Protein AF-A0A8H8N7Q4-F1 (afdb_monomer_lite)

Foldseek 3Di:
DPQAPCLQPPFQDGPRDPPGGRVLPLLVPLQQVLLVVLLVVLVVLLVVLVPFDFPDPDFDVVVLVLQLVLLVVQLVVLVVVLVVVVVCPPDPDHPSVNVRSVSSNVSSVSLNSSSVSCRRGALADDPSSVVSVVSNVVSVVSVVVVCVVVPPDDDDPPPDDPDQADQDDCVRYDLVCQLVVSNCVNVVVVVVVDPDDPVVDDDDDPCLALPPVPPPPVVVVPDDDDDPVLPLPLPVVQVVCVVDPPDDPRSVVVSVVSVVVVVVCVSSVVSSVQSVLVSQLSNQLNNQLVVLVVVLVVDDPVVCVVCDPVNSVCSSPVVSNVVSVVSSCPVVVVVVVVVLVVQLVSVCVPVNPVSCVVVVVVVVVVVVCVVVVVVVVVVVVVVVVVVVVVVVVVVVVVVVVVVVVVPDD

Secondary structure (DSSP, 8-state):
----TTTTSS-S--SSSTT---HHHIIIIIIIHHHHHHHHHHHHHHHHHHTSPP--SS--HHHHHHHHHHHHHHHHHHHHHHHHHHH-TT----HHHHHHHHHHHHHHHHHHHHHHHHHHH-SS--HHHHHHHHHHHHHHHHHHHHHHHTT------SSSSS-------TTT--HHHHHTTGGGHHHHHHTTTSPPPGGGSPPPPGGGSTTTTTSGGGTGGG---S-TTTTTTHHHHHHHHHH-TTS-HHHHHHHHHHHHHHHHHHHHHHHHHHHHHHHHHHHHHHHHHHHHHHHHTT--HHHHHHHHHHHHHHIIIIIHHHHHHHHHHHHHHHHHHHHHHHHHHHHHHHHGGGGGHHHHHHHHHHHHHHHHHHHHHHHHHHHHHHHHHHHHHHHHHHHHHHHHHHT--

Sequence (409 aa):
MNLCPNDNSFGPGAVCRPLDFTLYFEHSILSVAPDAIFVAVAAARIYALAKKSVVLDRPSYIHLGAKLLFVSLVAATTAAAIGLLSSHQQFQLPHITITSAALSLVSSVFLALVTWVEHFRNLRPSTLIMGYGLLKGLFGAAILRTYSAIGFHRSSIHESLEFFVTYCKESSSSTLARSSFIWLIPLLWRGRTIKFELGDLTDIPEQFKASESRAPLEVALSKPRGLIRASLVSYWDILGFVQDKSRPSQEGWALVGGFVCVYAVMLLSTALYWEKVYAAVVQYRGALVGVIYRKSLRLSSHESRTVGIGTASTYMSVDAERISEGVEYFHEVWASLVSVALGLALLYSQTKWAAFIPLVIILLTMSLATFLGKSIGKRQAAWLAATDRRVKLIVGVMQLQTAFADMQP

pLDDT: mean 71.41, std 14.4, range [31.08, 95.19]

Radius of gyration: 30.41 Å; chains: 1; bounding box: 73×68×94 Å

Structure (mmCIF, N/CA/C/O backbone):
data_AF-A0A8H8N7Q4-F1
#
_entry.id   AF-A0A8H8N7Q4-F1
#
loop_
_atom_site.group_PDB
_atom_site.id
_atom_site.type_symbol
_atom_site.label_atom_id
_atom_site.label_alt_id
_atom_site.label_comp_id
_atom_site.label_asym_id
_atom_site.label_entity_id
_atom_site.label_seq_id
_atom_site.pdbx_PDB_ins_code
_atom_site.Cartn_x
_atom_site.Cartn_y
_atom_site.Cartn_z
_atom_site.occupancy
_atom_site.B_iso_or_equiv
_atom_site.auth_seq_id
_atom_site.auth_comp_id
_atom_site.auth_asym_id
_atom_site.auth_atom_id
_atom_site.pdbx_PDB_model_num
ATOM 1 N N . MET A 1 1 ? 38.666 1.368 -22.340 1.00 53.53 1 MET A N 1
ATOM 2 C CA . MET A 1 1 ? 37.201 1.338 -22.138 1.00 53.53 1 MET A CA 1
ATOM 3 C C . MET A 1 1 ? 36.682 -0.004 -22.608 1.00 53.53 1 MET A C 1
ATOM 5 O O . MET A 1 1 ? 37.085 -0.440 -23.679 1.00 53.53 1 MET A O 1
ATOM 9 N N . ASN A 1 2 ? 35.800 -0.631 -21.834 1.00 59.38 2 ASN A N 1
ATOM 10 C CA . ASN A 1 2 ? 35.176 -1.908 -22.190 1.00 59.38 2 ASN A CA 1
ATOM 11 C C . ASN A 1 2 ? 33.848 -1.654 -22.928 1.00 59.38 2 ASN A C 1
ATOM 13 O O . ASN A 1 2 ? 32.770 -1.945 -22.408 1.00 59.38 2 ASN A O 1
ATOM 17 N N . LEU A 1 3 ? 33.927 -1.025 -24.107 1.00 68.88 3 LEU A N 1
ATOM 18 C CA . LEU A 1 3 ? 32.770 -0.867 -24.995 1.00 68.88 3 LEU A CA 1
ATOM 19 C C . LEU A 1 3 ? 32.494 -2.202 -25.687 1.00 68.88 3 LEU A C 1
ATOM 21 O O . LEU A 1 3 ? 33.415 -2.841 -26.200 1.00 68.88 3 LEU A O 1
ATOM 25 N N . CYS A 1 4 ? 31.234 -2.626 -25.700 1.00 74.12 4 CYS A N 1
ATOM 26 C CA . CYS A 1 4 ? 30.844 -3.834 -26.406 1.00 74.12 4 CYS A CA 1
ATOM 27 C C . CYS A 1 4 ? 30.671 -3.533 -27.897 1.00 74.12 4 CYS A C 1
ATOM 29 O O . CYS A 1 4 ? 30.114 -2.495 -28.255 1.00 74.12 4 CYS A O 1
ATOM 31 N N . PRO A 1 5 ? 31.040 -4.466 -28.790 1.00 77.00 5 PRO A N 1
ATOM 32 C CA . PRO A 1 5 ? 30.870 -4.285 -30.233 1.00 77.00 5 PRO A CA 1
ATOM 33 C C . PRO A 1 5 ? 29.402 -4.092 -30.653 1.00 77.00 5 PRO A C 1
ATOM 35 O O . PRO A 1 5 ? 29.135 -3.550 -31.720 1.00 77.00 5 PRO A O 1
ATOM 38 N N . ASN A 1 6 ? 28.442 -4.494 -29.812 1.00 80.50 6 ASN A N 1
ATOM 39 C CA . ASN A 1 6 ? 27.012 -4.343 -30.059 1.00 80.50 6 ASN A CA 1
ATOM 40 C C . ASN A 1 6 ? 26.368 -3.130 -29.354 1.00 80.50 6 ASN A C 1
ATOM 42 O O . ASN A 1 6 ? 25.146 -2.992 -29.412 1.00 80.50 6 ASN A O 1
ATOM 46 N N . ASP A 1 7 ? 27.145 -2.238 -28.726 1.00 77.75 7 ASP A N 1
ATOM 47 C CA . ASP A 1 7 ? 26.607 -1.090 -27.973 1.00 77.75 7 ASP A CA 1
ATOM 48 C C . ASP A 1 7 ? 25.854 -0.068 -28.847 1.00 77.75 7 ASP A C 1
ATOM 50 O O . ASP A 1 7 ? 25.004 0.659 -28.334 1.00 77.75 7 ASP A O 1
ATOM 54 N N . ASN A 1 8 ? 26.100 -0.064 -30.163 1.00 77.06 8 ASN A N 1
ATOM 55 C CA . ASN A 1 8 ? 25.387 0.762 -31.149 1.00 77.06 8 ASN A CA 1
ATOM 56 C C . ASN A 1 8 ? 24.147 0.077 -31.750 1.00 77.06 8 ASN A C 1
ATOM 58 O O . ASN A 1 8 ? 23.421 0.700 -32.523 1.00 77.06 8 ASN A O 1
ATOM 62 N N . SER A 1 9 ? 23.913 -1.200 -31.441 1.00 79.62 9 SER A N 1
ATOM 63 C CA . SER A 1 9 ? 22.781 -1.963 -31.970 1.00 79.62 9 SER A CA 1
ATOM 64 C C . SER A 1 9 ? 21.586 -1.913 -31.018 1.00 79.62 9 SER A C 1
ATOM 66 O O . SER A 1 9 ? 21.739 -1.950 -29.794 1.00 79.62 9 SER A O 1
ATOM 68 N N . PHE A 1 10 ? 20.376 -1.838 -31.577 1.00 75.81 10 PHE A N 1
ATOM 69 C CA . PHE A 1 10 ? 19.153 -1.884 -30.782 1.00 75.81 10 PHE A CA 1
ATOM 70 C C . PHE A 1 10 ? 18.944 -3.298 -30.229 1.00 75.81 10 PHE A C 1
ATOM 72 O O . PHE A 1 10 ? 18.662 -4.242 -30.968 1.00 75.81 10 PHE A O 1
ATOM 79 N N . GLY A 1 11 ? 19.106 -3.447 -28.917 1.00 73.31 11 GLY A N 1
ATOM 80 C CA . GLY A 1 11 ? 18.943 -4.722 -28.236 1.00 73.31 11 GLY A CA 1
ATOM 81 C C . GLY A 1 11 ? 19.254 -4.590 -26.745 1.00 73.31 11 GLY A C 1
ATOM 82 O O . GLY A 1 11 ? 20.219 -3.939 -26.388 1.00 73.31 11 GLY A O 1
ATOM 83 N N . PRO A 1 12 ? 18.478 -5.200 -25.852 1.00 74.12 12 PRO A N 1
ATOM 84 C CA . PRO A 1 12 ? 18.631 -5.037 -24.412 1.00 74.12 12 PRO A CA 1
ATOM 85 C C . PRO A 1 12 ? 19.818 -5.793 -23.792 1.00 74.12 12 PRO A C 1
ATOM 87 O O . PRO A 1 12 ? 20.023 -5.688 -22.597 1.00 74.12 12 PRO A O 1
ATOM 90 N N . GLY A 1 13 ? 20.602 -6.576 -24.537 1.00 77.88 13 GLY A N 1
ATOM 91 C CA . GLY A 1 13 ? 21.724 -7.336 -23.967 1.00 77.88 13 GLY A CA 1
ATOM 92 C C . GLY A 1 13 ? 23.067 -6.913 -24.545 1.00 77.88 13 GLY A C 1
ATOM 93 O O . GLY A 1 13 ? 23.265 -7.002 -25.756 1.00 77.88 13 GLY A O 1
ATOM 94 N N . ALA A 1 14 ? 24.006 -6.506 -23.697 1.00 79.00 14 ALA A N 1
ATOM 95 C CA . ALA A 1 14 ? 25.401 -6.313 -24.077 1.00 79.00 14 ALA A CA 1
ATOM 96 C C . ALA A 1 14 ? 26.117 -7.673 -24.227 1.00 79.00 14 ALA A C 1
ATOM 98 O O . ALA A 1 14 ? 26.009 -8.533 -23.357 1.00 79.00 14 ALA A O 1
ATOM 99 N N . VAL A 1 15 ? 26.870 -7.891 -25.316 1.00 76.19 15 VAL A N 1
ATOM 100 C CA . VAL A 1 15 ? 27.572 -9.181 -25.542 1.00 76.19 15 VAL A CA 1
ATOM 101 C C . VAL A 1 15 ? 28.778 -9.341 -24.616 1.00 76.19 15 VAL A C 1
ATOM 103 O O . VAL A 1 15 ? 29.106 -10.447 -24.198 1.00 76.19 15 VAL A O 1
ATOM 106 N N . CYS A 1 16 ? 29.448 -8.236 -24.291 1.00 73.00 16 CYS A N 1
ATOM 107 C CA . CYS A 1 16 ? 30.682 -8.251 -23.510 1.00 73.00 16 CYS A CA 1
ATOM 108 C C . CYS A 1 16 ? 30.469 -8.016 -22.004 1.00 73.00 16 CYS A C 1
ATOM 110 O O . CYS A 1 16 ? 31.413 -8.182 -21.233 1.00 73.00 16 CYS A O 1
ATOM 112 N N . ARG A 1 17 ? 29.249 -7.645 -21.578 1.00 75.25 17 ARG A N 1
ATOM 113 C CA . ARG A 1 17 ? 28.904 -7.377 -20.173 1.00 75.25 17 ARG A CA 1
ATOM 114 C C . ARG A 1 17 ? 27.761 -8.299 -19.720 1.00 75.25 17 ARG A C 1
ATOM 116 O O . ARG A 1 17 ? 26.654 -8.191 -20.246 1.00 75.25 17 ARG A O 1
ATOM 123 N N . PRO A 1 18 ? 27.999 -9.216 -18.765 1.00 66.31 18 PRO A N 1
ATOM 124 C CA . PRO A 1 18 ? 26.950 -10.097 -18.266 1.00 66.31 18 PRO A CA 1
ATOM 125 C C . PRO A 1 18 ? 25.934 -9.300 -17.432 1.00 66.31 18 PRO A C 1
ATOM 127 O O . PRO A 1 18 ? 26.320 -8.636 -16.475 1.00 66.31 18 PRO A O 1
ATOM 130 N N . LEU A 1 19 ? 24.641 -9.416 -17.773 1.00 66.12 19 LEU A N 1
ATOM 131 C CA . LEU A 1 19 ? 23.505 -8.729 -17.123 1.00 66.12 19 LEU A CA 1
ATOM 132 C C . LEU A 1 19 ? 23.484 -7.188 -17.261 1.00 66.12 19 LEU A C 1
ATOM 134 O O . LEU A 1 19 ? 22.911 -6.520 -16.404 1.00 66.12 19 LEU A O 1
ATOM 138 N N . ASP A 1 20 ? 24.041 -6.633 -18.343 1.00 71.25 20 ASP A N 1
ATOM 139 C CA . ASP A 1 20 ? 23.943 -5.200 -18.679 1.00 71.25 20 ASP A CA 1
ATOM 140 C C . ASP A 1 20 ? 23.246 -4.971 -20.028 1.00 71.25 20 ASP A C 1
ATOM 142 O O . ASP A 1 20 ? 23.301 -5.812 -20.937 1.00 71.25 20 ASP A O 1
ATOM 146 N N . PHE A 1 21 ? 22.625 -3.797 -20.167 1.00 80.56 21 PHE A N 1
ATOM 147 C CA . PHE A 1 21 ? 22.007 -3.358 -21.413 1.00 80.56 21 PHE A CA 1
ATOM 148 C C . PHE A 1 21 ? 23.044 -2.797 -22.400 1.00 80.56 21 PHE A C 1
ATOM 150 O O . PHE A 1 21 ? 24.170 -2.432 -22.036 1.00 80.56 21 PHE A O 1
ATOM 157 N N . THR A 1 22 ? 22.672 -2.729 -23.684 1.00 83.50 22 THR A N 1
ATOM 158 C CA . THR A 1 22 ? 23.456 -1.945 -24.648 1.00 83.50 22 THR A CA 1
ATOM 159 C C . THR A 1 22 ? 23.238 -0.461 -24.403 1.00 83.50 22 THR A C 1
ATOM 161 O O . THR A 1 22 ? 22.138 -0.029 -24.047 1.00 83.50 22 THR A O 1
ATOM 164 N N . LEU A 1 23 ? 24.267 0.341 -24.668 1.00 75.50 23 LEU A N 1
ATOM 165 C CA . LEU A 1 23 ? 24.174 1.797 -24.530 1.00 75.50 23 LEU A CA 1
ATOM 166 C C . LEU A 1 23 ? 23.042 2.384 -25.389 1.00 75.50 23 LEU A C 1
ATOM 168 O O . LEU A 1 23 ? 22.303 3.259 -24.938 1.00 75.50 23 LEU A O 1
ATOM 172 N N . TYR A 1 24 ? 22.842 1.873 -26.607 1.00 81.44 24 TYR A N 1
ATOM 173 C CA . TYR A 1 24 ? 21.738 2.311 -27.462 1.00 81.44 24 TYR A CA 1
ATOM 174 C C . TYR A 1 24 ? 20.357 2.017 -26.846 1.00 81.44 24 TYR A C 1
ATOM 176 O O . TYR A 1 24 ? 19.459 2.860 -26.910 1.00 81.44 24 TYR A O 1
ATOM 184 N N . PHE A 1 25 ? 20.168 0.857 -26.211 1.00 83.06 25 PHE A N 1
ATOM 185 C CA . PHE A 1 25 ? 18.913 0.513 -25.533 1.00 83.06 25 PHE A CA 1
ATOM 186 C C . PHE A 1 25 ? 18.670 1.386 -24.293 1.00 83.06 25 PHE A C 1
ATOM 188 O O . PHE A 1 25 ? 17.574 1.920 -24.119 1.00 83.06 25 PHE A O 1
ATOM 195 N N . GLU A 1 26 ? 19.692 1.595 -23.462 1.00 77.38 26 GLU A N 1
ATOM 196 C CA . GLU A 1 26 ? 19.576 2.427 -22.258 1.00 77.38 26 GLU A CA 1
ATOM 197 C C . GLU A 1 26 ? 19.204 3.871 -22.599 1.00 77.38 26 GLU A C 1
ATOM 199 O O . GLU A 1 26 ? 18.242 4.422 -22.060 1.00 77.38 26 GLU A O 1
ATOM 204 N N . HIS A 1 27 ? 19.909 4.488 -23.547 1.00 79.56 27 HIS A N 1
ATOM 205 C CA . HIS A 1 27 ? 19.632 5.872 -23.916 1.00 79.56 27 HIS A CA 1
ATOM 206 C C . HIS A 1 27 ? 18.298 6.033 -24.661 1.00 79.56 27 HIS A C 1
ATOM 208 O O . HIS A 1 27 ? 17.620 7.036 -24.442 1.00 79.56 27 HIS A O 1
ATOM 214 N N . SER A 1 28 ? 17.876 5.070 -25.491 1.00 84.06 28 SER A N 1
ATOM 215 C CA . SER A 1 28 ? 16.576 5.140 -26.188 1.00 84.06 28 SER A CA 1
ATOM 216 C C . SER A 1 28 ? 15.386 4.948 -25.243 1.00 84.06 28 SER A C 1
ATOM 218 O O . SER A 1 28 ? 14.456 5.756 -25.243 1.00 84.06 28 SER A O 1
ATOM 220 N N . ILE A 1 29 ? 15.394 3.890 -24.433 1.00 83.25 29 ILE A N 1
ATOM 221 C CA . ILE A 1 29 ? 14.212 3.467 -23.668 1.00 83.25 29 ILE A CA 1
ATOM 222 C C . ILE A 1 29 ? 14.225 4.010 -22.243 1.00 83.25 29 ILE A C 1
ATOM 224 O O . ILE A 1 29 ? 13.170 4.383 -21.737 1.00 83.25 29 ILE A O 1
ATOM 228 N N . LEU A 1 30 ? 15.388 4.093 -21.596 1.00 77.94 30 LEU A N 1
ATOM 229 C CA . LEU A 1 30 ? 15.484 4.527 -20.197 1.00 77.94 30 LEU A CA 1
ATOM 230 C C . LEU A 1 30 ? 15.702 6.044 -20.064 1.00 77.94 30 LEU A C 1
ATOM 232 O O . LEU A 1 30 ? 15.428 6.603 -19.005 1.00 77.94 30 LEU A O 1
ATOM 236 N N . SER A 1 31 ? 16.138 6.733 -21.127 1.00 77.44 31 SER A N 1
ATOM 237 C CA . SER A 1 31 ? 16.323 8.194 -21.122 1.00 77.44 31 SER A CA 1
ATOM 238 C C . SER A 1 31 ? 15.394 8.929 -22.097 1.00 77.44 31 SER A C 1
ATOM 240 O O . SER A 1 31 ? 14.581 9.744 -21.666 1.00 77.44 31 SER A O 1
ATOM 242 N N . VAL A 1 32 ? 15.439 8.616 -23.397 1.00 87.00 32 VAL A N 1
ATOM 243 C CA . VAL A 1 32 ? 14.681 9.357 -24.425 1.00 87.00 32 VAL A CA 1
ATOM 244 C C . VAL A 1 32 ? 13.169 9.156 -24.304 1.00 87.00 32 VAL A C 1
ATOM 246 O O . VAL A 1 32 ? 12.422 10.133 -24.362 1.00 87.00 32 VAL A O 1
ATOM 249 N N . ALA A 1 33 ? 12.690 7.921 -24.128 1.00 87.25 33 ALA A N 1
ATOM 250 C CA . ALA A 1 33 ? 11.251 7.649 -24.084 1.00 87.25 33 ALA A CA 1
ATOM 251 C C . ALA A 1 33 ? 10.522 8.333 -22.899 1.00 87.25 33 ALA A C 1
ATOM 253 O O . ALA A 1 33 ? 9.507 8.992 -23.144 1.00 87.25 33 ALA A O 1
ATOM 254 N N . PRO A 1 34 ? 11.019 8.273 -21.646 1.00 85.06 34 PRO A N 1
ATOM 255 C CA . PRO A 1 34 ? 10.437 9.008 -20.522 1.00 85.06 34 PRO A CA 1
ATOM 256 C C . PRO A 1 34 ? 10.419 10.521 -20.743 1.00 85.06 34 PRO A C 1
ATOM 258 O O . PRO A 1 34 ? 9.413 11.160 -20.438 1.00 85.06 34 PRO A O 1
ATOM 261 N N . ASP A 1 35 ? 11.491 11.084 -21.308 1.00 84.25 35 ASP A N 1
ATOM 262 C CA . ASP A 1 35 ? 11.608 12.524 -21.555 1.00 84.25 35 ASP A CA 1
ATOM 263 C C . ASP A 1 35 ? 10.637 12.983 -22.651 1.00 84.25 35 ASP A C 1
ATOM 265 O O . ASP A 1 35 ? 9.962 14.000 -22.494 1.00 84.25 35 ASP A O 1
ATOM 269 N N . ALA A 1 36 ? 10.498 12.212 -23.734 1.00 89.69 36 ALA A N 1
ATOM 270 C CA . ALA A 1 36 ? 9.560 12.505 -24.819 1.00 89.69 36 ALA A CA 1
ATOM 271 C C . ALA A 1 36 ? 8.101 12.458 -24.339 1.00 89.69 36 ALA A C 1
ATOM 273 O O . ALA A 1 36 ? 7.319 13.374 -24.612 1.00 89.69 36 ALA A O 1
ATOM 274 N N . ILE A 1 37 ? 7.742 11.412 -23.584 1.00 89.19 37 ILE A N 1
ATOM 275 C CA . ILE A 1 37 ? 6.408 11.272 -22.987 1.00 89.19 37 ILE A CA 1
ATOM 276 C C . ILE A 1 37 ? 6.154 12.426 -22.015 1.00 89.19 37 ILE A C 1
ATOM 278 O O . ILE A 1 37 ? 5.090 13.047 -22.058 1.00 89.19 37 ILE A O 1
ATOM 282 N N . PHE A 1 38 ? 7.130 12.755 -21.167 1.00 87.69 38 PHE A N 1
ATOM 283 C CA . PHE A 1 38 ? 7.012 13.857 -20.223 1.00 87.69 38 PHE A CA 1
ATOM 284 C C . PHE A 1 38 ? 6.778 15.189 -20.929 1.00 87.69 38 PHE A C 1
ATOM 286 O O . PHE A 1 38 ? 5.839 15.887 -20.564 1.00 87.69 38 PHE A O 1
ATOM 293 N N . VAL A 1 39 ? 7.563 15.527 -21.955 1.00 91.88 39 VAL A N 1
ATOM 294 C CA . VAL A 1 39 ? 7.409 16.780 -22.712 1.00 91.88 39 VAL A CA 1
ATOM 295 C C . VAL A 1 39 ? 6.015 16.880 -23.337 1.00 91.88 39 VAL A C 1
ATOM 297 O O . VAL A 1 39 ? 5.362 17.917 -23.207 1.00 91.88 39 VAL A O 1
ATOM 300 N N . ALA A 1 40 ? 5.511 15.800 -23.942 1.00 91.75 40 ALA A N 1
ATOM 301 C CA . ALA A 1 40 ? 4.176 15.780 -24.540 1.00 91.75 40 ALA A CA 1
ATOM 302 C C . ALA A 1 40 ? 3.064 16.004 -23.497 1.00 91.75 40 ALA A C 1
ATOM 304 O O . ALA A 1 40 ? 2.184 16.853 -23.682 1.00 91.75 40 ALA A O 1
ATOM 305 N N . VAL A 1 41 ? 3.116 15.287 -22.369 1.00 88.62 41 VAL A N 1
ATOM 306 C CA . VAL A 1 41 ? 2.111 15.426 -21.303 1.00 88.62 41 VAL A CA 1
ATOM 307 C C . VAL A 1 41 ? 2.250 16.779 -20.594 1.00 88.62 41 VAL A C 1
ATOM 309 O O . VAL A 1 41 ? 1.240 17.413 -20.292 1.00 88.62 41 VAL A O 1
ATOM 312 N N . ALA A 1 42 ? 3.473 17.267 -20.377 1.00 87.44 42 ALA A N 1
ATOM 313 C CA . ALA A 1 42 ? 3.765 18.577 -19.801 1.00 87.44 42 ALA A CA 1
ATOM 314 C C . ALA A 1 42 ? 3.200 19.710 -20.664 1.00 87.44 42 ALA A C 1
ATOM 316 O O . ALA A 1 42 ? 2.540 20.598 -20.129 1.00 87.44 42 ALA A O 1
ATOM 317 N N . ALA A 1 43 ? 3.376 19.659 -21.988 1.00 91.44 43 ALA A N 1
ATOM 318 C CA . ALA A 1 43 ? 2.817 20.643 -22.914 1.00 91.44 43 ALA A CA 1
ATOM 319 C C . ALA A 1 43 ? 1.280 20.693 -22.838 1.00 91.44 43 ALA A C 1
ATOM 321 O O . ALA A 1 43 ? 0.695 21.763 -22.640 1.00 91.44 43 ALA A O 1
ATOM 322 N N . ALA A 1 44 ? 0.621 19.530 -22.905 1.00 88.50 44 ALA A N 1
ATOM 323 C CA . ALA A 1 44 ? -0.833 19.429 -22.766 1.00 88.50 44 ALA A CA 1
ATOM 324 C C . ALA A 1 44 ? -1.314 19.938 -21.396 1.00 88.50 44 ALA A C 1
ATOM 326 O O . ALA A 1 44 ? -2.334 20.625 -21.288 1.00 88.50 44 ALA A O 1
ATOM 327 N N . ARG A 1 45 ? -0.551 19.642 -20.339 1.00 85.69 45 ARG A N 1
ATOM 328 C CA . ARG A 1 45 ? -0.844 20.055 -18.966 1.00 85.69 45 ARG A CA 1
ATOM 329 C C . ARG A 1 45 ? -0.702 21.566 -18.793 1.00 85.69 45 ARG A C 1
ATOM 331 O O . ARG A 1 45 ? -1.625 22.177 -18.259 1.00 85.69 45 ARG A O 1
ATOM 338 N N . ILE A 1 46 ? 0.373 22.176 -19.296 1.00 87.38 46 ILE A N 1
ATOM 339 C CA . ILE A 1 46 ? 0.575 23.636 -19.313 1.00 87.38 46 ILE A CA 1
ATOM 340 C C . ILE A 1 46 ? -0.580 24.314 -20.048 1.00 87.38 46 ILE A C 1
ATOM 342 O O . ILE A 1 46 ? -1.153 25.262 -19.517 1.00 87.38 46 ILE A O 1
ATOM 346 N N . TYR A 1 47 ? -0.970 23.804 -21.220 1.00 88.44 47 TYR A N 1
ATOM 347 C CA . TYR A 1 47 ? -2.089 24.351 -21.990 1.00 88.44 47 TYR A CA 1
ATOM 348 C C . TYR A 1 47 ? -3.420 24.274 -21.226 1.00 88.44 47 TYR A C 1
ATOM 350 O O . TYR A 1 47 ? -4.163 25.254 -21.162 1.00 88.44 47 TYR A O 1
ATOM 358 N N . ALA A 1 48 ? -3.714 23.139 -20.587 1.00 84.25 48 ALA A N 1
ATOM 359 C CA . ALA A 1 48 ? -4.914 22.989 -19.766 1.00 84.25 48 ALA A CA 1
ATOM 360 C C . ALA A 1 48 ? -4.906 23.937 -18.552 1.00 84.25 48 ALA A C 1
ATOM 362 O O . ALA A 1 48 ? -5.923 24.548 -18.224 1.00 84.25 48 ALA A O 1
ATOM 363 N N . LEU A 1 49 ? -3.750 24.098 -17.905 1.00 79.25 49 LEU A N 1
ATOM 364 C CA . LEU A 1 49 ? -3.570 24.994 -16.763 1.00 79.25 49 LEU A CA 1
ATOM 365 C C . LEU A 1 49 ? -3.550 26.471 -17.159 1.00 79.25 49 LEU A C 1
ATOM 367 O O . LEU A 1 49 ? -3.909 27.301 -16.333 1.00 79.25 49 LEU A O 1
ATOM 371 N N . ALA A 1 50 ? -3.179 26.812 -18.395 1.00 80.44 50 ALA A N 1
ATOM 372 C CA . ALA A 1 50 ? -3.253 28.168 -18.948 1.00 80.44 50 ALA A CA 1
ATOM 373 C C . ALA A 1 50 ? -4.665 28.751 -18.914 1.00 80.44 50 ALA A C 1
ATOM 375 O O . ALA A 1 50 ? -4.819 29.951 -18.708 1.00 80.44 50 ALA A O 1
ATOM 376 N N . LYS A 1 51 ? -5.681 27.895 -19.042 1.00 80.94 51 LYS A N 1
ATOM 377 C CA . LYS A 1 51 ? -7.094 28.290 -19.038 1.00 80.94 51 LYS A CA 1
ATOM 378 C C . LYS A 1 51 ? -7.698 28.422 -17.637 1.00 80.94 51 LYS A C 1
ATOM 380 O O . LYS A 1 51 ? -8.834 28.866 -17.512 1.00 80.94 51 LYS A O 1
ATOM 385 N N . LYS A 1 52 ? -6.978 28.014 -16.588 1.00 75.69 52 LYS A N 1
ATOM 386 C CA . LYS A 1 52 ? -7.461 28.041 -15.204 1.00 75.69 52 LYS A CA 1
ATOM 387 C C . LYS A 1 52 ? -7.026 29.340 -14.520 1.00 75.69 52 LYS A C 1
ATOM 389 O O . LYS A 1 52 ? -5.870 29.746 -14.647 1.00 75.69 52 LYS A O 1
ATOM 394 N N . SER A 1 53 ? -7.937 29.977 -13.785 1.00 69.56 53 SER A N 1
ATOM 395 C CA . SER A 1 53 ? -7.632 31.183 -13.009 1.00 69.56 53 SER A CA 1
ATOM 396 C C . SER A 1 53 ? -6.579 30.904 -11.931 1.00 69.56 53 SER A C 1
ATOM 398 O O . SER A 1 53 ? -6.442 29.784 -11.431 1.00 69.56 53 SER A O 1
ATOM 400 N N . VAL A 1 54 ? -5.794 31.929 -11.601 1.00 66.81 54 VAL A N 1
ATOM 401 C CA . VAL A 1 54 ? -4.837 31.887 -10.489 1.00 66.81 54 VAL A CA 1
ATOM 402 C C . VAL A 1 54 ? -5.641 31.820 -9.191 1.00 66.81 54 VAL A C 1
ATOM 404 O O . VAL A 1 54 ? -6.511 32.654 -8.966 1.00 66.81 54 VAL A O 1
ATOM 407 N N . VAL A 1 55 ? -5.394 30.788 -8.379 1.00 61.16 55 VAL A N 1
ATOM 408 C CA . VAL A 1 55 ? -6.180 30.501 -7.162 1.00 61.16 55 VAL A CA 1
ATOM 409 C C . VAL A 1 55 ? -5.484 31.033 -5.900 1.00 61.16 55 VAL A C 1
ATOM 411 O O . VAL A 1 55 ? -6.115 31.160 -4.857 1.00 61.16 55 VAL A O 1
ATOM 414 N N . LEU A 1 56 ? -4.181 31.334 -5.965 1.00 56.09 56 LEU A N 1
ATOM 415 C CA . LEU A 1 56 ? -3.372 31.671 -4.793 1.00 56.09 56 LEU A CA 1
ATOM 416 C C . LEU A 1 56 ? -3.092 33.182 -4.710 1.00 56.09 56 LEU A C 1
ATOM 418 O O . LEU A 1 56 ? -2.298 33.704 -5.487 1.00 56.09 56 LEU A O 1
ATOM 422 N N . ASP A 1 57 ? -3.708 33.855 -3.735 1.00 47.81 57 ASP A N 1
ATOM 423 C CA . ASP A 1 57 ? -3.606 35.313 -3.521 1.00 47.81 57 ASP A CA 1
ATOM 424 C C . ASP A 1 57 ? -2.274 35.732 -2.844 1.00 47.81 57 ASP A C 1
ATOM 426 O O . ASP A 1 57 ? -1.848 36.882 -2.922 1.00 47.81 57 ASP A O 1
ATOM 430 N N . ARG A 1 58 ? -1.571 34.783 -2.188 1.00 54.88 58 ARG A N 1
ATOM 431 C CA . ARG A 1 58 ? -0.235 34.967 -1.573 1.00 54.88 58 ARG A CA 1
ATOM 432 C C . ARG A 1 58 ? 0.639 33.694 -1.657 1.00 54.88 58 ARG A C 1
ATOM 434 O O . AR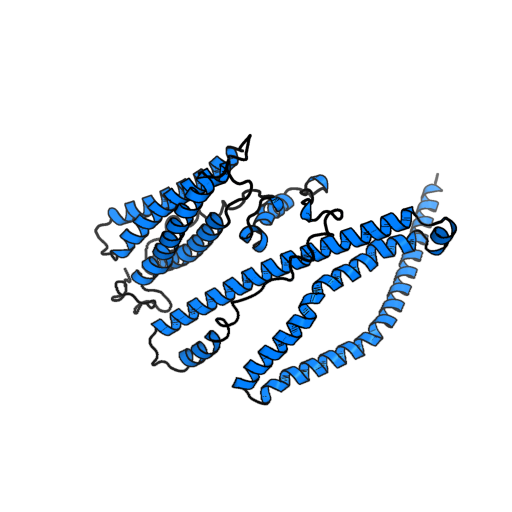G A 1 58 ? 0.552 32.837 -0.775 1.00 54.88 58 ARG A O 1
ATOM 441 N N . PRO A 1 59 ? 1.481 33.530 -2.692 1.00 57.56 59 PRO A N 1
ATOM 442 C CA . PRO A 1 59 ? 2.402 32.397 -2.811 1.00 57.56 59 PRO A CA 1
ATOM 443 C C . PRO A 1 59 ? 3.594 32.497 -1.849 1.00 57.56 59 PRO A C 1
ATOM 445 O O . PRO A 1 59 ? 4.171 33.563 -1.652 1.00 57.56 59 PRO A O 1
ATOM 448 N N . SER A 1 60 ? 4.000 31.363 -1.266 1.00 59.38 60 SER A N 1
ATOM 449 C CA . SER A 1 60 ? 5.241 31.276 -0.486 1.00 59.38 60 SER A CA 1
ATOM 450 C C . SER A 1 60 ? 6.445 31.195 -1.427 1.00 59.38 60 SER A C 1
ATOM 452 O O . SER A 1 60 ? 6.758 30.134 -1.979 1.00 59.38 60 SER A O 1
ATOM 454 N N . TYR A 1 61 ? 7.133 32.327 -1.593 1.00 65.56 61 TYR A N 1
ATOM 455 C CA . TYR A 1 61 ? 8.308 32.473 -2.461 1.00 65.56 61 TYR A CA 1
ATOM 456 C C . TYR A 1 61 ? 9.476 31.555 -2.073 1.00 65.56 61 TYR A C 1
ATOM 458 O O . TYR A 1 61 ? 10.245 31.147 -2.938 1.00 65.56 61 TYR A O 1
ATOM 466 N N . ILE A 1 62 ? 9.567 31.155 -0.801 1.00 62.25 62 ILE A N 1
ATOM 467 C CA . ILE A 1 62 ? 10.606 30.244 -0.297 1.00 62.25 62 ILE A CA 1
ATOM 468 C C . ILE A 1 62 ? 10.456 28.849 -0.929 1.00 62.25 62 ILE A C 1
ATOM 470 O O . ILE A 1 62 ? 11.431 28.251 -1.378 1.00 62.25 62 ILE A O 1
ATOM 474 N N . HIS A 1 63 ? 9.226 28.335 -1.035 1.00 60.56 63 HIS A N 1
ATOM 475 C CA . HIS A 1 63 ? 8.971 27.020 -1.633 1.00 60.56 63 HIS A CA 1
ATOM 476 C C . HIS A 1 63 ? 9.076 27.029 -3.157 1.00 60.56 63 HIS A C 1
ATOM 478 O O . HIS A 1 63 ? 9.485 26.029 -3.747 1.00 60.56 63 HIS A O 1
ATOM 484 N N . LEU A 1 64 ? 8.709 28.141 -3.799 1.00 66.81 64 LEU A N 1
ATOM 485 C CA . LEU A 1 64 ? 8.935 28.325 -5.231 1.00 66.81 64 LEU A CA 1
ATOM 486 C C . LEU A 1 64 ? 10.435 28.367 -5.538 1.00 66.81 64 LEU A C 1
ATOM 488 O O . LEU A 1 64 ? 10.888 27.657 -6.433 1.00 66.81 64 LEU A O 1
ATOM 492 N N . GLY A 1 65 ? 11.200 29.124 -4.745 1.00 66.88 65 GLY A N 1
ATOM 493 C CA . GLY A 1 65 ? 12.654 29.211 -4.844 1.00 66.88 65 GLY A CA 1
ATOM 494 C C . GLY A 1 65 ? 13.328 27.850 -4.693 1.00 66.88 65 GLY A C 1
ATOM 495 O O . GLY A 1 65 ? 14.106 27.468 -5.557 1.00 66.88 65 GLY A O 1
ATOM 496 N N . ALA A 1 66 ? 12.961 27.065 -3.676 1.00 65.69 66 ALA A N 1
ATOM 497 C CA . ALA A 1 66 ? 13.506 25.719 -3.472 1.00 65.69 66 ALA A CA 1
ATOM 498 C C . ALA A 1 66 ? 13.218 24.761 -4.647 1.00 65.69 66 ALA A C 1
ATOM 500 O O . ALA A 1 66 ? 14.094 24.008 -5.071 1.00 65.69 66 ALA A O 1
ATOM 501 N N . LYS A 1 67 ? 12.003 24.805 -5.213 1.00 65.94 67 LYS A N 1
ATOM 502 C CA . LYS A 1 67 ? 11.628 23.977 -6.372 1.00 65.94 67 LYS A CA 1
ATOM 503 C C . LYS A 1 67 ? 12.369 24.387 -7.643 1.00 65.94 67 LYS A C 1
ATOM 505 O O . LYS A 1 67 ? 12.826 23.522 -8.383 1.00 65.94 67 LYS A O 1
ATOM 510 N N . LEU A 1 68 ? 12.489 25.688 -7.897 1.00 73.50 68 LEU A N 1
ATOM 511 C CA . LEU A 1 68 ? 13.223 26.207 -9.052 1.00 73.50 68 LEU A CA 1
ATOM 512 C C . LEU A 1 68 ? 14.729 25.974 -8.914 1.00 73.50 68 LEU A C 1
ATOM 514 O O . LEU A 1 68 ? 15.370 25.643 -9.905 1.00 73.50 68 LEU A O 1
ATOM 518 N N . LEU A 1 69 ? 15.275 26.059 -7.697 1.00 73.62 69 LEU A N 1
ATOM 519 C CA . LEU A 1 69 ? 16.667 25.726 -7.405 1.00 73.62 69 LEU A CA 1
ATOM 520 C C . LEU A 1 69 ? 16.948 24.250 -7.709 1.00 73.62 69 LEU A C 1
ATOM 522 O O . LEU A 1 69 ? 17.892 23.955 -8.435 1.00 73.62 69 LEU A O 1
ATOM 526 N N . PHE A 1 70 ? 16.083 23.333 -7.269 1.00 69.19 70 PHE A N 1
ATOM 527 C CA . PHE A 1 70 ? 16.189 21.912 -7.614 1.00 69.19 70 PHE A CA 1
ATOM 528 C C . PHE A 1 70 ? 16.166 21.679 -9.133 1.00 69.19 70 PHE A C 1
ATOM 530 O O . PHE A 1 70 ? 17.033 20.992 -9.669 1.00 69.19 70 PHE A O 1
ATOM 537 N N . VAL A 1 71 ? 15.225 22.303 -9.850 1.00 69.31 71 VAL A N 1
ATOM 538 C CA . VAL A 1 71 ? 15.158 22.194 -11.318 1.00 69.31 71 VAL A CA 1
ATOM 539 C C . VAL A 1 71 ? 16.402 22.792 -11.986 1.00 69.31 71 VAL A C 1
ATOM 541 O O . VAL A 1 71 ? 16.918 22.204 -12.933 1.00 69.31 71 VAL A O 1
ATOM 544 N N . SER A 1 72 ? 16.927 23.911 -11.480 1.00 71.31 72 SER A N 1
ATOM 545 C CA . SER A 1 72 ? 18.156 24.521 -12.001 1.00 71.31 72 SER A CA 1
ATOM 546 C C . SER A 1 72 ? 19.398 23.666 -11.752 1.00 71.31 72 SER A C 1
ATOM 548 O O . SER A 1 72 ? 20.254 23.593 -12.626 1.00 71.31 72 SER A O 1
ATOM 550 N N . LEU A 1 73 ? 19.472 22.959 -10.619 1.00 69.19 73 LEU A N 1
ATOM 551 C CA . LEU A 1 73 ? 20.566 22.042 -10.306 1.00 69.19 73 LEU A CA 1
ATOM 552 C C . LEU A 1 73 ? 20.540 20.833 -11.251 1.00 69.19 73 LEU A C 1
ATOM 554 O O . LEU A 1 73 ? 21.570 20.459 -11.800 1.00 69.19 73 LEU A O 1
ATOM 558 N N . VAL A 1 74 ? 19.354 20.276 -11.519 1.00 68.38 74 VAL A N 1
ATOM 559 C CA . VAL A 1 74 ? 19.161 19.192 -12.502 1.00 68.38 74 VAL A CA 1
ATOM 560 C C . VAL A 1 74 ? 19.477 19.657 -13.932 1.00 68.38 74 VAL A C 1
ATOM 562 O O . VAL A 1 74 ? 20.106 18.936 -14.709 1.00 68.38 74 VAL A O 1
ATOM 565 N N . ALA A 1 75 ? 19.091 20.880 -14.300 1.00 68.00 75 ALA A N 1
ATOM 566 C CA . ALA A 1 75 ? 19.442 21.467 -15.593 1.00 68.00 75 ALA A CA 1
ATOM 567 C C . ALA A 1 75 ? 20.960 21.713 -15.720 1.00 68.00 75 ALA A C 1
ATOM 569 O O . ALA A 1 75 ? 21.540 21.476 -16.778 1.00 68.00 75 ALA A O 1
ATOM 570 N N . ALA A 1 76 ? 21.619 22.136 -14.640 1.00 66.94 76 ALA A N 1
ATOM 571 C CA . ALA A 1 76 ? 23.058 22.376 -14.608 1.00 66.94 76 ALA A CA 1
ATOM 572 C C . ALA A 1 76 ? 23.864 21.075 -14.702 1.00 66.94 76 ALA A C 1
ATOM 574 O O . ALA A 1 76 ? 24.823 21.012 -15.467 1.00 66.94 76 ALA A O 1
ATOM 575 N N . THR A 1 77 ? 23.462 20.016 -13.992 1.00 63.69 77 THR A N 1
ATOM 576 C CA . THR A 1 77 ? 24.128 18.705 -14.079 1.00 63.69 77 THR A CA 1
ATOM 577 C C . THR A 1 77 ? 23.962 18.073 -15.460 1.00 63.69 77 THR A C 1
ATOM 579 O O . THR A 1 77 ? 24.918 17.517 -15.999 1.00 63.69 77 THR A O 1
ATOM 582 N N . THR A 1 78 ? 22.789 18.218 -16.085 1.00 64.31 78 THR A N 1
ATOM 583 C CA . THR A 1 78 ? 22.549 17.730 -17.456 1.00 64.31 78 THR A CA 1
ATOM 584 C C . THR A 1 78 ? 23.310 18.537 -18.513 1.00 64.31 78 THR A C 1
ATOM 586 O O . THR A 1 78 ? 23.882 17.947 -19.431 1.00 64.31 78 THR A O 1
ATOM 589 N N . ALA A 1 79 ? 23.409 19.861 -18.366 1.00 63.12 79 ALA A N 1
ATOM 590 C CA . ALA A 1 79 ? 24.221 20.708 -19.242 1.00 63.12 79 ALA A CA 1
ATOM 591 C C . ALA A 1 79 ? 25.730 20.450 -19.081 1.00 63.12 79 ALA A C 1
ATOM 593 O O . ALA A 1 79 ? 26.453 20.376 -20.076 1.00 63.12 79 ALA A O 1
ATOM 594 N N . ALA A 1 80 ? 26.205 20.254 -17.848 1.00 64.19 80 ALA A N 1
ATOM 595 C CA . ALA A 1 80 ? 27.596 19.911 -17.562 1.00 64.19 80 ALA A CA 1
ATOM 596 C C . ALA A 1 80 ? 27.977 18.543 -18.147 1.00 64.19 80 ALA A C 1
ATOM 598 O O . ALA A 1 80 ? 29.056 18.408 -18.723 1.00 64.19 80 ALA A O 1
ATOM 599 N N . ALA A 1 81 ? 27.078 17.555 -18.079 1.00 61.75 81 ALA A N 1
ATOM 600 C CA . ALA A 1 81 ? 27.280 16.257 -18.718 1.00 61.75 81 ALA A CA 1
ATOM 601 C C . ALA A 1 81 ? 27.459 16.395 -20.241 1.00 61.75 81 ALA A C 1
ATOM 603 O O . ALA A 1 81 ? 28.394 15.827 -20.796 1.00 61.75 81 ALA A O 1
ATOM 604 N N . ILE A 1 82 ? 26.637 17.205 -20.916 1.00 61.53 82 ILE A N 1
ATOM 605 C CA . ILE A 1 82 ? 26.777 17.479 -22.360 1.00 61.53 82 ILE A CA 1
ATOM 606 C C . ILE A 1 82 ? 28.092 18.198 -22.665 1.00 61.53 82 ILE A C 1
ATOM 608 O O . ILE A 1 82 ? 28.782 17.830 -23.615 1.00 61.53 82 ILE A O 1
ATOM 612 N N . GLY A 1 83 ? 28.457 19.190 -21.850 1.00 59.41 83 GLY A N 1
ATOM 613 C CA . GLY A 1 83 ? 29.703 19.941 -21.995 1.00 59.41 83 GLY A CA 1
ATOM 614 C C . GLY A 1 83 ? 30.937 19.042 -21.913 1.00 59.41 83 GLY A C 1
ATOM 615 O O . GLY A 1 83 ? 31.778 19.081 -22.810 1.00 59.41 83 GLY A O 1
ATOM 616 N N . LEU A 1 84 ? 31.001 18.169 -20.903 1.00 59.97 84 LEU A N 1
ATOM 617 C CA . LEU A 1 84 ? 32.086 17.196 -20.723 1.00 59.97 84 LEU A CA 1
ATOM 618 C C . LEU A 1 84 ? 32.141 16.141 -21.840 1.00 59.97 84 LEU A C 1
ATOM 620 O O . LEU A 1 84 ? 33.225 15.721 -22.238 1.00 59.97 84 LEU A O 1
ATOM 624 N N . LEU A 1 85 ? 30.985 15.735 -22.370 1.00 56.81 85 LEU A N 1
ATOM 625 C CA . LEU A 1 85 ? 30.896 14.799 -23.495 1.00 56.81 85 LEU A CA 1
ATOM 626 C C . LEU A 1 85 ? 31.312 15.444 -24.827 1.00 56.81 85 LEU A C 1
ATOM 628 O O . LEU A 1 85 ? 31.848 14.761 -25.694 1.00 56.81 85 LEU A O 1
ATOM 632 N N . SER A 1 86 ? 31.083 16.751 -24.988 1.00 56.78 86 SER A N 1
ATOM 633 C CA . SER A 1 86 ? 31.443 17.505 -26.198 1.00 56.78 86 SER A CA 1
ATOM 634 C C . SER A 1 86 ? 32.931 17.868 -26.280 1.00 56.78 86 SER A C 1
ATOM 636 O O . SER A 1 86 ? 33.465 17.993 -27.380 1.00 56.78 86 SER A O 1
ATOM 638 N N . SER A 1 87 ? 33.612 18.015 -25.137 1.00 54.34 87 SER A N 1
ATOM 639 C CA . SER A 1 87 ? 35.021 18.428 -25.066 1.00 54.34 87 SER A CA 1
ATOM 640 C C . SER A 1 87 ? 36.013 17.269 -25.211 1.00 54.34 87 SER A C 1
ATOM 642 O O . SER A 1 87 ? 37.112 17.458 -25.732 1.00 54.34 87 SER A O 1
ATOM 644 N N . HIS A 1 88 ? 35.636 16.053 -24.806 1.00 53.94 88 HIS A N 1
ATOM 645 C CA . HIS A 1 88 ? 36.469 14.860 -24.957 1.00 53.94 88 HIS A CA 1
ATOM 646 C C . HIS A 1 88 ? 36.229 14.161 -26.304 1.00 53.94 88 HIS A C 1
ATOM 648 O O . HIS A 1 88 ? 35.575 13.126 -26.400 1.00 53.94 88 HIS A O 1
ATOM 654 N N . GLN A 1 89 ? 36.858 14.691 -27.354 1.00 51.56 89 GLN A N 1
ATOM 655 C CA . GLN A 1 89 ? 36.828 14.168 -28.731 1.00 51.56 89 GLN A CA 1
ATOM 656 C C . GLN A 1 89 ? 37.489 12.778 -28.912 1.00 51.56 89 GLN A C 1
ATOM 658 O O . GLN A 1 89 ? 37.476 12.217 -30.004 1.00 51.56 89 GLN A O 1
ATOM 663 N N . GLN A 1 90 ? 38.082 12.214 -27.852 1.00 48.09 90 GLN A N 1
ATOM 664 C CA . GLN A 1 90 ? 38.809 10.937 -27.874 1.00 48.09 90 GLN A CA 1
ATOM 665 C C . GLN A 1 90 ? 37.913 9.688 -27.821 1.00 48.09 90 GLN A C 1
ATOM 667 O O . GLN A 1 90 ? 38.414 8.585 -28.036 1.00 48.09 90 GLN A O 1
ATOM 672 N N . PHE A 1 91 ? 36.608 9.821 -27.561 1.00 53.88 91 PHE A N 1
ATOM 673 C CA . PHE A 1 91 ? 35.718 8.675 -27.362 1.00 53.88 91 PHE A CA 1
ATOM 674 C C . PHE A 1 91 ? 34.553 8.696 -28.360 1.00 53.88 91 PHE A C 1
ATOM 676 O O . PHE A 1 91 ? 33.674 9.550 -28.282 1.00 53.88 91 PHE A O 1
ATOM 683 N N . GLN A 1 92 ? 34.527 7.738 -29.295 1.00 57.19 92 GLN A N 1
ATOM 684 C CA . GLN A 1 92 ? 33.401 7.517 -30.214 1.00 57.19 92 GLN A CA 1
ATOM 685 C C . GLN A 1 92 ? 32.210 6.906 -29.455 1.00 57.19 92 GLN A C 1
ATOM 687 O O . GLN A 1 92 ? 31.944 5.708 -29.532 1.00 57.19 92 GLN A O 1
ATOM 692 N N . LEU A 1 93 ? 31.522 7.723 -28.661 1.00 61.88 93 LEU A N 1
ATOM 693 C CA . LEU A 1 93 ? 30.256 7.350 -28.036 1.00 61.88 93 LEU A CA 1
ATOM 694 C C . LEU A 1 93 ? 29.139 7.282 -29.094 1.00 61.88 93 LEU A C 1
ATOM 696 O O . LEU A 1 93 ? 29.184 8.014 -30.087 1.00 61.88 93 LEU A O 1
ATOM 700 N N . PRO A 1 94 ? 28.119 6.431 -28.894 1.00 66.50 94 PRO A N 1
ATOM 701 C CA . PRO A 1 94 ? 26.992 6.336 -29.811 1.00 66.50 94 PRO A CA 1
ATOM 702 C C . PRO A 1 94 ? 26.285 7.686 -29.992 1.00 66.50 94 PRO A C 1
ATOM 704 O O . PRO A 1 94 ? 26.009 8.395 -29.024 1.00 66.50 94 PRO A O 1
ATOM 707 N N . HIS A 1 95 ? 25.882 8.000 -31.229 1.00 71.94 95 HIS A N 1
ATOM 708 C CA . HIS A 1 95 ? 25.131 9.221 -31.566 1.00 71.94 95 HIS A CA 1
ATOM 709 C C . HIS A 1 95 ? 23.875 9.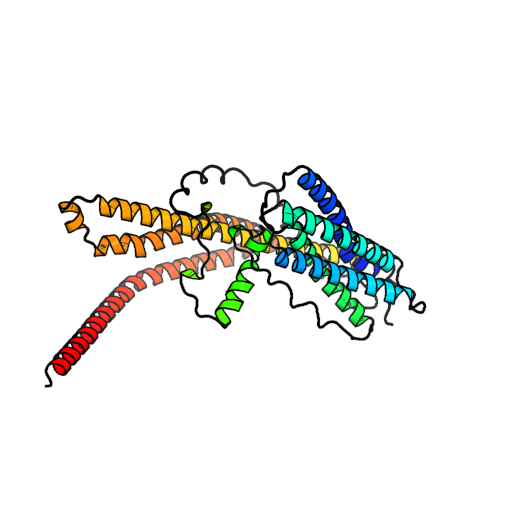432 -30.700 1.00 71.94 95 HIS A C 1
ATOM 711 O O . HIS A 1 95 ? 23.467 10.567 -30.454 1.00 71.94 95 HIS A O 1
ATOM 717 N N . ILE A 1 96 ? 23.287 8.346 -30.189 1.00 73.81 96 ILE A N 1
ATOM 718 C CA . ILE A 1 96 ? 22.095 8.389 -29.342 1.00 73.81 96 ILE A CA 1
ATOM 719 C C . ILE A 1 96 ? 22.318 9.082 -27.991 1.00 73.81 96 ILE A C 1
ATOM 721 O O . ILE A 1 96 ? 21.383 9.668 -27.442 1.00 73.81 96 ILE A O 1
ATOM 725 N N . THR A 1 97 ? 23.547 9.088 -27.468 1.00 71.44 97 THR A N 1
ATOM 726 C CA . THR A 1 97 ? 23.868 9.750 -26.200 1.00 71.44 97 THR A CA 1
ATOM 727 C C . THR A 1 97 ? 23.644 11.261 -26.323 1.00 71.44 97 THR A C 1
ATOM 729 O O . THR A 1 97 ? 23.039 11.859 -25.433 1.00 71.44 97 THR A O 1
ATOM 732 N N . ILE A 1 98 ? 23.995 11.858 -27.469 1.00 73.38 98 ILE A N 1
ATOM 733 C CA . ILE A 1 98 ? 23.788 13.287 -27.756 1.00 73.38 98 ILE A CA 1
ATOM 734 C C . ILE A 1 98 ? 22.293 13.605 -27.866 1.00 73.38 98 ILE A C 1
ATOM 736 O O . ILE A 1 98 ? 21.818 14.565 -27.258 1.00 73.38 98 ILE A O 1
ATOM 740 N N . THR A 1 99 ? 21.530 12.775 -28.585 1.00 78.69 99 THR A N 1
ATOM 741 C CA . THR A 1 99 ? 20.072 12.933 -28.715 1.00 78.69 99 THR A CA 1
ATOM 742 C C . THR A 1 99 ? 19.377 12.839 -27.358 1.00 78.69 99 THR A C 1
ATOM 744 O O . THR A 1 99 ? 18.517 13.663 -27.048 1.00 78.69 99 THR A O 1
ATOM 747 N N . SER A 1 100 ? 19.775 11.873 -26.524 1.00 75.44 100 SER A N 1
ATOM 748 C CA . SER A 1 100 ? 19.213 11.703 -25.182 1.00 75.44 100 SER A CA 1
ATOM 749 C C . SER A 1 100 ? 19.479 12.908 -24.288 1.00 75.44 100 SER A C 1
ATOM 751 O O . SER A 1 100 ? 18.583 13.372 -23.589 1.00 75.44 100 SER A O 1
ATOM 753 N N . ALA A 1 101 ? 20.677 13.481 -24.375 1.00 73.50 101 ALA A N 1
ATOM 754 C CA . ALA A 1 101 ? 21.055 14.614 -23.556 1.00 73.50 101 ALA A CA 1
ATOM 755 C C . ALA A 1 101 ? 20.370 15.914 -24.019 1.00 73.50 101 ALA A C 1
ATOM 757 O O . ALA A 1 101 ? 19.867 16.676 -23.191 1.00 73.50 101 ALA A O 1
ATOM 758 N N . ALA A 1 102 ? 20.252 16.132 -25.333 1.00 82.69 102 ALA A N 1
ATOM 759 C CA . ALA A 1 102 ? 19.486 17.247 -25.889 1.00 82.69 102 ALA A CA 1
ATOM 760 C C . ALA A 1 102 ? 18.012 17.195 -25.453 1.00 82.69 102 ALA A C 1
ATOM 762 O O . ALA A 1 102 ? 17.446 18.208 -25.039 1.00 82.69 102 ALA A O 1
ATOM 763 N N . LEU A 1 103 ? 17.397 16.009 -25.479 1.00 84.62 103 LEU A N 1
ATOM 764 C CA . LEU A 1 103 ? 16.016 15.843 -25.036 1.00 84.62 103 LEU A CA 1
ATOM 765 C C . LEU A 1 103 ? 15.869 16.010 -23.515 1.00 84.62 103 LEU A C 1
ATOM 767 O O . LEU A 1 103 ? 14.902 16.622 -23.063 1.00 84.62 103 LEU A O 1
ATOM 771 N N . SER A 1 104 ? 16.850 15.563 -22.729 1.00 78.75 104 SER A N 1
ATOM 772 C CA . SER A 1 104 ? 16.886 15.817 -21.286 1.00 78.75 104 SER A CA 1
ATOM 773 C C . SER A 1 104 ? 16.972 17.313 -20.960 1.00 78.75 104 SER A C 1
ATOM 775 O O . SER A 1 104 ? 16.285 17.759 -20.041 1.00 78.75 104 SER A O 1
ATOM 777 N N . LEU A 1 105 ? 17.705 18.123 -21.734 1.00 80.81 105 LEU A N 1
ATOM 778 C CA . LEU A 1 105 ? 17.686 19.586 -21.575 1.00 80.81 105 LEU A CA 1
ATOM 779 C C . LEU A 1 105 ? 16.301 20.177 -21.849 1.00 80.81 105 LEU A C 1
ATOM 781 O O . LEU A 1 105 ? 15.797 20.966 -21.048 1.00 80.81 105 LEU A O 1
ATOM 785 N N . VAL A 1 106 ? 15.663 19.764 -22.947 1.00 88.62 106 VAL A N 1
ATOM 786 C CA . VAL A 1 106 ? 14.292 20.189 -23.272 1.00 88.62 106 VAL A CA 1
ATOM 787 C C . VAL A 1 106 ? 13.339 19.804 -22.138 1.00 88.62 106 VAL A C 1
ATOM 789 O O . VAL A 1 106 ? 12.540 20.629 -21.692 1.00 88.62 106 VAL A O 1
ATOM 792 N N . SER A 1 107 ? 13.466 18.591 -21.599 1.00 85.12 107 SER A N 1
ATOM 793 C CA . SER A 1 107 ? 12.648 18.121 -20.480 1.00 85.12 107 SER A CA 1
ATOM 794 C C . SER A 1 107 ? 12.819 18.982 -19.220 1.00 85.12 107 SER A C 1
ATOM 796 O O . SER A 1 107 ? 11.823 19.294 -18.570 1.00 85.12 107 SER A O 1
ATOM 798 N N . SER A 1 108 ? 14.037 19.445 -18.913 1.00 82.50 108 SER A N 1
ATOM 799 C CA . SER A 1 108 ? 14.324 20.323 -17.768 1.00 82.50 108 SER A CA 1
ATOM 800 C C . SER A 1 108 ? 13.659 21.695 -17.912 1.00 82.50 108 SER A C 1
ATOM 802 O O . SER A 1 108 ? 13.129 22.233 -16.938 1.00 82.50 108 SER A O 1
ATOM 804 N N . VAL A 1 109 ? 13.599 22.237 -19.134 1.00 87.69 109 VAL A N 1
ATOM 805 C CA . VAL A 1 109 ? 12.865 23.481 -19.429 1.00 87.69 109 VAL A CA 1
ATOM 806 C C . VAL A 1 109 ? 11.361 23.283 -19.224 1.00 87.69 109 VAL A C 1
ATOM 808 O O . VAL A 1 109 ? 10.720 24.077 -18.532 1.00 87.69 109 VAL A O 1
ATOM 811 N N . PHE A 1 110 ? 10.787 22.199 -19.752 1.00 87.69 110 PHE A N 1
ATOM 812 C CA . PHE A 1 110 ? 9.372 21.878 -19.533 1.00 87.69 110 PHE A CA 1
ATOM 813 C C . PHE A 1 110 ? 9.062 21.616 -18.054 1.00 87.69 110 PHE A C 1
ATOM 815 O O . PHE A 1 110 ? 8.020 22.049 -17.562 1.00 87.69 110 PHE A O 1
ATOM 822 N N . LEU A 1 111 ? 9.974 20.982 -17.318 1.00 82.12 111 LEU A N 1
ATOM 823 C CA . LEU A 1 111 ? 9.856 20.756 -15.881 1.00 82.12 111 LEU A CA 1
ATOM 824 C C . LEU A 1 111 ? 9.812 22.080 -15.106 1.00 82.12 111 LEU A C 1
ATOM 826 O O . LEU A 1 111 ? 8.966 22.233 -14.221 1.00 82.12 111 LEU A O 1
ATOM 830 N N . ALA A 1 112 ? 10.653 23.054 -15.468 1.00 83.31 112 ALA A N 1
ATOM 831 C CA . ALA A 1 112 ? 10.633 24.398 -14.889 1.00 83.31 112 ALA A CA 1
ATOM 832 C C . ALA A 1 112 ? 9.303 25.114 -15.167 1.00 83.31 112 ALA A C 1
ATOM 834 O O . ALA A 1 112 ? 8.679 25.649 -14.248 1.00 83.31 112 ALA A O 1
ATOM 835 N N . LEU A 1 113 ? 8.829 25.065 -16.416 1.00 86.31 113 LEU A N 1
ATOM 836 C CA . LEU A 1 113 ? 7.578 25.699 -16.840 1.00 86.31 113 LEU A CA 1
ATOM 837 C C . LEU A 1 113 ? 6.353 25.094 -16.143 1.00 86.31 113 LEU A C 1
ATOM 839 O O . LEU A 1 113 ? 5.511 25.836 -15.634 1.00 86.31 113 LEU A O 1
ATOM 843 N N . VAL A 1 114 ? 6.256 23.762 -16.065 1.00 83.31 114 VAL A N 1
ATOM 844 C CA . VAL A 1 114 ? 5.176 23.081 -15.330 1.00 83.31 114 VAL A CA 1
ATOM 845 C C . VAL A 1 114 ? 5.237 23.441 -13.845 1.00 83.31 114 VAL A C 1
ATOM 847 O O . VAL A 1 114 ? 4.210 23.791 -13.267 1.00 83.31 114 VAL A O 1
ATOM 850 N N . THR A 1 115 ? 6.427 23.412 -13.237 1.00 80.31 115 THR A N 1
ATOM 851 C CA . THR A 1 115 ? 6.625 23.742 -11.815 1.00 80.31 115 THR A CA 1
ATOM 852 C C . THR A 1 115 ? 6.181 25.168 -11.501 1.00 80.31 115 THR A C 1
ATOM 854 O O . THR A 1 115 ? 5.494 25.386 -10.500 1.00 80.31 115 THR A O 1
ATOM 857 N N . TRP A 1 116 ? 6.522 26.122 -12.371 1.00 80.81 116 TRP A N 1
ATOM 858 C CA . TRP A 1 116 ? 6.087 27.512 -12.266 1.00 80.81 116 TRP A CA 1
ATOM 859 C C . TRP A 1 116 ? 4.564 27.619 -12.363 1.00 80.81 116 TRP A C 1
ATOM 861 O O . TRP A 1 116 ? 3.909 28.075 -11.428 1.00 80.81 116 TRP A O 1
ATOM 871 N N . VAL A 1 117 ? 3.977 27.139 -13.463 1.00 80.44 117 VAL A N 1
ATOM 872 C CA . VAL A 1 117 ? 2.535 27.259 -13.729 1.00 80.44 117 VAL A CA 1
ATOM 873 C C . VAL A 1 117 ? 1.695 26.582 -12.643 1.00 80.44 117 VAL A C 1
ATOM 875 O O . VAL A 1 117 ? 0.676 27.130 -12.216 1.00 80.44 117 VAL A O 1
ATOM 878 N N . GLU A 1 118 ? 2.104 25.406 -12.170 1.00 75.38 118 GLU A N 1
ATOM 879 C CA . GLU A 1 118 ? 1.359 24.673 -11.149 1.00 75.38 118 GLU A CA 1
ATOM 880 C C . GLU A 1 118 ? 1.481 25.290 -9.759 1.00 75.38 118 GLU A C 1
ATOM 882 O O . GLU A 1 118 ? 0.511 25.216 -9.009 1.00 75.38 118 GLU A O 1
ATOM 887 N N . HIS A 1 119 ? 2.593 25.951 -9.424 1.00 73.56 119 HIS A N 1
ATOM 888 C CA . HIS A 1 119 ? 2.735 26.628 -8.133 1.00 73.56 119 HIS A CA 1
ATOM 889 C C . HIS A 1 119 ? 1.693 27.736 -7.933 1.00 73.56 119 HIS A C 1
ATOM 891 O O . HIS A 1 119 ? 1.128 27.857 -6.848 1.00 73.56 119 HIS A O 1
ATOM 897 N N . PHE A 1 120 ? 1.404 28.511 -8.980 1.00 69.12 120 PHE A N 1
ATOM 898 C CA . PHE A 1 120 ? 0.446 29.617 -8.897 1.00 69.12 120 PHE A CA 1
ATOM 899 C C . PHE A 1 120 ? -1.012 29.174 -9.111 1.00 69.12 120 PHE A C 1
ATOM 901 O O . PHE A 1 120 ? -1.941 29.851 -8.669 1.00 69.12 120 PHE A O 1
ATOM 908 N N . ARG A 1 121 ? -1.247 28.039 -9.787 1.00 68.19 121 ARG A N 1
ATOM 909 C CA . ARG A 1 121 ? -2.600 27.622 -10.217 1.00 68.19 121 ARG A CA 1
ATOM 910 C C . ARG A 1 121 ? -3.167 26.390 -9.508 1.00 68.19 121 ARG A C 1
ATOM 912 O O . ARG A 1 121 ? -4.364 26.119 -9.636 1.00 68.19 121 ARG A O 1
ATOM 919 N N . ASN A 1 122 ? -2.355 25.641 -8.761 1.00 61.88 122 ASN A N 1
ATOM 920 C CA . ASN A 1 122 ? -2.789 24.464 -8.008 1.00 61.88 122 ASN A CA 1
ATOM 921 C C . ASN A 1 122 ? -2.267 24.499 -6.564 1.00 61.88 122 ASN A C 1
ATOM 923 O O . ASN A 1 122 ? -1.072 24.610 -6.323 1.00 61.88 122 ASN A O 1
ATOM 927 N N . LEU A 1 123 ? -3.160 24.278 -5.593 1.00 53.56 123 LEU A N 1
ATOM 928 C CA . LEU A 1 123 ? -2.783 24.088 -4.184 1.00 53.56 123 LEU A CA 1
ATOM 929 C C . LEU A 1 123 ? -2.131 22.717 -3.899 1.00 53.56 123 LEU A C 1
ATOM 931 O O . LEU A 1 123 ? -1.631 22.493 -2.797 1.00 53.56 123 LEU A O 1
ATOM 935 N N . ARG A 1 124 ? -2.157 21.785 -4.865 1.00 48.47 124 ARG A N 1
ATOM 936 C CA . ARG A 1 124 ? -1.613 20.421 -4.742 1.00 48.47 124 ARG A CA 1
ATOM 937 C C . ARG A 1 124 ? -0.321 20.279 -5.564 1.00 48.47 124 ARG A C 1
ATOM 939 O O . ARG A 1 124 ? -0.311 20.758 -6.699 1.00 48.47 124 ARG A O 1
ATOM 946 N N . PRO A 1 125 ? 0.752 19.630 -5.062 1.00 56.97 125 PRO A N 1
ATOM 947 C CA . PRO A 1 125 ? 1.938 19.359 -5.850 1.00 56.97 125 PRO A CA 1
ATOM 948 C C . PRO A 1 125 ? 1.591 18.377 -6.972 1.00 56.97 125 PRO A C 1
ATOM 950 O O . PRO A 1 125 ? 0.690 17.543 -6.856 1.00 56.97 125 PRO A O 1
ATOM 953 N N . SER A 1 126 ? 2.312 18.492 -8.076 1.00 64.19 126 SER A N 1
ATOM 954 C CA . SER A 1 126 ? 2.056 17.712 -9.279 1.00 64.19 126 SER A CA 1
ATOM 955 C C . SER A 1 126 ? 2.323 16.227 -9.081 1.00 64.19 126 SER A C 1
ATOM 957 O O . SER A 1 126 ? 3.427 15.834 -8.698 1.00 64.19 126 SER A O 1
ATOM 959 N N . THR A 1 127 ? 1.350 15.383 -9.425 1.00 63.66 127 THR A N 1
ATOM 960 C CA . THR A 1 127 ? 1.597 13.948 -9.642 1.00 63.66 127 THR A CA 1
ATOM 961 C C . THR A 1 127 ? 2.569 13.724 -10.800 1.00 63.66 127 THR A C 1
ATOM 963 O O . THR A 1 127 ? 3.356 12.785 -10.757 1.00 63.66 127 THR A O 1
ATOM 966 N N . LEU A 1 128 ? 2.535 14.601 -11.809 1.00 69.06 128 LEU A N 1
ATOM 967 C CA . LEU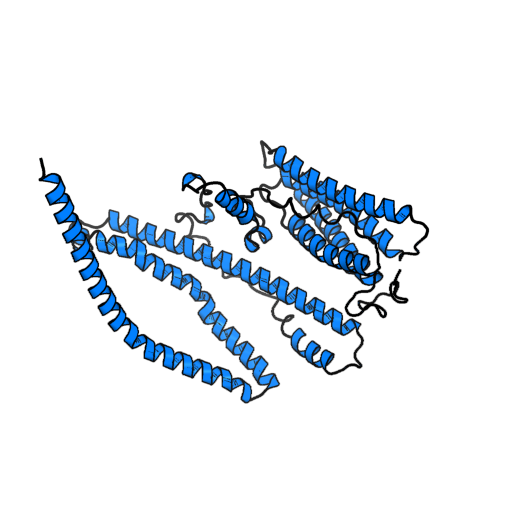 A 1 128 ? 3.327 14.498 -13.031 1.00 69.06 128 LEU A CA 1
ATOM 968 C C . LEU A 1 128 ? 4.811 14.776 -12.773 1.00 69.06 128 LEU A C 1
ATOM 970 O O . LEU A 1 128 ? 5.644 13.957 -13.144 1.00 69.06 128 LEU A O 1
ATOM 974 N N . ILE A 1 129 ? 5.139 15.868 -12.070 1.00 70.75 129 ILE A N 1
ATOM 975 C CA . ILE A 1 129 ? 6.533 16.196 -11.711 1.00 70.75 129 ILE A CA 1
ATOM 976 C C . ILE A 1 129 ? 7.142 15.093 -10.841 1.00 70.75 129 ILE A C 1
ATOM 978 O O . ILE A 1 129 ? 8.274 14.672 -11.064 1.00 70.75 129 ILE A O 1
ATOM 982 N N . MET A 1 130 ? 6.385 14.602 -9.861 1.00 66.12 130 MET A N 1
ATOM 983 C CA . MET A 1 130 ? 6.906 13.621 -8.916 1.00 66.12 130 MET A CA 1
ATOM 984 C C . MET A 1 130 ? 7.044 12.224 -9.531 1.00 66.12 130 MET A C 1
ATOM 986 O O . MET A 1 130 ? 8.046 11.555 -9.296 1.00 66.12 130 MET A O 1
ATOM 990 N N . GLY A 1 131 ? 6.078 11.802 -10.355 1.00 67.44 131 GLY A N 1
ATOM 991 C CA . GLY A 1 131 ? 6.172 10.550 -11.108 1.00 67.44 131 GLY A CA 1
ATOM 992 C C . GLY A 1 131 ? 7.339 10.559 -12.097 1.00 67.44 131 GLY A C 1
ATOM 993 O O . GLY A 1 131 ? 8.098 9.595 -12.148 1.00 67.44 131 GLY A O 1
ATOM 994 N N . TYR A 1 132 ? 7.533 11.668 -12.818 1.00 74.38 132 TYR A N 1
ATOM 995 C CA . TYR A 1 132 ? 8.670 11.842 -13.723 1.00 74.38 132 TYR A CA 1
ATOM 996 C C . TYR A 1 132 ? 10.014 11.828 -12.983 1.00 74.38 132 TYR A C 1
ATOM 998 O O . TYR A 1 132 ? 10.924 11.117 -13.398 1.00 74.38 132 TYR A O 1
ATOM 1006 N N . GLY A 1 133 ? 10.128 12.539 -11.855 1.00 68.62 133 GLY A N 1
ATOM 1007 C CA . GLY A 1 133 ? 11.351 12.564 -11.046 1.00 68.62 133 GLY A CA 1
ATOM 1008 C C . GLY A 1 133 ? 11.744 11.189 -10.493 1.00 68.62 133 GLY A C 1
ATOM 1009 O O . GLY A 1 133 ? 12.912 10.816 -10.563 1.00 68.62 133 GLY A O 1
ATOM 1010 N N . LEU A 1 134 ? 10.774 10.404 -10.008 1.00 65.50 134 LEU A N 1
ATOM 1011 C CA . LEU A 1 134 ? 11.011 9.028 -9.549 1.00 65.50 134 LEU A CA 1
ATOM 1012 C C . LEU A 1 134 ? 11.484 8.120 -10.690 1.00 65.50 134 LEU A C 1
ATOM 1014 O O . LEU A 1 134 ? 12.468 7.397 -10.537 1.00 65.50 134 LEU A O 1
ATOM 1018 N N . LEU A 1 135 ? 10.807 8.187 -11.838 1.00 67.81 135 LEU A N 1
ATOM 1019 C CA . LEU A 1 135 ? 11.157 7.403 -13.019 1.00 67.81 135 LEU A CA 1
ATOM 1020 C C . LEU A 1 135 ? 12.565 7.758 -13.531 1.00 67.81 135 LEU A C 1
ATOM 1022 O O . LEU A 1 135 ? 13.371 6.862 -13.775 1.00 67.81 135 LEU A O 1
ATOM 1026 N N . LYS A 1 136 ? 12.896 9.056 -13.609 1.00 71.50 136 LYS A N 1
ATOM 1027 C CA . LYS A 1 136 ? 14.233 9.538 -13.991 1.00 71.50 136 LYS A CA 1
ATOM 1028 C C . LYS A 1 136 ? 15.315 9.136 -12.996 1.00 71.50 136 LYS A C 1
ATOM 1030 O O . LYS A 1 136 ? 16.409 8.791 -13.428 1.00 71.50 136 LYS A O 1
ATOM 1035 N N . GLY A 1 137 ? 15.031 9.151 -11.694 1.00 65.00 137 GLY A N 1
ATOM 1036 C CA . GLY A 1 137 ? 15.977 8.696 -10.674 1.00 65.00 137 GLY A CA 1
ATOM 1037 C C . GLY A 1 137 ? 16.308 7.208 -10.811 1.00 65.00 137 GLY A C 1
ATOM 1038 O O . GLY A 1 137 ? 17.480 6.835 -10.821 1.00 65.00 137 GLY A O 1
ATOM 1039 N N . LEU A 1 138 ? 15.287 6.362 -10.986 1.00 65.12 138 LEU A N 1
ATOM 1040 C CA . LEU A 1 138 ? 15.456 4.915 -11.163 1.00 65.12 138 LEU A CA 1
ATOM 1041 C C . LEU A 1 138 ? 16.247 4.576 -12.431 1.00 65.12 138 LEU A C 1
ATOM 1043 O O . LEU A 1 138 ? 17.194 3.792 -12.386 1.00 65.12 138 LEU A O 1
ATOM 1047 N N . PHE A 1 139 ? 15.886 5.186 -13.557 1.00 72.31 139 PHE A N 1
ATOM 1048 C CA . PHE A 1 139 ? 16.561 4.946 -14.830 1.00 72.31 139 PHE A CA 1
ATOM 1049 C C . PHE A 1 139 ? 17.959 5.567 -14.886 1.00 72.31 139 PHE A C 1
ATOM 1051 O O . PHE A 1 139 ? 18.885 4.948 -15.406 1.00 72.31 139 PHE A O 1
ATOM 1058 N N . GLY A 1 140 ? 18.147 6.736 -14.273 1.00 63.59 140 GLY A N 1
ATOM 1059 C CA . GLY A 1 140 ? 19.459 7.355 -14.112 1.00 63.59 140 GLY A CA 1
ATOM 1060 C C . GLY A 1 140 ? 20.414 6.496 -13.282 1.00 63.59 140 GLY A C 1
ATOM 1061 O O . GLY A 1 140 ? 21.587 6.396 -13.629 1.00 63.59 140 GLY A O 1
ATOM 1062 N N . ALA A 1 141 ? 19.923 5.813 -12.243 1.00 62.84 141 ALA A N 1
ATOM 1063 C CA . ALA A 1 141 ? 20.731 4.883 -11.453 1.00 62.84 141 ALA A CA 1
ATOM 1064 C C . ALA A 1 141 ? 21.201 3.665 -12.269 1.00 62.84 141 ALA A C 1
ATOM 1066 O O . ALA A 1 141 ? 22.344 3.231 -12.111 1.00 62.84 141 ALA A O 1
ATOM 1067 N N . ALA A 1 142 ? 20.350 3.141 -13.161 1.00 64.06 142 ALA A N 1
ATOM 1068 C CA . ALA A 1 142 ? 20.720 2.061 -14.075 1.00 64.06 142 ALA A CA 1
ATOM 1069 C C . ALA A 1 142 ? 21.822 2.509 -15.052 1.00 64.06 142 ALA A C 1
ATOM 1071 O O . ALA A 1 142 ? 22.867 1.871 -15.124 1.00 64.06 142 ALA A O 1
ATOM 1072 N N . ILE A 1 143 ? 21.645 3.665 -15.698 1.00 65.94 143 ILE A N 1
ATOM 1073 C CA . ILE A 1 143 ? 22.628 4.243 -16.630 1.00 65.94 143 ILE A CA 1
ATOM 1074 C C . ILE A 1 143 ? 23.962 4.530 -15.918 1.00 65.94 143 ILE A C 1
ATOM 1076 O O . ILE A 1 143 ? 25.040 4.216 -16.424 1.00 65.94 143 ILE A O 1
ATOM 1080 N N . LEU A 1 144 ? 23.914 5.093 -14.707 1.00 64.19 144 LEU A N 1
ATOM 1081 C CA . LEU A 1 144 ? 25.106 5.429 -13.924 1.00 64.19 144 LEU A CA 1
ATOM 1082 C C . LEU A 1 144 ? 25.928 4.190 -13.541 1.00 64.19 144 LEU A C 1
ATOM 1084 O O . LEU A 1 144 ? 27.161 4.237 -13.549 1.00 64.19 144 LEU A O 1
ATOM 1088 N N . ARG A 1 145 ? 25.260 3.071 -13.237 1.00 68.75 145 ARG A N 1
ATOM 1089 C CA . ARG A 1 145 ? 25.913 1.778 -12.994 1.00 68.75 145 ARG A CA 1
ATOM 1090 C C . ARG A 1 145 ? 26.670 1.311 -14.239 1.00 68.75 145 ARG A C 1
ATOM 1092 O O . ARG A 1 145 ? 27.835 0.932 -14.114 1.00 68.75 145 ARG A O 1
ATOM 1099 N N . THR A 1 146 ? 26.051 1.397 -15.414 1.00 66.81 146 THR A N 1
ATOM 1100 C CA . THR A 1 146 ? 26.659 0.995 -16.691 1.00 66.81 146 THR A CA 1
ATOM 1101 C C . THR A 1 146 ? 27.884 1.857 -17.022 1.00 66.81 146 THR A C 1
ATOM 1103 O O . THR A 1 146 ? 28.955 1.327 -17.324 1.00 66.81 146 THR A O 1
ATOM 1106 N N . TYR A 1 147 ? 27.806 3.182 -16.846 1.00 67.25 147 TYR A N 1
ATOM 1107 C CA . TYR A 1 147 ? 28.964 4.077 -17.012 1.00 67.25 147 TYR A CA 1
ATOM 1108 C C . TYR A 1 147 ? 30.098 3.798 -16.013 1.00 67.25 147 TYR A C 1
ATOM 1110 O O . TYR A 1 147 ? 31.275 3.836 -16.386 1.00 67.25 147 TYR A O 1
ATOM 1118 N N . SER A 1 148 ? 29.762 3.466 -14.762 1.00 62.72 148 SER A N 1
ATOM 1119 C CA . SER A 1 148 ? 30.751 3.047 -13.764 1.00 62.72 148 SER A CA 1
ATOM 1120 C C . SER A 1 148 ? 31.446 1.739 -14.156 1.00 62.72 148 SER A C 1
ATOM 1122 O O . SER A 1 148 ? 32.641 1.596 -13.902 1.00 62.72 148 SER A O 1
ATOM 1124 N N . ALA A 1 149 ? 30.736 0.792 -14.777 1.00 64.69 149 ALA A N 1
ATOM 1125 C CA . ALA A 1 149 ? 31.294 -0.485 -15.229 1.00 64.69 149 ALA A CA 1
ATOM 1126 C C . ALA A 1 149 ? 32.210 -0.340 -16.461 1.00 64.69 149 ALA A C 1
ATOM 1128 O O . ALA A 1 149 ? 33.168 -1.096 -16.621 1.00 64.69 149 ALA A O 1
ATOM 1129 N N . ILE A 1 150 ? 31.966 0.666 -17.309 1.00 65.69 150 ILE A N 1
ATOM 1130 C CA . ILE A 1 150 ? 32.779 0.969 -18.504 1.00 65.69 150 ILE A CA 1
ATOM 1131 C C . ILE A 1 150 ? 34.123 1.647 -18.142 1.00 65.69 150 ILE A C 1
ATOM 1133 O O . ILE A 1 150 ? 35.018 1.758 -18.989 1.00 65.69 150 ILE A O 1
ATOM 1137 N N . GLY A 1 151 ? 34.312 2.018 -16.868 1.00 56.00 151 GLY A N 1
ATOM 1138 C CA . GLY A 1 151 ? 35.554 2.590 -16.339 1.00 56.00 151 GLY A CA 1
ATOM 1139 C C . GLY A 1 151 ? 35.580 4.119 -16.325 1.00 56.00 151 GLY A C 1
ATOM 1140 O O . GLY A 1 151 ? 36.661 4.707 -16.317 1.00 56.00 151 GLY A O 1
ATOM 1141 N N . PHE A 1 152 ? 34.416 4.778 -16.334 1.00 56.72 152 PHE A N 1
ATOM 1142 C CA . PHE A 1 152 ? 34.335 6.224 -16.132 1.00 56.72 152 PHE A CA 1
ATOM 1143 C C . PHE A 1 152 ? 34.650 6.542 -14.656 1.00 56.72 152 PHE A C 1
ATOM 1145 O O . PHE A 1 152 ? 33.907 6.151 -13.755 1.00 56.72 152 PHE A O 1
ATOM 1152 N N . HIS A 1 153 ? 35.810 7.162 -14.394 1.00 46.75 153 HIS A N 1
ATOM 1153 C CA . HIS A 1 153 ? 36.352 7.330 -13.042 1.00 46.75 153 HIS A CA 1
ATOM 1154 C C . HIS A 1 153 ? 35.455 8.215 -12.163 1.00 46.75 153 HIS A C 1
ATOM 1156 O O . HIS A 1 153 ? 35.028 9.303 -12.537 1.00 46.75 153 HIS A O 1
ATOM 1162 N N . ARG A 1 154 ? 35.236 7.716 -10.945 1.00 47.94 154 ARG A N 1
ATOM 1163 C CA . ARG A 1 154 ? 34.467 8.265 -9.827 1.00 47.94 154 ARG A CA 1
ATOM 1164 C C . ARG A 1 154 ? 34.993 9.627 -9.357 1.00 47.94 154 ARG A C 1
ATOM 1166 O O . ARG A 1 154 ? 35.945 9.677 -8.583 1.00 47.94 154 ARG A O 1
ATOM 1173 N N . SER A 1 155 ? 34.339 10.713 -9.746 1.00 40.78 155 SER A N 1
ATOM 1174 C CA . SER A 1 155 ? 34.328 11.958 -8.975 1.00 40.78 155 SER A CA 1
ATOM 1175 C C . SER A 1 155 ? 32.941 12.593 -9.078 1.00 40.78 155 SER A C 1
ATOM 1177 O O . SER A 1 155 ? 32.432 12.858 -10.159 1.00 40.78 155 SER A O 1
ATOM 1179 N N . SER A 1 156 ? 32.325 12.805 -7.914 1.00 40.28 156 SER A N 1
ATOM 1180 C CA . SER A 1 156 ? 31.020 13.452 -7.721 1.00 40.28 156 SER A CA 1
ATOM 1181 C C . SER A 1 156 ? 29.761 12.606 -7.994 1.00 40.28 156 SER A C 1
ATOM 1183 O O . SER A 1 156 ? 29.008 12.846 -8.928 1.00 40.28 156 SER A O 1
ATOM 1185 N N . ILE A 1 157 ? 29.490 11.610 -7.136 1.00 39.31 157 ILE A N 1
ATOM 1186 C CA . ILE A 1 157 ? 28.167 10.933 -7.065 1.00 39.31 157 ILE A CA 1
ATOM 1187 C C . ILE A 1 157 ? 27.522 11.098 -5.669 1.00 39.31 157 ILE A C 1
ATOM 1189 O O . ILE A 1 157 ? 26.450 10.570 -5.401 1.00 39.31 157 ILE A O 1
ATOM 1193 N N . HIS A 1 158 ? 28.126 11.865 -4.755 1.00 32.97 158 HIS A N 1
ATOM 1194 C CA . HIS A 1 158 ? 27.621 11.953 -3.377 1.00 32.97 158 HIS A CA 1
ATOM 1195 C C . HIS A 1 158 ? 26.643 13.094 -3.081 1.00 32.97 158 HIS A C 1
ATOM 1197 O O . HIS A 1 158 ? 26.194 13.203 -1.946 1.00 32.97 158 HIS A O 1
ATOM 1203 N N . GLU A 1 159 ? 26.234 13.889 -4.067 1.00 39.69 159 GLU A N 1
ATOM 1204 C CA . GLU A 1 159 ? 25.502 15.129 -3.787 1.00 39.69 159 GLU A CA 1
ATOM 1205 C C . GLU A 1 159 ? 24.188 15.236 -4.569 1.00 39.69 159 GLU A C 1
ATOM 1207 O O . GLU A 1 159 ? 23.946 16.164 -5.334 1.00 39.69 159 GLU A O 1
ATOM 1212 N N . SER A 1 160 ? 23.316 14.234 -4.434 1.00 33.91 160 SER A N 1
ATOM 1213 C CA . SER A 1 160 ? 21.953 14.323 -4.990 1.00 33.91 160 SER A CA 1
ATOM 1214 C C . SER A 1 160 ? 20.873 13.613 -4.170 1.00 33.91 160 SER A C 1
ATOM 1216 O O . SER A 1 160 ? 19.728 13.561 -4.612 1.00 33.91 160 SER A O 1
ATOM 1218 N N . LEU A 1 161 ? 21.190 13.087 -2.977 1.00 31.08 161 LEU A N 1
ATOM 1219 C CA . LEU A 1 161 ? 20.212 12.350 -2.162 1.00 31.08 161 LEU A CA 1
ATOM 1220 C C . LEU A 1 161 ? 19.644 13.105 -0.951 1.00 31.08 161 LEU A C 1
ATOM 1222 O O . LEU A 1 161 ? 18.873 12.524 -0.193 1.00 31.08 161 LEU A O 1
ATOM 1226 N N . GLU A 1 162 ? 19.935 14.394 -0.794 1.00 34.53 162 GLU A N 1
ATOM 1227 C CA . GLU A 1 162 ? 19.315 15.222 0.246 1.00 34.53 162 GLU A CA 1
ATOM 1228 C C . GLU A 1 162 ? 18.652 16.459 -0.352 1.00 34.53 162 GLU A C 1
ATOM 1230 O O . GLU A 1 162 ? 19.174 17.555 -0.234 1.00 34.53 162 GLU A O 1
ATOM 1235 N N . PHE A 1 163 ? 17.490 16.314 -0.999 1.00 35.12 163 PHE A N 1
ATOM 1236 C CA . PHE A 1 163 ? 16.551 17.444 -1.115 1.00 35.12 163 PHE A CA 1
ATOM 1237 C C . PHE A 1 163 ? 15.121 17.021 -1.489 1.00 35.12 163 PHE A C 1
ATOM 1239 O O . PHE A 1 163 ? 14.489 17.601 -2.368 1.00 35.12 163 PHE A O 1
ATOM 1246 N N . PHE A 1 164 ? 14.572 15.997 -0.828 1.00 34.38 164 PHE A N 1
ATOM 1247 C CA . PHE A 1 164 ? 13.177 15.574 -1.045 1.00 34.38 164 PHE A CA 1
ATOM 1248 C C . PHE A 1 164 ? 12.315 15.625 0.218 1.00 34.38 164 PHE A C 1
ATOM 1250 O O . PHE A 1 164 ? 11.478 14.764 0.468 1.00 34.38 164 PHE A O 1
ATOM 1257 N N . VAL A 1 165 ? 12.484 16.681 1.015 1.00 34.75 165 VAL A N 1
ATOM 1258 C CA . VAL A 1 165 ? 11.656 16.926 2.203 1.00 34.75 165 VAL A CA 1
ATOM 1259 C C . VAL A 1 165 ? 11.071 18.335 2.116 1.00 34.75 165 VAL A C 1
ATOM 1261 O O . VAL A 1 165 ? 11.429 19.241 2.858 1.00 34.75 165 VAL A O 1
ATOM 1264 N N . THR A 1 166 ? 10.161 18.546 1.159 1.00 38.00 166 THR A N 1
ATOM 1265 C CA . THR A 1 166 ? 9.272 19.716 1.207 1.00 38.00 166 THR A CA 1
ATOM 1266 C C . THR A 1 166 ? 8.021 19.325 1.980 1.00 38.00 166 THR A C 1
ATOM 1268 O O . THR A 1 166 ? 7.270 18.448 1.556 1.00 38.00 166 THR A O 1
ATOM 1271 N N . TYR A 1 167 ? 7.814 19.980 3.121 1.00 39.19 167 TYR A N 1
ATOM 1272 C CA . TYR A 1 167 ? 6.645 19.835 3.984 1.00 39.19 167 TYR A CA 1
ATOM 1273 C C . TYR A 1 167 ? 5.354 19.958 3.158 1.00 39.19 167 TYR A C 1
ATOM 1275 O O . TYR A 1 167 ? 5.068 21.013 2.590 1.00 39.19 167 TYR A O 1
ATOM 1283 N N . CYS A 1 168 ? 4.579 18.880 3.055 1.00 41.25 168 CYS A N 1
ATOM 1284 C CA . CYS A 1 168 ? 3.295 18.898 2.365 1.00 41.25 168 CYS A CA 1
ATOM 1285 C C . CYS A 1 168 ? 2.248 18.256 3.273 1.00 41.25 168 CYS A C 1
ATOM 1287 O O . CYS A 1 168 ? 2.366 17.084 3.613 1.00 41.25 168 CYS A O 1
ATOM 1289 N N . LYS A 1 169 ? 1.232 19.028 3.679 1.00 51.19 169 LYS A N 1
ATOM 1290 C CA . LYS A 1 169 ? 0.081 18.490 4.417 1.00 51.19 169 LYS A CA 1
ATOM 1291 C C . LYS A 1 169 ? -0.655 17.474 3.530 1.00 51.19 169 LYS A C 1
ATOM 1293 O O . LYS A 1 169 ? -0.766 17.684 2.321 1.00 51.19 169 LYS A O 1
ATOM 1298 N N . GLU A 1 170 ? -1.207 16.415 4.118 1.00 50.31 170 GLU A N 1
ATOM 1299 C CA . GLU A 1 170 ? -1.943 15.336 3.427 1.00 50.31 170 GLU A CA 1
ATOM 1300 C C . GLU A 1 170 ? -3.073 15.855 2.503 1.00 50.31 170 GLU A C 1
ATOM 1302 O O . GLU A 1 170 ? -3.299 15.361 1.393 1.00 50.31 170 GLU A O 1
ATOM 1307 N N . SER A 1 171 ? -3.739 16.941 2.910 1.00 46.00 171 SER A N 1
ATOM 1308 C CA . SER A 1 171 ? -4.776 17.622 2.115 1.00 46.00 171 SER A CA 1
ATOM 1309 C C . SER A 1 171 ? -4.244 18.180 0.784 1.00 46.00 171 SER A C 1
ATOM 1311 O O . SER A 1 171 ? -4.934 18.158 -0.243 1.00 46.00 171 SER A O 1
ATOM 1313 N N . SER A 1 172 ? -2.982 18.609 0.780 1.00 51.19 172 SER A N 1
ATOM 1314 C CA . SER A 1 172 ? -2.310 19.161 -0.386 1.00 51.19 172 SER A CA 1
ATOM 1315 C C . SER A 1 172 ? -1.609 18.093 -1.213 1.00 51.19 172 SER A C 1
ATOM 1317 O O . SER A 1 172 ? -1.462 18.330 -2.395 1.00 51.19 172 SER A O 1
ATOM 1319 N N . SER A 1 173 ? -1.205 16.937 -0.677 1.00 53.38 173 SER A N 1
ATOM 1320 C CA . SER A 1 173 ? -0.362 15.967 -1.397 1.00 53.38 173 SER A CA 1
ATOM 1321 C C . SER A 1 173 ? -1.028 15.336 -2.638 1.00 53.38 173 SER A C 1
ATOM 1323 O O . SER A 1 173 ? -2.246 15.171 -2.732 1.00 53.38 173 SER A O 1
ATOM 1325 N N . SER A 1 174 ? -0.199 15.013 -3.634 1.00 59.94 174 SER A N 1
ATOM 1326 C CA . SER A 1 174 ? -0.607 14.365 -4.887 1.00 59.94 174 SER A CA 1
ATOM 1327 C C . SER A 1 174 ? -0.973 12.890 -4.641 1.00 59.94 174 SER A C 1
ATOM 1329 O O . SER A 1 174 ? -0.495 12.304 -3.676 1.00 59.94 174 SER A O 1
ATOM 1331 N N . THR A 1 175 ? -1.793 12.250 -5.484 1.00 57.22 175 THR A N 1
ATOM 1332 C CA . THR A 1 175 ? -2.239 10.851 -5.266 1.00 57.22 175 THR A CA 1
ATOM 1333 C C . THR A 1 175 ? -1.080 9.864 -5.127 1.00 57.22 175 THR A C 1
ATOM 1335 O O . THR A 1 175 ? -1.146 8.964 -4.301 1.00 57.22 175 THR A O 1
ATOM 1338 N N . LEU A 1 176 ? 0.006 10.076 -5.878 1.00 55.16 176 LEU A N 1
ATOM 1339 C CA . LEU A 1 176 ? 1.215 9.258 -5.779 1.00 55.16 176 LEU A CA 1
ATOM 1340 C C . LEU A 1 176 ? 1.977 9.517 -4.465 1.00 55.16 176 LEU A C 1
ATOM 1342 O O . LEU A 1 176 ? 2.506 8.585 -3.874 1.00 55.16 176 LEU A O 1
ATOM 1346 N N . ALA A 1 177 ? 2.008 10.770 -3.989 1.00 58.16 177 ALA A N 1
ATOM 1347 C CA . ALA A 1 177 ? 2.614 11.126 -2.699 1.00 58.16 177 ALA A CA 1
ATOM 1348 C C . ALA A 1 177 ? 1.809 10.565 -1.528 1.00 58.16 177 ALA A C 1
ATOM 1350 O O . ALA A 1 177 ? 2.401 10.191 -0.520 1.00 58.16 177 ALA A O 1
ATOM 1351 N N . ARG A 1 178 ? 0.477 10.519 -1.657 1.00 62.12 178 ARG A N 1
ATOM 1352 C CA . ARG A 1 178 ? -0.416 9.887 -0.680 1.00 62.12 178 ARG A CA 1
ATOM 1353 C C . ARG A 1 178 ? -0.121 8.397 -0.571 1.00 62.12 178 ARG A C 1
ATOM 1355 O O . ARG A 1 178 ? 0.163 7.941 0.528 1.00 62.12 178 ARG A O 1
ATOM 1362 N N . SER A 1 179 ? -0.043 7.696 -1.706 1.00 60.56 179 SER A N 1
ATOM 1363 C CA . SER A 1 179 ? 0.242 6.256 -1.732 1.00 60.56 179 SER A CA 1
ATOM 1364 C C . SER A 1 179 ? 1.647 5.882 -1.250 1.00 60.56 179 SER A C 1
ATOM 1366 O O . SER A 1 179 ? 1.836 4.807 -0.697 1.00 60.56 179 SER A O 1
ATOM 1368 N N . SER A 1 180 ? 2.651 6.738 -1.459 1.00 63.12 180 SER A N 1
ATOM 1369 C CA . SER A 1 180 ? 4.032 6.449 -1.051 1.00 63.12 180 SER A CA 1
ATOM 1370 C C . SER A 1 180 ? 4.373 6.935 0.358 1.00 63.12 180 SER A C 1
ATOM 1372 O O . SER A 1 180 ? 5.510 6.764 0.792 1.00 63.12 180 SER A O 1
ATOM 1374 N N . PHE A 1 181 ? 3.427 7.576 1.058 1.00 66.31 181 PHE A N 1
ATOM 1375 C CA . PHE A 1 181 ? 3.612 8.177 2.386 1.00 66.31 181 PHE A CA 1
ATOM 1376 C C . PHE A 1 181 ? 4.831 9.115 2.500 1.00 66.31 181 PHE A C 1
ATOM 1378 O O . PHE A 1 181 ? 5.261 9.456 3.599 1.00 66.31 181 PHE A O 1
ATOM 1385 N N . ILE A 1 182 ? 5.370 9.608 1.375 1.00 65.00 182 ILE A N 1
ATOM 1386 C CA . ILE A 1 182 ? 6.559 10.481 1.341 1.00 65.00 182 ILE A CA 1
ATOM 1387 C C . ILE A 1 182 ? 6.307 11.787 2.110 1.00 65.00 182 ILE A C 1
ATOM 1389 O O . ILE A 1 182 ? 7.223 12.366 2.690 1.00 65.00 182 ILE A O 1
ATOM 1393 N N . TRP A 1 183 ? 5.048 12.228 2.184 1.00 64.75 183 TRP A N 1
ATOM 1394 C CA . TRP A 1 183 ? 4.637 13.396 2.966 1.00 64.75 183 TRP A CA 1
ATOM 1395 C C . TRP A 1 183 ? 4.839 13.232 4.486 1.00 64.75 183 TRP A C 1
ATOM 1397 O O . TRP A 1 183 ? 4.898 14.236 5.194 1.00 64.75 183 TRP A O 1
ATOM 1407 N N . LEU A 1 184 ? 4.986 11.998 4.981 1.00 67.50 184 LEU A N 1
ATOM 1408 C CA . LEU A 1 184 ? 5.201 11.681 6.394 1.00 67.50 184 LEU A CA 1
ATOM 1409 C C . LEU A 1 184 ? 6.681 11.812 6.805 1.00 67.50 184 LEU A C 1
ATOM 1411 O O . LEU A 1 184 ? 6.978 12.048 7.973 1.00 67.50 184 LEU A O 1
ATOM 1415 N N . ILE A 1 185 ? 7.617 11.720 5.849 1.00 68.00 185 ILE A N 1
ATOM 1416 C CA . ILE A 1 185 ? 9.070 11.801 6.088 1.00 68.00 185 ILE A CA 1
ATOM 1417 C C . ILE A 1 185 ? 9.475 13.094 6.830 1.00 68.00 185 ILE A C 1
ATOM 1419 O O . ILE A 1 185 ? 10.175 12.978 7.837 1.00 68.00 185 ILE A O 1
ATOM 1423 N N . PRO A 1 186 ? 9.027 14.307 6.430 1.00 64.00 186 PRO A N 1
ATOM 1424 C CA . PRO A 1 186 ? 9.309 15.530 7.187 1.00 64.00 186 PRO A CA 1
ATOM 1425 C C . PRO A 1 186 ? 8.826 15.484 8.643 1.00 64.00 186 PRO A C 1
ATOM 1427 O O . PRO A 1 186 ? 9.506 15.987 9.537 1.00 64.00 186 PRO A O 1
ATOM 1430 N N . LEU A 1 187 ? 7.650 14.891 8.882 1.00 67.69 187 LEU A N 1
ATOM 1431 C CA . LEU A 1 187 ? 7.071 14.768 10.218 1.00 67.69 187 LEU A CA 1
ATOM 1432 C C . LEU A 1 187 ? 7.904 13.798 11.065 1.00 67.69 187 LEU A C 1
ATOM 1434 O O . LEU A 1 187 ? 8.334 14.159 12.153 1.00 67.69 187 LEU A O 1
ATOM 1438 N N . LEU A 1 188 ? 8.228 12.612 10.544 1.00 71.31 188 LEU A N 1
ATOM 1439 C CA . LEU A 1 188 ? 9.090 11.644 11.236 1.00 71.31 188 LEU A CA 1
ATOM 1440 C C . LEU A 1 188 ? 10.460 12.232 11.591 1.00 71.31 188 LEU A C 1
ATOM 1442 O O . LEU A 1 188 ? 10.971 12.001 12.686 1.00 71.31 188 LEU A O 1
ATOM 1446 N N . TRP A 1 189 ? 11.038 13.026 10.688 1.00 67.88 189 TRP A N 1
ATOM 1447 C CA . TRP A 1 189 ? 12.298 13.721 10.938 1.00 67.88 189 TRP A CA 1
ATOM 1448 C C . TRP A 1 189 ? 12.189 14.756 12.060 1.00 67.88 189 TRP A C 1
ATOM 1450 O O . TRP A 1 189 ? 13.059 14.799 12.929 1.00 67.88 189 TRP A O 1
ATOM 1460 N N . ARG A 1 190 ? 11.109 15.544 12.100 1.00 64.06 190 ARG A N 1
ATOM 1461 C CA . ARG A 1 190 ? 10.852 16.504 13.187 1.00 64.06 190 ARG A CA 1
ATOM 1462 C C . ARG A 1 190 ? 10.615 15.809 14.534 1.00 64.06 190 ARG A C 1
ATOM 1464 O O . ARG A 1 190 ? 11.088 16.294 15.556 1.00 64.06 190 ARG A O 1
ATOM 1471 N N . GLY A 1 191 ? 9.964 14.647 14.535 1.00 69.50 191 GLY A N 1
ATOM 1472 C CA . GLY A 1 191 ? 9.760 13.834 15.741 1.00 69.50 191 GLY A CA 1
ATOM 1473 C C . GLY A 1 191 ? 11.046 13.322 16.384 1.00 69.50 191 GLY A C 1
ATOM 1474 O O . GLY A 1 191 ? 11.045 12.921 17.543 1.00 69.50 191 GLY A O 1
ATOM 1475 N N . ARG A 1 192 ? 12.163 13.349 15.648 1.00 76.25 192 ARG A N 1
ATOM 1476 C CA . ARG A 1 192 ? 13.481 12.983 16.175 1.00 76.25 192 ARG A CA 1
ATOM 1477 C C . ARG A 1 192 ? 14.081 14.070 17.065 1.00 76.25 192 ARG A C 1
ATOM 1479 O O . ARG A 1 192 ? 14.924 13.763 17.902 1.00 76.25 192 ARG A O 1
ATOM 1486 N N . THR A 1 193 ? 13.681 15.323 16.862 1.00 75.38 193 THR A N 1
ATOM 1487 C CA . THR A 1 193 ? 14.233 16.488 17.564 1.00 75.38 193 THR A CA 1
ATOM 1488 C C . THR A 1 193 ? 13.248 17.113 18.547 1.00 75.38 193 THR A C 1
ATOM 1490 O O . THR A 1 193 ? 13.681 17.773 19.487 1.00 75.38 193 THR A O 1
ATOM 1493 N N . ILE A 1 194 ? 11.941 16.898 18.366 1.00 75.38 194 ILE A N 1
ATOM 1494 C CA . ILE A 1 194 ? 10.874 17.515 19.165 1.00 75.38 194 ILE A CA 1
ATOM 1495 C C . ILE A 1 194 ? 9.905 16.431 19.660 1.00 75.38 194 ILE A C 1
ATOM 1497 O O . ILE A 1 194 ? 9.548 15.522 18.911 1.00 75.38 194 ILE A O 1
ATOM 1501 N N . LYS A 1 195 ? 9.457 16.533 20.920 1.00 77.94 195 LYS A N 1
ATOM 1502 C CA . LYS A 1 195 ? 8.342 15.725 21.439 1.00 77.94 195 LYS A CA 1
ATOM 1503 C C . LYS A 1 195 ? 7.034 16.302 20.903 1.00 77.94 195 LYS A C 1
ATOM 1505 O O . LYS A 1 195 ? 6.742 17.457 21.173 1.00 77.94 195 LYS A O 1
ATOM 1510 N N . PHE A 1 196 ? 6.274 15.507 20.156 1.00 77.25 196 PHE A N 1
ATOM 1511 C CA . PHE A 1 196 ? 5.014 15.962 19.574 1.00 77.25 196 PHE A CA 1
ATOM 1512 C C . PHE A 1 196 ? 3.942 16.206 20.632 1.00 77.25 196 PHE A C 1
ATOM 1514 O O . PHE A 1 196 ? 3.614 15.301 21.404 1.00 77.25 196 PHE A O 1
ATOM 1521 N N . GLU A 1 197 ? 3.349 17.395 20.601 1.00 78.88 197 GLU A N 1
ATOM 1522 C CA . GLU A 1 197 ? 2.108 17.701 21.306 1.00 78.88 197 GLU A CA 1
ATOM 1523 C C . GLU A 1 197 ? 0.918 17.677 20.332 1.00 78.88 197 GLU A C 1
ATOM 1525 O O . GLU A 1 197 ? 1.080 17.753 19.113 1.00 78.88 197 GLU A O 1
ATOM 1530 N N . LEU A 1 198 ? -0.310 17.564 20.853 1.00 72.00 198 LEU A N 1
ATOM 1531 C CA . LEU A 1 198 ? -1.520 17.457 20.022 1.00 72.00 198 LEU A CA 1
ATOM 1532 C C . LEU A 1 198 ? -1.686 18.652 19.060 1.00 72.00 198 LEU A C 1
ATOM 1534 O O . LEU A 1 198 ? -2.223 18.482 17.970 1.00 72.00 198 LEU A O 1
ATOM 1538 N N . GLY A 1 199 ? -1.193 19.837 19.441 1.00 69.50 199 GLY A N 1
ATOM 1539 C CA . GLY A 1 199 ? -1.226 21.047 18.612 1.00 69.50 199 GLY A CA 1
ATOM 1540 C C . GLY A 1 199 ? -0.236 21.062 17.438 1.00 69.50 199 GLY A C 1
ATOM 1541 O O . GLY A 1 199 ? -0.403 21.868 16.526 1.00 69.50 199 GLY A O 1
ATOM 1542 N N . ASP A 1 200 ? 0.764 20.173 17.421 1.00 67.31 200 ASP A N 1
ATOM 1543 C CA . ASP A 1 200 ? 1.737 20.067 16.322 1.00 67.31 200 ASP A CA 1
ATOM 1544 C C . ASP A 1 200 ? 1.213 19.237 15.139 1.00 67.31 200 ASP A C 1
ATOM 1546 O O . ASP A 1 200 ? 1.779 19.271 14.038 1.00 67.31 200 ASP A O 1
ATOM 1550 N N . LEU A 1 201 ? 0.144 18.467 15.364 1.00 70.19 201 LEU A N 1
ATOM 1551 C CA . LEU A 1 201 ? -0.487 17.620 14.360 1.00 70.19 201 LEU A CA 1
ATOM 1552 C C . LEU A 1 201 ? -1.418 18.445 13.468 1.00 70.19 201 LEU A C 1
ATOM 1554 O O . LEU A 1 201 ? -2.083 19.383 13.895 1.00 70.19 201 LEU A O 1
ATOM 1558 N N . THR A 1 202 ? -1.464 18.100 12.183 1.00 67.56 202 THR A N 1
ATOM 1559 C CA . THR A 1 202 ? -2.335 18.792 11.230 1.00 67.56 202 THR A CA 1
ATOM 1560 C C . THR A 1 202 ? -3.800 18.460 11.479 1.00 67.56 202 THR A C 1
ATOM 1562 O O . THR A 1 202 ? -4.139 17.287 11.618 1.00 67.56 202 THR A O 1
ATOM 1565 N N . ASP A 1 203 ? -4.666 19.474 11.417 1.00 66.75 203 ASP A N 1
ATOM 1566 C CA . ASP A 1 203 ? -6.114 19.280 11.486 1.00 66.75 203 ASP A CA 1
ATOM 1567 C C . ASP A 1 203 ? -6.621 18.291 10.431 1.00 66.75 203 ASP A C 1
ATOM 1569 O O . ASP A 1 203 ? -6.193 18.299 9.269 1.00 66.75 203 ASP A O 1
ATOM 1573 N N . ILE A 1 204 ? -7.582 17.465 10.846 1.00 64.88 204 ILE A N 1
ATOM 1574 C CA . ILE A 1 204 ? -8.206 16.449 10.000 1.00 64.88 204 ILE A CA 1
ATOM 1575 C C . ILE A 1 204 ? -8.955 17.144 8.840 1.00 64.88 204 ILE A C 1
ATOM 1577 O O . ILE A 1 204 ? -9.817 17.996 9.093 1.00 64.88 204 ILE A O 1
ATOM 1581 N N . PRO A 1 205 ? -8.670 16.787 7.569 1.00 65.19 205 PRO A N 1
ATOM 1582 C CA . PRO A 1 205 ? -9.379 17.314 6.402 1.00 65.19 205 PRO A CA 1
ATOM 1583 C C . PRO A 1 205 ? -10.905 17.162 6.515 1.00 65.19 205 PRO A C 1
ATOM 1585 O O . PRO A 1 205 ? -11.384 16.147 7.017 1.00 65.19 205 PRO A O 1
ATOM 1588 N N . GLU A 1 206 ? -11.682 18.122 5.993 1.00 64.25 206 GLU A N 1
ATOM 1589 C CA . GLU A 1 206 ? -13.157 18.134 6.126 1.00 64.25 206 GLU A CA 1
ATOM 1590 C C . GLU A 1 206 ? -13.836 16.848 5.646 1.00 64.25 206 GLU A C 1
ATOM 1592 O O . GLU A 1 206 ? -14.713 16.331 6.329 1.00 64.25 206 GLU A O 1
ATOM 1597 N N . GLN A 1 207 ? -13.319 16.251 4.570 1.00 57.62 207 GLN A N 1
ATOM 1598 C CA . GLN A 1 207 ? -13.777 14.967 4.028 1.00 57.62 207 GLN A CA 1
ATOM 1599 C C . GLN A 1 207 ? -13.712 13.788 5.024 1.00 57.62 207 GLN A C 1
ATOM 1601 O O . GLN A 1 207 ? -14.379 12.778 4.819 1.00 57.62 207 GLN A O 1
ATOM 1606 N N . PHE A 1 208 ? -12.902 13.876 6.083 1.00 54.62 208 PHE A N 1
ATOM 1607 C CA . PHE A 1 208 ? -12.774 12.846 7.122 1.00 54.62 208 PHE A CA 1
ATOM 1608 C C . PHE A 1 208 ? -13.468 13.237 8.437 1.00 54.62 208 PHE A C 1
ATOM 1610 O O . PHE A 1 208 ? -13.449 12.460 9.392 1.00 54.62 208 PHE A O 1
ATOM 1617 N N . LYS A 1 209 ? -14.115 14.411 8.504 1.00 61.88 209 LYS A N 1
ATOM 1618 C CA . LYS A 1 209 ? -14.932 14.802 9.660 1.00 61.88 209 LYS A CA 1
ATOM 1619 C C . LYS A 1 209 ? -16.223 13.976 9.688 1.00 61.88 209 LYS A C 1
ATOM 1621 O O . LYS A 1 209 ? -16.877 13.761 8.669 1.00 61.88 209 LYS A O 1
ATOM 1626 N N . ALA A 1 210 ? -16.625 13.554 10.888 1.00 52.75 210 ALA A N 1
ATOM 1627 C CA . ALA A 1 210 ? -17.791 12.692 11.117 1.00 52.75 210 ALA A CA 1
ATOM 1628 C C . ALA A 1 210 ? -19.144 13.304 10.675 1.00 52.75 210 ALA A C 1
ATOM 1630 O O . ALA A 1 210 ? -20.158 12.607 10.643 1.00 52.75 210 ALA A O 1
ATOM 1631 N N . SER A 1 211 ? -19.190 14.605 10.362 1.00 50.88 211 SER A N 1
ATOM 1632 C CA . SER A 1 211 ? -20.401 15.331 9.962 1.00 50.88 211 SER A CA 1
ATOM 1633 C C . SER A 1 211 ? -20.799 15.141 8.492 1.00 50.88 211 SER A C 1
ATOM 1635 O O . SER A 1 211 ? -21.987 15.238 8.193 1.00 50.88 211 SER A O 1
ATOM 1637 N N . GLU A 1 212 ? -19.856 14.843 7.590 1.00 55.44 212 GLU A N 1
ATOM 1638 C CA . GLU A 1 212 ? -20.094 14.809 6.129 1.00 55.44 212 GLU A CA 1
ATOM 1639 C C . GLU A 1 212 ? -20.065 13.400 5.509 1.00 55.44 212 GLU A C 1
ATOM 1641 O O . GLU A 1 212 ? -20.376 13.214 4.333 1.00 55.44 212 GLU A O 1
ATOM 1646 N N . SER A 1 213 ? -19.764 12.368 6.300 1.00 47.03 213 SER A N 1
ATOM 1647 C CA . SER A 1 213 ? -19.490 10.994 5.837 1.00 47.03 213 SER A CA 1
ATOM 1648 C C . SER A 1 213 ? -20.705 10.239 5.262 1.00 47.03 213 SER A C 1
ATOM 1650 O O . SER A 1 213 ? -20.590 9.071 4.907 1.00 47.03 213 SER A O 1
ATOM 1652 N N . ARG A 1 214 ? -21.886 10.869 5.182 1.00 45.88 214 ARG A N 1
ATOM 1653 C CA . ARG A 1 214 ? -23.160 10.214 4.818 1.00 45.88 214 ARG A CA 1
ATOM 1654 C C . ARG A 1 214 ? -23.450 10.153 3.314 1.00 45.88 214 ARG A C 1
ATOM 1656 O O . ARG A 1 214 ? -24.214 9.295 2.901 1.00 45.88 214 ARG A O 1
ATOM 1663 N N . ALA A 1 215 ? -22.864 11.039 2.511 1.00 44.53 215 ALA A N 1
ATOM 1664 C CA . ALA A 1 215 ? -23.180 11.197 1.085 1.00 44.53 215 ALA A CA 1
ATOM 1665 C C . ALA A 1 215 ? -22.285 10.428 0.070 1.00 44.53 215 ALA A C 1
ATOM 1667 O O . ALA A 1 215 ? -22.777 10.117 -1.012 1.00 44.53 215 ALA A O 1
ATOM 1668 N N . PRO A 1 216 ? -21.002 10.086 0.335 1.00 51.09 216 PRO A N 1
ATOM 1669 C CA . PRO A 1 216 ? -20.133 9.503 -0.706 1.00 51.09 216 PRO A CA 1
ATOM 1670 C C . PRO A 1 216 ? -20.296 7.995 -0.979 1.00 51.09 216 PRO A C 1
ATOM 1672 O O . PRO A 1 216 ? -19.714 7.494 -1.943 1.00 51.09 216 PRO A O 1
ATOM 1675 N N . LEU A 1 217 ? -21.041 7.261 -0.142 1.00 41.47 217 LEU A N 1
ATOM 1676 C CA . LEU A 1 217 ? -21.084 5.789 -0.160 1.00 41.47 217 LEU A CA 1
ATOM 1677 C C . LEU A 1 217 ? -21.712 5.217 -1.449 1.00 41.47 217 LEU A C 1
ATOM 1679 O O . LEU A 1 217 ? -21.350 4.128 -1.886 1.00 41.47 217 LEU A O 1
ATOM 1683 N N . GLU A 1 218 ? -22.602 5.969 -2.097 1.00 40.44 218 GLU A N 1
ATOM 1684 C CA . GLU A 1 218 ? -23.376 5.496 -3.255 1.00 40.44 218 GLU A CA 1
ATOM 1685 C C . GLU A 1 218 ? -22.650 5.669 -4.602 1.00 40.44 218 GLU A C 1
ATOM 1687 O O . GLU A 1 218 ? -22.965 4.988 -5.576 1.00 40.44 218 GLU A O 1
ATOM 1692 N N . VAL A 1 219 ? -21.622 6.522 -4.675 1.00 42.81 219 VAL A N 1
ATOM 1693 C CA . VAL A 1 219 ? -20.926 6.838 -5.941 1.00 42.81 219 VAL A CA 1
ATOM 1694 C C . VAL A 1 219 ? -19.730 5.906 -6.197 1.00 42.81 219 VAL A C 1
ATOM 1696 O O . VAL A 1 219 ? -19.384 5.626 -7.350 1.00 42.81 219 VAL A O 1
ATOM 1699 N N . ALA A 1 220 ? -19.126 5.362 -5.134 1.00 41.19 220 ALA A N 1
ATOM 1700 C CA . ALA A 1 220 ? -17.921 4.528 -5.204 1.00 41.19 220 ALA A CA 1
ATOM 1701 C C . ALA A 1 220 ? -18.161 3.098 -5.735 1.00 41.19 220 ALA A C 1
ATOM 1703 O O . ALA A 1 220 ? -17.218 2.438 -6.165 1.00 41.19 220 ALA A O 1
ATOM 1704 N N . LEU A 1 221 ? -19.414 2.633 -5.776 1.00 40.69 221 LEU A N 1
ATOM 1705 C CA . LEU A 1 221 ? -19.784 1.275 -6.204 1.00 40.69 221 LEU A CA 1
ATOM 1706 C C . LEU A 1 221 ? -19.858 1.079 -7.733 1.00 40.69 221 LEU A C 1
ATOM 1708 O O . LEU A 1 221 ? -20.187 -0.011 -8.195 1.00 40.69 221 LEU A O 1
ATOM 1712 N N . SER A 1 222 ? -19.557 2.100 -8.544 1.00 35.62 222 SER A N 1
ATOM 1713 C CA . SER A 1 222 ? -19.962 2.106 -9.960 1.00 35.62 222 SER A CA 1
ATOM 1714 C C . SER A 1 222 ? -18.897 1.755 -11.012 1.00 35.62 222 SER A C 1
ATOM 1716 O O . SER A 1 222 ? -19.256 1.672 -12.188 1.00 35.62 222 SER A O 1
ATOM 1718 N N . LYS A 1 223 ? -17.613 1.519 -10.686 1.00 48.19 223 LYS A N 1
ATOM 1719 C CA . LYS A 1 223 ? -16.607 1.176 -11.725 1.00 48.19 223 LYS A CA 1
ATOM 1720 C C . LYS A 1 223 ? -15.495 0.240 -11.250 1.00 48.19 223 LYS A C 1
ATOM 1722 O O . LYS A 1 223 ? -14.694 0.624 -10.405 1.00 48.19 223 LYS A O 1
ATOM 1727 N N . PRO A 1 224 ? -15.340 -0.914 -11.922 1.00 43.97 224 PRO A N 1
ATOM 1728 C CA . PRO A 1 224 ? -14.009 -1.238 -12.443 1.00 43.97 224 PRO A CA 1
ATOM 1729 C C . PRO A 1 224 ? -14.062 -1.980 -13.789 1.00 43.97 224 PRO A C 1
ATOM 1731 O O . PRO A 1 224 ? -14.763 -2.980 -13.925 1.00 43.97 224 PRO A O 1
ATOM 1734 N N . ARG A 1 225 ? -13.259 -1.564 -14.781 1.00 45.81 225 ARG A N 1
ATOM 1735 C CA . ARG A 1 225 ? -12.907 -2.426 -15.926 1.00 45.81 225 ARG A CA 1
ATOM 1736 C C . ARG A 1 225 ? -11.489 -2.155 -16.427 1.00 45.81 225 ARG A C 1
ATOM 1738 O O . ARG A 1 225 ? -11.175 -1.030 -16.791 1.00 45.81 225 ARG A O 1
ATOM 1745 N N . GLY A 1 226 ? -10.706 -3.234 -16.528 1.00 38.00 226 GLY A N 1
ATOM 1746 C CA . GLY A 1 226 ? -9.642 -3.360 -17.527 1.00 38.00 226 GLY A CA 1
ATOM 1747 C C . GLY A 1 226 ? -8.199 -3.336 -17.025 1.00 38.00 226 GLY A C 1
ATOM 1748 O O . GLY A 1 226 ? -7.450 -2.477 -17.458 1.00 38.00 226 GLY A O 1
ATOM 1749 N N . LEU A 1 227 ? -7.769 -4.288 -16.184 1.00 40.56 227 LEU A N 1
ATOM 1750 C CA . LEU A 1 227 ? -6.323 -4.550 -16.011 1.00 40.56 227 LEU A CA 1
ATOM 1751 C C . LEU A 1 227 ? -5.942 -6.019 -15.716 1.00 40.56 227 LEU A C 1
ATOM 1753 O O . LEU A 1 227 ? -4.770 -6.345 -15.586 1.00 40.56 227 LEU A O 1
ATOM 1757 N N . ILE A 1 228 ? -6.918 -6.933 -15.653 1.00 45.16 228 ILE A N 1
ATOM 1758 C CA . ILE A 1 228 ? -6.707 -8.315 -15.175 1.00 45.16 228 ILE A CA 1
ATOM 1759 C C . ILE A 1 228 ? -6.145 -9.246 -16.273 1.00 45.16 228 ILE A C 1
ATOM 1761 O O . ILE A 1 228 ? -5.531 -10.264 -15.970 1.00 45.16 228 ILE A O 1
ATOM 1765 N N . ARG A 1 229 ? -6.277 -8.893 -17.562 1.00 39.47 229 ARG A N 1
ATOM 1766 C CA . ARG A 1 229 ? -5.842 -9.764 -18.675 1.00 39.47 229 ARG A CA 1
ATOM 1767 C C . ARG A 1 229 ? -4.332 -9.756 -18.956 1.00 39.47 229 ARG A C 1
ATOM 1769 O O . ARG A 1 229 ? -3.850 -10.716 -19.538 1.00 39.47 229 ARG A O 1
ATOM 1776 N N . ALA A 1 230 ? -3.588 -8.733 -18.527 1.00 42.19 230 ALA A N 1
ATOM 1777 C CA . ALA A 1 230 ? -2.147 -8.631 -18.798 1.00 42.19 230 ALA A CA 1
ATOM 1778 C C . ALA A 1 230 ? -1.274 -9.404 -17.787 1.00 42.19 230 ALA A C 1
ATOM 1780 O O . ALA A 1 230 ? -0.175 -9.826 -18.124 1.00 42.19 230 ALA A O 1
ATOM 1781 N N . SER A 1 231 ? -1.768 -9.634 -16.564 1.00 48.59 231 SER A N 1
ATOM 1782 C CA . SER A 1 231 ? -0.962 -10.219 -15.478 1.00 48.59 231 SER A CA 1
ATOM 1783 C C . SER A 1 231 ? -0.849 -11.752 -15.545 1.00 48.59 231 SER A C 1
ATOM 1785 O O . SER A 1 231 ? 0.109 -12.331 -15.048 1.00 48.59 231 SER A O 1
ATOM 1787 N N . LEU A 1 232 ? -1.817 -12.427 -16.177 1.00 48.88 232 LEU A N 1
ATOM 1788 C CA . LEU A 1 232 ? -1.884 -13.896 -16.212 1.00 48.88 232 LEU A CA 1
ATOM 1789 C C . LEU A 1 232 ? -1.005 -14.537 -17.302 1.00 48.88 232 LEU A C 1
ATOM 1791 O O . LEU A 1 232 ? -0.732 -15.732 -17.227 1.00 48.88 232 LEU A O 1
ATOM 1795 N N . VAL A 1 233 ? -0.550 -13.760 -18.293 1.00 54.00 233 VAL A N 1
ATOM 1796 C CA . VAL A 1 233 ? 0.234 -14.265 -19.438 1.00 54.00 233 VAL A CA 1
ATOM 1797 C C . VAL A 1 233 ? 1.739 -14.322 -19.124 1.00 54.00 233 VAL A C 1
ATOM 1799 O O . VAL A 1 233 ? 2.415 -15.244 -19.562 1.00 54.00 233 VAL A O 1
ATOM 1802 N N . SER A 1 234 ? 2.265 -13.431 -18.275 1.00 56.97 234 SER A N 1
ATOM 1803 C CA . SER A 1 234 ? 3.719 -13.293 -18.072 1.00 56.97 234 SER A CA 1
ATOM 1804 C C . SER A 1 234 ? 4.413 -14.464 -17.357 1.00 56.97 234 SER A C 1
ATOM 1806 O O . SER A 1 234 ? 5.609 -14.667 -17.552 1.00 56.97 234 SER A O 1
ATOM 1808 N N . TYR A 1 235 ? 3.715 -15.236 -16.514 1.00 55.88 235 TYR A N 1
ATOM 1809 C CA . TYR A 1 235 ? 4.354 -16.288 -15.702 1.00 55.88 235 TYR A CA 1
ATOM 1810 C C . TYR A 1 235 ? 4.759 -17.527 -16.522 1.00 55.88 235 TYR A C 1
ATOM 1812 O O . TYR A 1 235 ? 5.829 -18.092 -16.295 1.00 55.88 235 TYR A O 1
ATOM 1820 N N . TRP A 1 236 ? 3.937 -17.919 -17.502 1.00 56.16 236 TRP A N 1
ATOM 1821 C CA . TRP A 1 236 ? 4.180 -19.101 -18.342 1.00 56.16 236 TRP A CA 1
ATOM 1822 C C . TRP A 1 236 ? 5.346 -18.909 -19.311 1.00 56.16 236 TRP A C 1
ATOM 1824 O O . TRP A 1 236 ? 6.141 -19.828 -19.514 1.00 56.16 236 TRP A O 1
ATOM 1834 N N . ASP A 1 237 ? 5.504 -17.696 -19.835 1.00 58.75 237 ASP A N 1
ATOM 1835 C CA . ASP A 1 237 ? 6.535 -17.396 -20.825 1.00 58.75 237 ASP A CA 1
ATOM 1836 C C . ASP A 1 237 ? 7.954 -17.352 -20.234 1.00 58.75 237 ASP A C 1
ATOM 1838 O O . ASP A 1 237 ? 8.903 -17.731 -20.920 1.00 58.75 237 ASP A O 1
ATOM 1842 N N . ILE A 1 238 ? 8.128 -16.979 -18.955 1.00 56.19 238 ILE A N 1
ATOM 1843 C CA . ILE A 1 238 ? 9.453 -16.992 -18.300 1.00 56.19 238 ILE A CA 1
ATOM 1844 C C . ILE A 1 238 ? 9.940 -18.408 -18.021 1.00 56.19 238 ILE A C 1
ATOM 1846 O O . ILE A 1 238 ? 11.105 -18.702 -18.278 1.00 56.19 238 ILE A O 1
ATOM 1850 N N . LEU A 1 239 ? 9.083 -19.286 -17.493 1.00 59.22 239 LEU A N 1
ATOM 1851 C CA . LEU A 1 239 ? 9.486 -20.670 -17.226 1.00 59.22 239 LEU A CA 1
ATOM 1852 C C . LEU A 1 239 ? 9.889 -21.377 -18.529 1.00 59.22 239 LEU A C 1
ATOM 1854 O O . LEU A 1 239 ? 10.899 -22.080 -18.548 1.00 59.22 239 LEU A O 1
ATOM 1858 N N . GLY A 1 240 ? 9.178 -21.094 -19.628 1.00 58.81 240 GLY A N 1
ATOM 1859 C CA . GLY A 1 240 ? 9.563 -21.535 -20.969 1.00 58.81 240 GLY A CA 1
ATOM 1860 C C . GLY A 1 240 ? 10.865 -20.902 -21.479 1.00 58.81 240 GLY A C 1
ATOM 1861 O O . GLY A 1 240 ? 11.675 -21.591 -22.089 1.00 58.81 240 GLY A O 1
ATOM 1862 N N . PHE A 1 241 ? 11.114 -19.616 -21.205 1.00 59.06 241 PHE A N 1
ATOM 1863 C CA . PHE A 1 241 ? 12.362 -18.933 -21.582 1.00 59.06 241 PHE A CA 1
ATOM 1864 C C . PHE A 1 241 ? 13.591 -19.438 -20.807 1.00 59.06 241 PHE A C 1
ATOM 1866 O O . PHE A 1 241 ? 14.667 -19.574 -21.378 1.00 59.06 241 PHE A O 1
ATOM 1873 N N . VAL A 1 242 ? 13.453 -19.750 -19.514 1.00 61.19 242 VAL A N 1
ATOM 1874 C CA . VAL A 1 242 ? 14.566 -20.253 -18.685 1.00 61.19 242 VAL A CA 1
ATOM 1875 C C . VAL A 1 242 ? 14.930 -21.700 -19.037 1.00 61.19 242 VAL A C 1
ATOM 1877 O O . VAL A 1 242 ? 16.098 -22.077 -18.929 1.00 61.19 242 VAL A O 1
ATOM 1880 N N . GLN A 1 243 ? 13.959 -22.512 -19.468 1.00 63.41 243 GLN A N 1
ATOM 1881 C CA . GLN A 1 243 ? 14.210 -23.891 -19.903 1.00 63.41 243 GLN A CA 1
ATOM 1882 C C . GLN A 1 243 ? 14.769 -23.986 -21.330 1.00 63.41 243 GLN A C 1
ATOM 1884 O O . GLN A 1 243 ? 15.518 -24.921 -21.611 1.00 63.41 243 GLN A O 1
ATOM 1889 N N . ASP A 1 244 ? 14.472 -23.023 -22.208 1.00 60.69 244 ASP A N 1
ATOM 1890 C CA . ASP A 1 244 ? 14.913 -23.036 -23.604 1.00 60.69 244 ASP A CA 1
ATOM 1891 C C . ASP A 1 244 ? 15.982 -21.968 -23.900 1.00 60.69 244 ASP A C 1
ATOM 1893 O O . ASP A 1 244 ? 15.691 -20.810 -24.203 1.00 60.69 244 ASP A O 1
ATOM 1897 N N . LYS A 1 245 ? 17.255 -22.387 -23.872 1.00 59.00 245 LYS A N 1
ATOM 1898 C CA . LYS A 1 245 ? 18.416 -21.534 -24.194 1.00 59.00 245 LYS A CA 1
ATOM 1899 C C . LYS A 1 245 ? 18.476 -21.080 -25.661 1.00 59.00 245 LYS A C 1
ATOM 1901 O O . LYS A 1 245 ? 19.348 -20.276 -25.984 1.00 59.00 245 LYS A O 1
ATOM 1906 N N . SER A 1 246 ? 17.621 -21.600 -26.547 1.00 60.41 246 SER A N 1
ATOM 1907 C CA . SER A 1 246 ? 17.616 -21.238 -27.972 1.00 60.41 246 SER A CA 1
ATOM 1908 C C . SER A 1 246 ? 16.823 -19.962 -28.284 1.00 60.41 246 SER A C 1
ATOM 1910 O O . SER A 1 246 ? 16.947 -19.415 -29.382 1.00 60.41 246 SER A O 1
ATOM 1912 N N . ARG A 1 247 ? 16.035 -19.454 -27.325 1.00 60.50 247 ARG A N 1
ATOM 1913 C CA . ARG A 1 247 ? 15.187 -18.272 -27.518 1.00 60.50 247 ARG A CA 1
ATOM 1914 C C . ARG A 1 247 ? 16.004 -16.971 -27.544 1.00 60.50 247 ARG A C 1
ATOM 1916 O O . ARG A 1 247 ? 16.956 -16.818 -26.774 1.00 60.50 247 ARG A O 1
ATOM 1923 N N . PRO A 1 248 ? 15.646 -16.005 -28.410 1.00 62.62 248 PRO A N 1
ATOM 1924 C CA . PRO A 1 248 ? 16.402 -14.767 -28.562 1.00 62.62 248 PRO A CA 1
ATOM 1925 C C . PRO A 1 248 ? 16.369 -13.932 -27.276 1.00 62.62 248 PRO A C 1
ATOM 1927 O O . PRO A 1 248 ? 15.323 -13.751 -26.653 1.00 62.62 248 PRO A O 1
ATOM 1930 N N . SER A 1 249 ? 17.516 -13.356 -26.901 1.00 64.00 249 SER A N 1
ATOM 1931 C CA . SER A 1 249 ? 17.687 -12.599 -25.649 1.00 64.00 249 SER A CA 1
ATOM 1932 C C . SER A 1 249 ? 16.696 -11.437 -25.482 1.00 64.00 249 SER A C 1
ATOM 1934 O O . SER A 1 249 ? 16.356 -11.085 -24.356 1.00 64.00 249 SER A O 1
ATOM 1936 N N . GLN A 1 250 ? 16.187 -10.875 -26.583 1.00 59.62 250 GLN A N 1
ATOM 1937 C CA . GLN A 1 250 ? 15.191 -9.797 -26.596 1.00 59.62 250 GLN A CA 1
ATOM 1938 C C . GLN A 1 250 ? 13.859 -10.184 -25.925 1.00 59.62 250 GLN A C 1
ATOM 1940 O O . GLN A 1 250 ? 13.253 -9.342 -25.262 1.00 59.62 250 GLN A O 1
ATOM 1945 N N . GLU A 1 251 ? 13.432 -11.448 -26.027 1.00 58.91 251 GLU A N 1
ATOM 1946 C CA . GLU A 1 251 ? 12.197 -11.942 -25.395 1.00 58.91 251 GLU A CA 1
ATOM 1947 C C . GLU A 1 251 ? 12.319 -11.984 -23.864 1.00 58.91 251 GLU A C 1
ATOM 1949 O O . GLU A 1 251 ? 11.385 -11.614 -23.153 1.00 58.91 251 GLU A O 1
ATOM 1954 N N . GLY A 1 252 ? 13.497 -12.337 -23.340 1.00 61.09 252 GLY A N 1
ATOM 1955 C CA . GLY A 1 252 ? 13.755 -12.371 -21.897 1.00 61.09 252 GLY A CA 1
ATOM 1956 C C . GLY A 1 252 ? 13.642 -10.996 -21.237 1.00 61.09 252 GLY A C 1
ATOM 1957 O O . GLY A 1 252 ? 13.040 -10.849 -20.175 1.00 61.09 252 GLY A O 1
ATOM 1958 N N . TRP A 1 253 ? 14.159 -9.956 -21.887 1.00 61.34 253 TRP A N 1
ATOM 1959 C CA . TRP A 1 253 ? 14.084 -8.590 -21.365 1.00 61.34 253 TRP A CA 1
ATOM 1960 C C . TRP A 1 253 ? 12.681 -7.984 -21.451 1.00 61.34 253 TRP A C 1
ATOM 1962 O O . TRP A 1 253 ? 12.291 -7.230 -20.557 1.00 61.34 253 TRP A O 1
ATOM 1972 N N . ALA A 1 254 ? 11.896 -8.345 -22.471 1.00 63.00 254 ALA A N 1
ATOM 1973 C CA . ALA A 1 254 ? 10.482 -7.979 -22.540 1.00 63.00 254 ALA A CA 1
ATOM 1974 C C . ALA A 1 254 ? 9.695 -8.575 -21.359 1.00 63.00 254 ALA A C 1
ATOM 1976 O O . ALA A 1 254 ? 8.867 -7.891 -20.753 1.00 63.00 254 ALA A O 1
ATOM 1977 N N . LEU A 1 255 ? 10.014 -9.813 -20.971 1.00 59.91 255 LEU A N 1
ATOM 1978 C CA . LEU A 1 255 ? 9.427 -10.462 -19.801 1.00 59.91 255 LEU A CA 1
ATOM 1979 C C . LEU A 1 255 ? 9.840 -9.768 -18.496 1.00 59.91 255 LEU A C 1
ATOM 1981 O O . LEU A 1 255 ? 8.975 -9.456 -17.680 1.00 59.91 255 LEU A O 1
ATOM 1985 N N . VAL A 1 256 ? 11.124 -9.436 -18.320 1.00 69.12 256 VAL A N 1
ATOM 1986 C CA . VAL A 1 256 ? 11.603 -8.667 -17.152 1.00 69.12 256 VAL A CA 1
ATOM 1987 C C . VAL A 1 256 ? 10.874 -7.323 -17.035 1.00 69.12 256 VAL A C 1
ATOM 1989 O O . VAL A 1 256 ? 10.373 -6.989 -15.959 1.00 69.12 256 VAL A O 1
ATOM 1992 N N . GLY A 1 257 ? 10.746 -6.579 -18.138 1.00 65.44 257 GLY A N 1
ATOM 1993 C CA . GLY A 1 257 ? 9.986 -5.327 -18.174 1.00 65.44 257 GLY A CA 1
ATOM 1994 C C . GLY A 1 257 ? 8.517 -5.522 -17.787 1.00 65.44 257 GLY A C 1
ATOM 1995 O O . GLY A 1 257 ? 7.989 -4.775 -16.961 1.00 65.44 257 GLY A O 1
ATOM 1996 N N . GLY A 1 258 ? 7.878 -6.577 -18.302 1.00 69.94 258 GLY A N 1
ATOM 1997 C CA . GLY A 1 258 ? 6.510 -6.952 -17.945 1.00 69.94 258 GLY A CA 1
ATOM 1998 C C . GLY A 1 258 ? 6.326 -7.201 -16.445 1.00 69.94 258 GLY A C 1
ATOM 1999 O O . GLY A 1 258 ? 5.380 -6.685 -15.850 1.00 69.94 258 GLY A O 1
ATOM 2000 N N . PHE A 1 259 ? 7.249 -7.921 -15.802 1.00 67.00 259 PHE A N 1
ATOM 2001 C CA . PHE A 1 259 ? 7.199 -8.166 -14.356 1.00 67.00 259 PHE A CA 1
ATOM 2002 C C . PHE A 1 259 ? 7.389 -6.894 -13.535 1.00 67.00 259 PHE A C 1
ATOM 2004 O O . PHE A 1 259 ? 6.638 -6.672 -12.585 1.00 67.00 259 PHE A O 1
ATOM 2011 N N . VAL A 1 260 ? 8.337 -6.032 -13.909 1.00 72.38 260 VAL A N 1
ATOM 2012 C CA . VAL A 1 260 ? 8.527 -4.734 -13.240 1.00 72.38 260 VAL A CA 1
ATOM 2013 C C . VAL A 1 260 ? 7.241 -3.907 -13.301 1.00 72.38 260 VAL A C 1
ATOM 2015 O O . VAL A 1 260 ? 6.821 -3.354 -12.284 1.00 72.38 260 VAL A O 1
ATOM 2018 N N . CYS A 1 261 ? 6.561 -3.876 -14.450 1.00 71.50 261 CYS A N 1
ATOM 2019 C CA . CYS A 1 261 ? 5.271 -3.202 -14.586 1.00 71.50 261 CYS A CA 1
ATOM 2020 C C . CYS A 1 261 ? 4.184 -3.826 -13.699 1.00 71.50 261 CYS A C 1
ATOM 2022 O O . CYS A 1 261 ? 3.468 -3.091 -13.019 1.00 71.50 261 CYS A O 1
ATOM 2024 N N . VAL A 1 262 ? 4.071 -5.158 -13.665 1.00 74.50 262 VAL A N 1
ATOM 2025 C CA . VAL A 1 262 ? 3.099 -5.859 -12.807 1.00 74.50 262 VAL A CA 1
ATOM 2026 C C . VAL A 1 262 ? 3.339 -5.536 -11.331 1.00 74.50 262 VAL A C 1
ATOM 2028 O O . VAL A 1 262 ? 2.395 -5.163 -10.635 1.00 74.50 262 VAL A O 1
ATOM 2031 N N . TYR A 1 263 ? 4.585 -5.598 -10.857 1.00 73.12 263 TYR A N 1
ATOM 2032 C CA . TYR A 1 263 ? 4.920 -5.268 -9.470 1.00 73.12 263 TYR A CA 1
ATOM 2033 C C . TYR A 1 263 ? 4.691 -3.792 -9.140 1.00 73.12 263 TYR A C 1
ATOM 2035 O O . TYR A 1 263 ? 4.175 -3.486 -8.067 1.00 73.12 263 TYR A O 1
ATOM 2043 N N . ALA A 1 264 ? 5.011 -2.871 -10.052 1.00 72.00 264 ALA A N 1
ATOM 2044 C CA . ALA A 1 264 ? 4.754 -1.445 -9.854 1.00 72.00 264 ALA A CA 1
ATOM 2045 C C . ALA A 1 264 ? 3.249 -1.146 -9.736 1.00 72.00 264 ALA A C 1
ATOM 2047 O O . ALA A 1 264 ? 2.826 -0.400 -8.850 1.00 72.00 264 ALA A O 1
ATOM 2048 N N . VAL A 1 265 ? 2.430 -1.765 -10.592 1.00 76.00 265 VAL A N 1
ATOM 2049 C CA . VAL A 1 265 ? 0.966 -1.660 -10.527 1.00 76.00 265 VAL A CA 1
ATOM 2050 C C . VAL A 1 265 ? 0.430 -2.289 -9.244 1.00 76.00 265 VAL A C 1
ATOM 2052 O O . VAL A 1 265 ? -0.420 -1.686 -8.593 1.00 76.00 265 VAL A O 1
ATOM 2055 N N . MET A 1 266 ? 0.928 -3.467 -8.860 1.00 76.94 266 MET A N 1
ATOM 2056 C CA . MET A 1 266 ? 0.538 -4.139 -7.621 1.00 76.94 266 MET A CA 1
ATOM 2057 C C . MET A 1 266 ? 0.843 -3.261 -6.404 1.00 76.94 266 MET A C 1
ATOM 2059 O O . MET A 1 266 ? -0.041 -3.043 -5.583 1.00 76.94 266 MET A O 1
ATOM 2063 N N . LEU A 1 267 ? 2.052 -2.697 -6.319 1.00 75.12 267 LEU A N 1
ATOM 2064 C CA . LEU A 1 267 ? 2.457 -1.796 -5.239 1.00 75.12 267 LEU A CA 1
ATOM 2065 C C . LEU A 1 267 ? 1.519 -0.583 -5.142 1.00 75.12 267 LEU A C 1
ATOM 2067 O O . LEU A 1 267 ? 0.994 -0.292 -4.068 1.00 75.12 267 LEU A O 1
ATOM 2071 N N . LEU A 1 268 ? 1.278 0.104 -6.264 1.00 75.12 268 LEU A N 1
ATOM 2072 C CA . LEU A 1 268 ? 0.426 1.294 -6.299 1.00 75.12 268 LEU A CA 1
ATOM 2073 C C . LEU A 1 268 ? -1.032 0.963 -5.956 1.00 75.12 268 LEU A C 1
ATOM 2075 O O . LEU A 1 268 ? -1.663 1.686 -5.188 1.00 75.12 268 LEU A O 1
ATOM 2079 N N . SER A 1 269 ? -1.563 -0.131 -6.504 1.00 77.62 269 SER A N 1
ATOM 2080 C CA . SER A 1 269 ? -2.935 -0.575 -6.249 1.00 77.62 269 SER A CA 1
ATOM 2081 C C . SER A 1 269 ? -3.139 -0.936 -4.780 1.00 77.62 269 SER A C 1
ATOM 2083 O O . SER A 1 269 ? -4.116 -0.495 -4.180 1.00 77.62 269 SER A O 1
ATOM 2085 N N . THR A 1 270 ? -2.211 -1.692 -4.190 1.00 77.69 270 THR A N 1
ATOM 2086 C CA . THR A 1 270 ? -2.259 -2.078 -2.774 1.00 77.69 270 THR A CA 1
ATOM 2087 C C . THR A 1 270 ? -2.168 -0.854 -1.868 1.00 77.69 270 THR A C 1
ATOM 2089 O O . THR A 1 270 ? -2.961 -0.722 -0.939 1.00 77.69 270 THR A O 1
ATOM 2092 N N . ALA A 1 271 ? -1.261 0.082 -2.161 1.00 75.56 271 ALA A N 1
ATOM 2093 C CA . ALA A 1 271 ? -1.120 1.308 -1.382 1.00 75.56 271 ALA A CA 1
ATOM 2094 C C . ALA A 1 271 ? -2.393 2.172 -1.412 1.00 75.56 271 ALA A C 1
ATOM 2096 O O . ALA A 1 271 ? -2.865 2.620 -0.368 1.00 75.56 271 ALA A O 1
ATOM 2097 N N . LEU A 1 272 ? -2.984 2.369 -2.597 1.00 77.62 272 LEU A N 1
ATOM 2098 C CA . LEU A 1 272 ? -4.234 3.120 -2.739 1.00 77.62 272 LEU A CA 1
ATOM 2099 C C . LEU A 1 272 ? -5.407 2.413 -2.054 1.00 77.62 272 LEU A C 1
ATOM 2101 O O . LEU A 1 272 ? -6.237 3.080 -1.443 1.00 77.62 272 LEU A O 1
ATOM 2105 N N . TYR A 1 273 ? -5.484 1.086 -2.150 1.00 79.38 273 TYR A N 1
ATOM 2106 C CA . TYR A 1 273 ? -6.524 0.300 -1.494 1.00 79.38 273 TYR A CA 1
ATOM 2107 C C . TYR A 1 273 ? -6.485 0.484 0.027 1.00 79.38 273 TYR A C 1
ATOM 2109 O O . TYR A 1 273 ? -7.481 0.918 0.605 1.00 79.38 273 TYR A O 1
ATOM 2117 N N . TRP A 1 274 ? -5.327 0.264 0.658 1.00 82.50 274 TRP A N 1
ATOM 2118 C CA . TRP A 1 274 ? -5.185 0.400 2.110 1.00 82.50 274 TRP A CA 1
ATOM 2119 C C . TRP A 1 274 ? -5.422 1.831 2.599 1.00 82.50 274 TRP A C 1
ATOM 2121 O O . TRP A 1 274 ? -6.071 2.016 3.625 1.00 82.50 274 TRP A O 1
ATOM 2131 N N . GLU A 1 275 ? -5.002 2.854 1.844 1.00 79.94 275 GLU A N 1
ATOM 2132 C CA . GLU A 1 275 ? -5.340 4.253 2.154 1.00 79.94 275 GLU A CA 1
ATOM 2133 C C . GLU A 1 275 ? -6.863 4.452 2.247 1.00 79.94 275 GLU A C 1
ATOM 2135 O O . GLU A 1 275 ? -7.357 5.084 3.182 1.00 79.94 275 GLU A O 1
ATOM 2140 N N . LYS A 1 276 ? -7.630 3.906 1.292 1.00 78.44 276 LYS A N 1
ATOM 2141 C CA . LYS A 1 276 ? -9.096 4.041 1.277 1.00 78.44 276 LYS A CA 1
ATOM 2142 C C . LYS A 1 276 ? -9.776 3.223 2.362 1.00 78.44 276 LYS A C 1
ATOM 2144 O O . LYS A 1 276 ? -10.725 3.726 2.961 1.00 78.44 276 LYS A O 1
ATOM 2149 N N . VAL A 1 277 ? -9.293 2.014 2.628 1.00 80.69 277 VAL A N 1
ATOM 2150 C CA . VAL A 1 277 ? -9.822 1.170 3.703 1.00 80.69 277 VAL A CA 1
ATOM 2151 C C . VAL A 1 277 ? -9.625 1.859 5.053 1.00 80.69 277 VAL A C 1
ATOM 2153 O O . VAL A 1 277 ? -10.607 2.083 5.757 1.00 80.69 277 VAL A O 1
ATOM 2156 N N . TYR A 1 278 ? -8.412 2.311 5.382 1.00 82.25 278 TYR A N 1
ATOM 2157 C CA . TYR A 1 278 ? -8.161 2.985 6.662 1.00 82.25 278 TYR A CA 1
ATOM 2158 C C . TYR A 1 278 ? -8.895 4.321 6.792 1.00 82.25 278 TYR A C 1
ATOM 2160 O O . TYR A 1 278 ? -9.425 4.633 7.860 1.00 82.25 278 TYR A O 1
ATOM 2168 N N . ALA A 1 279 ? -9.009 5.088 5.706 1.00 80.00 279 ALA A N 1
ATOM 2169 C CA . ALA A 1 279 ? -9.856 6.276 5.679 1.00 80.00 279 ALA A CA 1
ATOM 2170 C C . ALA A 1 279 ? -11.320 5.958 6.029 1.00 80.00 279 ALA A C 1
ATOM 2172 O O . ALA A 1 279 ? -11.931 6.669 6.831 1.00 80.00 279 ALA A O 1
ATOM 2173 N N . ALA A 1 280 ? -11.876 4.886 5.456 1.00 76.81 280 ALA A N 1
ATOM 2174 C CA . ALA A 1 280 ? -13.226 4.438 5.769 1.00 76.81 280 ALA A CA 1
ATOM 2175 C C . ALA A 1 280 ? -13.337 4.016 7.241 1.00 76.81 280 ALA A C 1
ATOM 2177 O O . ALA A 1 280 ? -14.232 4.493 7.932 1.00 76.81 280 ALA A O 1
ATOM 2178 N N . VAL A 1 281 ? -12.404 3.207 7.754 1.00 84.06 281 VAL A N 1
ATOM 2179 C CA . VAL A 1 281 ? -12.369 2.768 9.164 1.00 84.06 281 VAL A CA 1
ATOM 2180 C C . VAL A 1 281 ? -12.426 3.965 10.123 1.00 84.06 281 VAL A C 1
ATOM 2182 O O . VAL A 1 281 ? -13.251 3.987 11.040 1.00 84.06 281 VAL A O 1
ATOM 2185 N N . VAL A 1 282 ? -11.621 5.006 9.883 1.00 81.88 282 VAL A N 1
ATOM 2186 C CA . VAL A 1 282 ? -11.606 6.223 10.715 1.00 81.88 282 VAL A CA 1
ATOM 2187 C C . VAL A 1 282 ? -12.940 6.975 10.647 1.00 81.88 282 VAL A C 1
ATOM 2189 O O . VAL A 1 282 ? -13.460 7.396 11.686 1.00 81.88 282 VAL A O 1
ATOM 2192 N N . GLN A 1 283 ? -13.528 7.117 9.455 1.00 80.19 283 GLN A N 1
ATOM 2193 C CA . GLN A 1 283 ? -14.840 7.752 9.283 1.00 80.19 283 GLN A CA 1
ATOM 2194 C C . GLN A 1 283 ? -15.955 6.966 9.989 1.00 80.19 283 GLN A C 1
ATOM 2196 O O . GLN A 1 283 ? -16.766 7.565 10.700 1.00 80.19 283 GLN A O 1
ATOM 2201 N N . TYR A 1 284 ? -15.979 5.636 9.844 1.00 79.94 284 TYR A N 1
ATOM 2202 C CA . TYR A 1 284 ? -16.943 4.753 10.507 1.00 79.94 284 TYR A CA 1
ATOM 2203 C C . TYR A 1 284 ? -16.841 4.865 12.027 1.00 79.94 284 TYR A C 1
ATOM 2205 O O . TYR A 1 284 ? -17.859 5.083 12.691 1.00 79.94 284 TYR A O 1
ATOM 2213 N N . ARG A 1 285 ? -15.622 4.821 12.577 1.00 85.94 285 ARG A N 1
ATOM 2214 C CA . ARG A 1 285 ? -15.385 4.988 14.016 1.00 85.94 285 ARG A CA 1
ATOM 2215 C C . ARG A 1 285 ? -15.881 6.342 14.512 1.00 85.94 285 ARG A C 1
ATOM 2217 O O . ARG A 1 285 ? -16.629 6.406 15.486 1.00 85.94 285 ARG A O 1
ATOM 2224 N N . GLY A 1 286 ? -15.507 7.425 13.828 1.00 83.38 286 GLY A N 1
ATOM 2225 C CA . GLY A 1 286 ? -15.931 8.782 14.182 1.00 83.38 286 GLY A CA 1
ATOM 2226 C C . GLY A 1 286 ? -17.452 8.955 14.147 1.00 83.38 286 GLY A C 1
ATOM 2227 O O . GLY A 1 286 ? -18.034 9.545 15.061 1.00 83.38 286 GLY A O 1
ATOM 2228 N N . ALA A 1 287 ? -18.114 8.392 13.134 1.00 82.50 287 ALA A N 1
ATOM 2229 C CA . ALA A 1 287 ? -19.567 8.423 13.007 1.00 82.50 287 ALA A CA 1
ATOM 2230 C C . ALA A 1 287 ? -20.268 7.610 14.109 1.00 82.50 287 ALA A C 1
ATOM 2232 O O . ALA A 1 287 ? -21.217 8.112 14.718 1.00 82.50 287 ALA A O 1
ATOM 2233 N N . LEU A 1 288 ? -19.794 6.394 14.403 1.00 82.56 288 LEU A N 1
ATOM 2234 C CA . LEU A 1 288 ? -20.337 5.532 15.460 1.00 82.56 288 LEU A CA 1
ATOM 2235 C C . LEU A 1 288 ? -20.222 6.197 16.832 1.00 82.56 288 LEU A C 1
ATOM 2237 O O . LEU A 1 288 ? -21.234 6.367 17.514 1.00 82.56 288 LEU A O 1
ATOM 2241 N N . VAL A 1 289 ? -19.024 6.656 17.202 1.00 89.12 289 VAL A N 1
ATOM 2242 C CA . VAL A 1 289 ? -18.792 7.356 18.475 1.00 89.12 289 VAL A CA 1
ATOM 2243 C C . VAL A 1 289 ? -19.666 8.605 18.571 1.00 89.12 289 VAL A C 1
ATOM 2245 O O . VAL A 1 289 ? -20.330 8.810 19.586 1.00 89.12 289 VAL A O 1
ATOM 2248 N N . GLY A 1 290 ? -19.756 9.401 17.502 1.00 84.25 290 GLY A N 1
ATOM 2249 C CA . GLY A 1 290 ? -20.603 10.595 17.470 1.00 84.25 290 GLY A CA 1
ATOM 2250 C C . GLY A 1 290 ? -22.101 10.293 17.628 1.00 84.25 290 GLY A C 1
ATOM 2251 O O . GLY A 1 290 ? -22.820 11.036 18.304 1.00 84.25 290 GLY A O 1
ATOM 2252 N N . VAL A 1 291 ? -22.597 9.202 17.035 1.00 85.31 291 VAL A N 1
ATOM 2253 C CA . VAL A 1 291 ? -23.992 8.756 17.194 1.00 85.31 291 VAL A CA 1
ATOM 2254 C C . VAL A 1 291 ? -24.260 8.282 18.620 1.00 85.31 291 VAL A C 1
ATOM 2256 O O . VAL A 1 291 ? -25.254 8.717 19.209 1.00 85.31 291 VAL A O 1
ATOM 2259 N N . ILE A 1 292 ? -23.379 7.449 19.181 1.00 87.06 292 ILE A N 1
ATOM 2260 C CA . ILE A 1 292 ? -23.508 6.925 20.547 1.00 87.06 292 ILE A CA 1
ATOM 2261 C C . ILE A 1 292 ? -23.456 8.084 21.548 1.00 87.06 292 ILE A C 1
ATOM 2263 O O . ILE A 1 292 ? -24.337 8.192 22.395 1.00 87.06 292 ILE A O 1
ATOM 2267 N N . TYR A 1 293 ? -22.513 9.016 21.394 1.00 88.25 293 TYR A N 1
ATOM 2268 C CA . TYR A 1 293 ? -22.386 10.200 22.247 1.00 88.25 293 TYR A CA 1
ATOM 2269 C C . TYR A 1 293 ? -23.656 11.049 22.269 1.00 88.25 293 TYR A C 1
ATOM 2271 O O . TYR A 1 293 ? -24.207 11.340 23.333 1.00 88.25 293 TYR A O 1
ATOM 2279 N N . ARG A 1 294 ? -24.197 11.380 21.093 1.00 88.06 294 ARG A N 1
ATOM 2280 C CA . ARG A 1 294 ? -25.452 12.136 20.998 1.00 88.06 294 ARG A CA 1
ATOM 2281 C C . ARG A 1 294 ? -26.633 11.380 21.607 1.00 88.06 294 ARG A C 1
ATOM 2283 O O . ARG A 1 294 ? -27.521 12.019 22.168 1.00 88.06 294 ARG A O 1
ATOM 2290 N N . LYS A 1 295 ? -26.678 10.050 21.478 1.00 87.06 295 LYS A N 1
ATOM 2291 C CA . LYS A 1 295 ? -27.726 9.241 22.110 1.00 87.06 295 LYS A CA 1
ATOM 2292 C C . LYS A 1 295 ? -27.583 9.272 23.629 1.00 87.06 295 LYS A C 1
ATOM 2294 O O . LYS A 1 295 ? -28.593 9.505 24.283 1.00 87.06 295 LYS A O 1
ATOM 2299 N N . SER A 1 296 ? -26.370 9.148 24.167 1.00 88.12 296 SER A N 1
ATOM 2300 C CA . SER A 1 296 ? -26.095 9.231 25.608 1.00 88.12 296 SER A CA 1
ATOM 2301 C C . SER A 1 296 ? -26.562 10.552 26.222 1.00 88.12 296 SER A C 1
ATOM 2303 O O . SER A 1 296 ? -27.136 10.543 27.304 1.00 88.12 296 SER A O 1
ATOM 2305 N N . LEU A 1 297 ? -26.414 11.673 25.505 1.00 87.88 297 LEU A N 1
ATOM 2306 C CA . LEU A 1 297 ? -26.903 12.990 25.945 1.00 87.88 297 LEU A CA 1
ATOM 2307 C C . LEU A 1 297 ? -28.435 13.137 25.945 1.00 87.88 297 LEU A C 1
ATOM 2309 O O . LEU A 1 297 ? -28.955 14.105 26.491 1.00 87.88 297 LEU A O 1
ATOM 2313 N N . ARG A 1 298 ? -29.164 12.225 25.295 1.00 89.06 298 ARG A N 1
ATOM 2314 C CA . ARG A 1 298 ? -30.630 12.269 25.150 1.00 89.06 298 ARG A CA 1
ATOM 2315 C C . ARG A 1 298 ? -31.339 11.122 25.873 1.00 89.06 298 ARG A C 1
ATOM 2317 O O . ARG A 1 298 ? -32.537 10.939 25.670 1.00 89.06 298 ARG A O 1
ATOM 2324 N N . LEU A 1 299 ? -30.615 10.311 26.645 1.00 88.06 299 LEU A N 1
ATOM 2325 C CA . LEU A 1 299 ? -31.216 9.231 27.427 1.00 88.06 299 LEU A CA 1
ATOM 2326 C C . LEU A 1 299 ? -32.071 9.812 28.555 1.00 88.06 299 LEU A C 1
ATOM 2328 O O . LEU A 1 299 ? -31.684 10.787 29.198 1.00 88.06 299 LEU A O 1
ATOM 2332 N N . SER A 1 300 ? -33.220 9.192 28.821 1.00 88.19 300 SER A N 1
ATOM 2333 C CA . SER A 1 300 ? -34.013 9.539 30.000 1.00 88.19 300 SER A CA 1
ATOM 2334 C C . S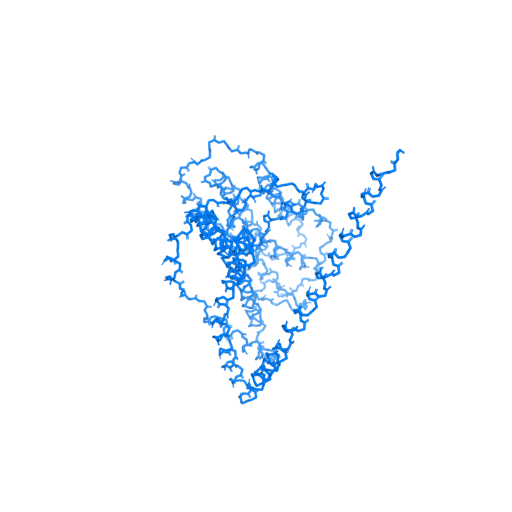ER A 1 300 ? -33.266 9.162 31.287 1.00 88.19 300 SER A C 1
ATOM 2336 O O . SER A 1 300 ? -32.443 8.245 31.306 1.00 88.19 300 SER A O 1
ATOM 2338 N N . SER A 1 301 ? -33.578 9.817 32.408 1.00 85.44 301 SER A N 1
ATOM 2339 C CA . SER A 1 301 ? -32.934 9.551 33.707 1.00 85.44 301 SER A CA 1
ATOM 2340 C C . SER A 1 301 ? -33.119 8.108 34.202 1.00 85.44 301 SER A C 1
ATOM 2342 O O . SER A 1 301 ? -32.352 7.624 35.036 1.00 85.44 301 SER A O 1
ATOM 2344 N N . HIS A 1 302 ? -34.155 7.413 33.724 1.00 85.94 302 HIS A N 1
ATOM 2345 C CA . HIS A 1 302 ? -34.361 5.992 33.991 1.00 85.94 302 HIS A CA 1
ATOM 2346 C C . HIS A 1 302 ? -33.400 5.131 33.154 1.00 85.94 302 HIS A C 1
ATOM 2348 O O . HIS A 1 302 ? -32.622 4.361 33.714 1.00 85.94 302 HIS A O 1
ATOM 2354 N N . GLU A 1 303 ? -33.368 5.325 31.832 1.00 84.06 303 GLU A N 1
ATOM 2355 C CA . GLU A 1 303 ? -32.478 4.585 30.924 1.00 84.06 303 GLU A CA 1
ATOM 2356 C C . GLU A 1 303 ? -30.994 4.841 31.229 1.00 84.06 303 GLU A C 1
ATOM 2358 O O . GLU A 1 303 ? -30.185 3.913 31.243 1.00 84.06 303 GLU A O 1
ATOM 2363 N N . SER A 1 304 ? -30.628 6.081 31.559 1.00 83.81 304 SER A N 1
ATOM 2364 C CA . SER A 1 304 ? -29.251 6.446 31.902 1.00 83.81 304 SER A CA 1
ATOM 2365 C C . SER A 1 304 ? -28.743 5.734 33.158 1.00 83.81 304 SER A C 1
ATOM 2367 O O . SER A 1 304 ? -27.549 5.450 33.241 1.00 83.81 304 SER A O 1
ATOM 2369 N N . ARG A 1 305 ? -29.620 5.429 34.127 1.00 83.12 305 ARG A N 1
ATOM 2370 C CA . ARG A 1 305 ? -29.255 4.644 35.318 1.00 83.12 305 ARG A CA 1
ATOM 2371 C C . ARG A 1 305 ? -29.061 3.168 34.992 1.00 83.12 305 ARG A C 1
ATOM 2373 O O . ARG A 1 305 ? -28.173 2.549 35.561 1.00 83.12 305 ARG A O 1
ATOM 2380 N N . THR A 1 306 ? -29.853 2.630 34.063 1.00 84.75 306 THR A N 1
ATOM 2381 C CA . THR A 1 306 ? -29.722 1.231 33.625 1.00 84.75 306 THR A CA 1
ATOM 2382 C C . THR A 1 306 ? -28.483 0.988 32.765 1.00 84.75 306 THR A C 1
ATOM 2384 O O . THR A 1 306 ? -27.793 -0.004 32.967 1.00 84.75 306 THR A O 1
ATOM 2387 N N . VAL A 1 307 ? -28.170 1.893 31.832 1.00 81.88 307 VAL A N 1
ATOM 2388 C CA . VAL A 1 307 ? -26.980 1.773 30.976 1.00 81.88 307 VAL A CA 1
ATOM 2389 C C . VAL A 1 307 ? -25.725 2.128 31.771 1.00 81.88 307 VAL A C 1
ATOM 2391 O O . VAL A 1 307 ? -24.730 1.415 31.693 1.00 81.88 307 VAL A O 1
ATOM 2394 N N . GLY A 1 308 ? -25.766 3.190 32.576 1.00 84.75 308 GLY A N 1
ATOM 2395 C CA . GLY A 1 308 ? -24.613 3.666 33.334 1.00 84.75 308 GLY A CA 1
ATOM 2396 C C . GLY A 1 308 ? -23.522 4.292 32.453 1.00 84.75 308 GLY A C 1
ATOM 2397 O O . GLY A 1 308 ? -23.353 3.974 31.275 1.00 84.75 308 GLY A O 1
ATOM 2398 N N . ILE A 1 309 ? -22.743 5.202 33.043 1.00 84.31 309 ILE A N 1
ATOM 2399 C CA . ILE A 1 309 ? -21.664 5.925 32.344 1.00 84.31 309 ILE A CA 1
ATOM 2400 C C . ILE A 1 309 ? -20.565 4.956 31.874 1.00 84.31 309 ILE A C 1
ATOM 2402 O O . ILE A 1 309 ? -20.013 5.128 30.788 1.00 84.31 309 ILE A O 1
ATOM 2406 N N . GLY A 1 310 ? -20.288 3.908 32.659 1.00 86.62 310 GLY A N 1
ATOM 2407 C CA . GLY A 1 310 ? -19.291 2.886 32.329 1.00 86.62 310 GLY A CA 1
ATOM 2408 C C . GLY A 1 310 ? -19.608 2.152 31.026 1.00 86.62 310 GLY A C 1
ATOM 2409 O O . GLY A 1 310 ? -18.779 2.140 30.123 1.00 86.62 310 GLY A O 1
ATOM 2410 N N . THR A 1 311 ? -20.827 1.626 30.879 1.00 87.12 311 THR A N 1
ATOM 2411 C CA . THR A 1 311 ? -21.240 0.890 29.672 1.00 87.12 311 THR A CA 1
ATOM 2412 C C . THR A 1 311 ? -21.283 1.796 28.444 1.00 87.12 311 THR A C 1
ATOM 2414 O O . THR A 1 311 ? -20.824 1.407 27.375 1.00 87.12 311 THR A O 1
ATOM 2417 N N . ALA A 1 312 ? -21.769 3.034 28.590 1.00 87.62 312 ALA A N 1
ATOM 2418 C CA . ALA A 1 312 ? -21.748 4.009 27.500 1.00 87.62 312 ALA A CA 1
ATOM 2419 C C . ALA A 1 312 ? -20.313 4.331 27.037 1.00 87.62 312 ALA A C 1
ATOM 2421 O O . ALA A 1 312 ? -20.071 4.468 25.838 1.00 87.62 312 ALA A O 1
ATOM 2422 N N . SER A 1 313 ? -19.357 4.404 27.969 1.00 88.44 313 SER A N 1
ATOM 2423 C CA . SER A 1 313 ? -17.931 4.553 27.657 1.00 88.44 313 SER A CA 1
ATOM 2424 C C . SER A 1 313 ? -17.369 3.315 26.950 1.00 88.44 313 SER A C 1
ATOM 2426 O O . SER A 1 313 ? -16.652 3.445 25.955 1.00 88.44 313 SER A O 1
ATOM 2428 N N . THR A 1 314 ? -17.750 2.108 27.383 1.00 92.25 314 THR A N 1
ATOM 2429 C CA . THR A 1 314 ? -17.380 0.852 26.707 1.00 92.25 314 THR A CA 1
ATOM 2430 C C . THR A 1 314 ? -17.900 0.810 25.269 1.00 92.25 314 THR A C 1
ATOM 2432 O O . THR A 1 314 ? -17.143 0.447 24.371 1.00 92.25 314 THR A O 1
ATOM 2435 N N . TYR A 1 315 ? -19.131 1.269 25.018 1.00 89.69 315 TYR A N 1
ATOM 2436 C CA . TYR A 1 315 ? -19.680 1.362 23.661 1.00 89.69 315 TYR A CA 1
ATOM 2437 C C . TYR A 1 315 ? -18.887 2.316 22.756 1.00 89.69 315 TYR A C 1
ATOM 2439 O O . TYR A 1 315 ? -18.654 2.003 21.591 1.00 89.69 315 TYR A O 1
ATOM 2447 N N . MET A 1 316 ? -18.450 3.471 23.272 1.00 90.62 316 MET A N 1
ATOM 2448 C CA . MET A 1 316 ? -17.682 4.453 22.489 1.00 90.62 316 MET A CA 1
ATOM 2449 C C . MET A 1 316 ? -16.213 4.065 22.277 1.00 90.62 316 MET A C 1
ATOM 2451 O O . MET A 1 316 ? -15.602 4.523 21.315 1.00 90.62 316 MET A O 1
ATOM 2455 N N . SER A 1 317 ? -15.632 3.268 23.172 1.00 90.44 317 SER A N 1
ATOM 2456 C CA . SER A 1 317 ? -14.227 2.851 23.096 1.00 90.44 317 SER A CA 1
ATOM 2457 C C . SER A 1 317 ? -14.087 1.478 22.443 1.00 90.44 317 SER A C 1
ATOM 2459 O O . SER A 1 317 ? -13.693 1.397 21.286 1.00 90.44 317 SER A O 1
ATOM 2461 N N . VAL A 1 318 ? -14.466 0.420 23.159 1.00 91.12 318 VAL A N 1
ATOM 2462 C CA . VAL A 1 318 ? -14.215 -0.979 22.787 1.00 91.12 318 VAL A CA 1
ATOM 2463 C C . VAL A 1 318 ? -15.091 -1.429 21.622 1.00 91.12 318 VAL A C 1
ATOM 2465 O O . VAL A 1 318 ? -14.589 -2.001 20.656 1.00 91.12 318 VAL A O 1
ATOM 2468 N N . ASP A 1 319 ? -16.400 -1.190 21.694 1.00 90.88 319 ASP A N 1
ATOM 2469 C CA . ASP A 1 319 ? -17.312 -1.772 20.701 1.00 90.88 319 ASP A CA 1
ATOM 2470 C C . ASP A 1 319 ? -17.266 -1.011 19.374 1.00 90.88 319 ASP A C 1
ATOM 2472 O O . ASP A 1 319 ? -17.230 -1.629 18.309 1.00 90.88 319 ASP A O 1
ATOM 2476 N N . ALA A 1 320 ? -17.193 0.323 19.419 1.00 88.69 320 ALA A N 1
ATOM 2477 C CA . ALA A 1 320 ? -17.001 1.134 18.220 1.00 88.69 320 ALA A CA 1
ATOM 2478 C C . ALA A 1 320 ? -15.681 0.803 17.502 1.00 88.69 320 ALA A C 1
ATOM 2480 O O . ALA A 1 320 ? -15.656 0.771 16.271 1.00 88.69 320 ALA A O 1
ATOM 2481 N N . GLU A 1 321 ? -14.604 0.530 18.244 1.00 89.94 321 GLU A N 1
ATOM 2482 C CA . GLU A 1 321 ? -13.321 0.098 17.680 1.00 89.94 321 GLU A CA 1
ATOM 2483 C C . GLU A 1 321 ? -13.444 -1.259 16.982 1.00 89.94 321 GLU A C 1
ATOM 2485 O O . GLU A 1 321 ? -13.184 -1.336 15.784 1.00 89.94 321 GLU A O 1
ATOM 2490 N N . ARG A 1 322 ? -13.979 -2.282 17.660 1.00 85.88 322 ARG A N 1
ATOM 2491 C CA . ARG A 1 322 ? -14.176 -3.625 17.078 1.00 85.88 322 ARG A CA 1
ATOM 2492 C C . ARG A 1 322 ? -15.041 -3.629 15.819 1.00 85.88 322 ARG A C 1
ATOM 2494 O O . ARG A 1 322 ? -14.755 -4.349 14.867 1.00 85.88 322 ARG A O 1
ATOM 2501 N N . ILE A 1 323 ? -16.119 -2.843 15.801 1.00 86.19 323 ILE A N 1
ATOM 2502 C CA . ILE A 1 323 ? -16.976 -2.725 14.611 1.00 86.19 323 ILE A CA 1
ATOM 2503 C C . ILE A 1 323 ? -16.202 -2.071 13.461 1.00 86.19 323 ILE A C 1
ATOM 2505 O O . ILE A 1 323 ? -16.339 -2.492 12.314 1.00 86.19 323 ILE A O 1
ATOM 2509 N N . SER A 1 324 ? -15.378 -1.066 13.763 1.00 86.25 324 SER A N 1
ATOM 2510 C CA . SER A 1 324 ? -14.575 -0.362 12.759 1.00 86.25 324 SER A CA 1
ATOM 2511 C C . SER A 1 324 ? -13.462 -1.252 12.198 1.00 86.25 324 SER A C 1
ATOM 2513 O O . SER A 1 324 ? -13.257 -1.250 10.990 1.00 86.25 324 SER A O 1
ATOM 2515 N N . GLU A 1 325 ? -12.816 -2.078 13.026 1.00 82.88 325 GLU A N 1
ATOM 2516 C CA . GLU A 1 325 ? -11.887 -3.128 12.572 1.00 82.88 325 GLU A CA 1
ATOM 2517 C C . GLU A 1 325 ? -12.581 -4.130 11.636 1.00 82.88 325 GLU A C 1
ATOM 2519 O O . GLU A 1 325 ? -12.009 -4.570 10.645 1.00 82.88 325 GLU A O 1
ATOM 2524 N N . GLY A 1 326 ? -13.855 -4.454 11.878 1.00 79.69 326 GLY A N 1
ATOM 2525 C CA . GLY A 1 326 ? -14.635 -5.308 10.976 1.00 79.69 326 GLY A CA 1
ATOM 2526 C C . GLY A 1 326 ? -14.775 -4.747 9.552 1.00 79.69 326 GLY A C 1
ATOM 2527 O O . GLY A 1 326 ? -14.821 -5.517 8.591 1.00 79.69 326 GLY A O 1
ATOM 2528 N N . VAL A 1 327 ? -14.799 -3.417 9.398 1.00 80.31 327 VAL A N 1
ATOM 2529 C CA . VAL A 1 327 ? -14.849 -2.745 8.085 1.00 80.31 327 VAL A CA 1
ATOM 2530 C C . VAL A 1 327 ? -13.557 -2.970 7.297 1.00 80.31 327 VAL A C 1
ATOM 2532 O O . VAL A 1 327 ? -13.616 -3.105 6.075 1.00 80.31 327 VAL A O 1
ATOM 2535 N N . GLU A 1 328 ? -12.413 -3.077 7.980 1.00 83.50 328 GLU A N 1
ATOM 2536 C CA . GLU A 1 328 ? -11.108 -3.355 7.364 1.00 83.50 328 GLU A CA 1
ATOM 2537 C C . GLU A 1 328 ? -11.117 -4.687 6.603 1.00 83.50 328 GLU A C 1
ATOM 2539 O O . GLU A 1 328 ? -10.692 -4.763 5.452 1.00 83.50 328 GLU A O 1
ATOM 2544 N N . TYR A 1 329 ? -11.691 -5.729 7.209 1.00 81.31 329 TYR A N 1
ATOM 2545 C CA . TYR A 1 329 ? -11.705 -7.080 6.643 1.00 81.31 329 TYR A CA 1
ATOM 2546 C C . TYR A 1 329 ? -12.849 -7.344 5.662 1.00 81.31 329 TYR A C 1
ATOM 2548 O O . TYR A 1 329 ? -12.846 -8.370 4.979 1.00 81.31 329 TYR A O 1
ATOM 2556 N N . PHE A 1 330 ? -13.839 -6.454 5.571 1.00 81.81 330 PHE A N 1
ATOM 2557 C CA . PHE A 1 330 ? -15.049 -6.704 4.785 1.00 81.81 330 PHE A CA 1
ATOM 2558 C C . PHE A 1 330 ? -14.742 -7.030 3.316 1.00 81.81 330 PHE A C 1
ATOM 2560 O O . PHE A 1 330 ? -15.285 -7.987 2.756 1.00 81.81 330 PHE A O 1
ATOM 2567 N N . HIS A 1 331 ? -13.841 -6.262 2.695 1.00 78.56 331 HIS A N 1
ATOM 2568 C CA . HIS A 1 331 ? -13.447 -6.487 1.306 1.00 78.56 331 HIS A CA 1
ATOM 2569 C C . HIS A 1 331 ? -12.478 -7.662 1.131 1.00 78.56 331 HIS A C 1
ATOM 2571 O O . HIS A 1 331 ? -12.555 -8.361 0.120 1.00 78.56 331 HIS A O 1
ATOM 2577 N N . GLU A 1 332 ? -11.651 -7.948 2.137 1.00 81.75 332 GLU A N 1
ATOM 2578 C CA . GLU A 1 332 ? -10.721 -9.082 2.134 1.00 81.75 332 GLU A CA 1
ATOM 2579 C C . GLU A 1 332 ? -11.443 -10.433 2.109 1.00 81.75 332 GLU A C 1
ATOM 2581 O O . GLU A 1 332 ? -11.009 -11.354 1.418 1.00 81.75 332 GLU A O 1
ATOM 2586 N N . VAL A 1 333 ? -12.578 -10.572 2.805 1.00 82.00 333 VAL A N 1
ATOM 2587 C CA . VAL A 1 333 ? -13.279 -11.864 2.899 1.00 82.00 333 VAL A CA 1
ATOM 2588 C C . VAL A 1 333 ? -13.711 -12.366 1.522 1.00 82.00 333 VAL A C 1
ATOM 2590 O O . VAL A 1 333 ? -13.354 -13.477 1.139 1.00 82.00 333 VAL A O 1
ATOM 2593 N N . TRP A 1 334 ? -14.437 -11.571 0.734 1.00 83.38 334 TRP A N 1
ATOM 2594 C CA . TRP A 1 334 ? -14.882 -12.031 -0.587 1.00 83.38 334 TRP A CA 1
ATOM 2595 C C . TRP A 1 334 ? -13.755 -11.992 -1.629 1.00 83.38 334 TRP A C 1
ATOM 2597 O O . TRP A 1 334 ? -13.698 -12.871 -2.493 1.00 83.38 334 TRP A O 1
ATOM 2607 N N . ALA A 1 335 ? -12.826 -11.032 -1.541 1.00 81.88 335 ALA A N 1
ATOM 2608 C CA . ALA A 1 335 ? -11.676 -10.962 -2.442 1.00 81.88 335 ALA A CA 1
ATOM 2609 C C . ALA A 1 335 ? -10.735 -12.162 -2.262 1.00 81.88 335 ALA A C 1
ATOM 2611 O O . ALA A 1 335 ? -10.205 -12.683 -3.249 1.00 81.88 335 ALA A O 1
ATOM 2612 N N . SER A 1 336 ? -10.572 -12.658 -1.032 1.00 81.50 336 SER A N 1
ATOM 2613 C CA . SER A 1 336 ? -9.776 -13.853 -0.744 1.00 81.50 336 SER A CA 1
ATOM 2614 C C . SER A 1 336 ? -10.387 -15.109 -1.365 1.00 81.50 336 SER A C 1
ATOM 2616 O O . SER A 1 336 ? -9.656 -15.898 -1.956 1.00 81.50 336 SER A O 1
ATOM 2618 N N . LEU A 1 337 ? -11.717 -15.261 -1.350 1.00 86.38 337 LEU A N 1
ATOM 2619 C CA . LEU A 1 337 ? -12.396 -16.381 -2.014 1.00 86.38 337 LEU A CA 1
ATOM 2620 C C . LEU A 1 337 ? -12.135 -16.380 -3.523 1.00 86.38 337 LEU A C 1
ATOM 2622 O O . LEU A 1 337 ? -11.781 -17.411 -4.096 1.00 86.38 337 LEU A O 1
ATOM 2626 N N . VAL A 1 338 ? -12.254 -15.212 -4.161 1.00 86.12 338 VAL A N 1
ATOM 2627 C CA . VAL A 1 338 ? -11.956 -15.054 -5.593 1.00 86.12 338 VAL A CA 1
ATOM 2628 C C . VAL A 1 338 ? -10.479 -15.339 -5.875 1.00 86.12 338 VAL A C 1
ATOM 2630 O O . VAL A 1 338 ? -10.159 -16.038 -6.835 1.00 86.12 338 VAL A O 1
ATOM 2633 N N . SER A 1 339 ? -9.577 -14.851 -5.023 1.00 82.44 339 SER A N 1
ATOM 2634 C CA . SER A 1 339 ? -8.129 -15.047 -5.164 1.00 82.44 339 SER A CA 1
ATOM 2635 C C . SER A 1 339 ? -7.726 -16.514 -5.010 1.00 82.44 339 SER A C 1
ATOM 2637 O O . SER A 1 339 ? -6.936 -17.013 -5.808 1.00 82.44 339 SER A O 1
ATOM 2639 N N . VAL A 1 340 ? -8.307 -17.232 -4.043 1.00 83.44 340 VAL A N 1
ATOM 2640 C CA . VAL A 1 340 ? -8.104 -18.677 -3.859 1.00 83.44 340 VAL A CA 1
ATOM 2641 C C . VAL A 1 340 ? -8.647 -19.450 -5.056 1.00 83.44 340 VAL A C 1
ATOM 2643 O O . VAL A 1 340 ? -7.961 -20.336 -5.556 1.00 83.44 340 VAL A O 1
ATOM 2646 N N . ALA A 1 341 ? -9.831 -19.099 -5.565 1.00 84.62 341 ALA A N 1
ATOM 2647 C CA . ALA A 1 341 ? -10.405 -19.753 -6.740 1.00 84.62 341 ALA A CA 1
ATOM 2648 C C . ALA A 1 341 ? -9.530 -19.566 -7.991 1.00 84.62 341 ALA A C 1
ATOM 2650 O O . ALA A 1 341 ? -9.243 -20.535 -8.696 1.00 84.62 341 ALA A O 1
ATOM 2651 N N . LEU A 1 342 ? -9.056 -18.342 -8.245 1.00 82.06 342 LEU A N 1
ATOM 2652 C CA . LEU A 1 342 ? -8.150 -18.042 -9.357 1.00 82.06 342 LEU A CA 1
ATOM 2653 C C . LEU A 1 342 ? -6.792 -18.732 -9.185 1.00 82.06 342 LEU A C 1
ATOM 2655 O O . LEU A 1 342 ? -6.301 -19.355 -10.124 1.00 82.06 342 LEU A O 1
ATOM 2659 N N . GLY A 1 343 ? -6.204 -18.667 -7.988 1.00 80.38 343 GLY A N 1
ATOM 2660 C CA . GLY A 1 343 ? -4.939 -19.329 -7.673 1.00 80.38 343 GLY A CA 1
ATOM 2661 C C . GLY A 1 343 ? -5.023 -20.845 -7.842 1.00 80.38 343 GLY A C 1
ATOM 2662 O O . GLY A 1 343 ? -4.132 -21.446 -8.437 1.00 80.38 343 GLY A O 1
ATOM 2663 N N . LEU A 1 344 ? -6.126 -21.457 -7.408 1.00 80.44 344 LEU A N 1
ATOM 2664 C CA . LEU A 1 344 ? -6.380 -22.886 -7.572 1.00 80.44 344 LEU A CA 1
ATOM 2665 C C . LEU A 1 344 ? -6.602 -23.268 -9.038 1.00 80.44 344 LEU A C 1
ATOM 2667 O O . LEU A 1 344 ? -6.072 -24.284 -9.476 1.00 80.44 344 LEU A O 1
ATOM 2671 N N . ALA A 1 345 ? -7.326 -22.456 -9.814 1.00 82.94 345 ALA A N 1
ATOM 2672 C CA . ALA A 1 345 ? -7.503 -22.679 -11.249 1.00 82.94 345 ALA A CA 1
ATOM 2673 C C . ALA A 1 345 ? -6.161 -22.634 -12.001 1.00 82.94 345 ALA A C 1
ATOM 2675 O O . ALA A 1 345 ? -5.875 -23.509 -12.824 1.00 82.94 345 ALA A O 1
ATOM 2676 N N . LEU A 1 346 ? -5.307 -21.656 -11.678 1.00 77.62 346 LEU A N 1
ATOM 2677 C CA . LEU A 1 346 ? -3.959 -21.557 -12.237 1.00 77.62 346 LEU A CA 1
ATOM 2678 C C . LEU A 1 346 ? -3.088 -22.737 -11.807 1.00 77.62 346 LEU A C 1
ATOM 2680 O O . LEU A 1 346 ? -2.432 -23.341 -12.650 1.00 77.62 346 LEU A O 1
ATOM 2684 N N . LEU A 1 347 ? -3.113 -23.120 -10.533 1.00 76.81 347 LEU A N 1
ATOM 2685 C CA . LEU A 1 347 ? -2.316 -24.237 -10.034 1.00 76.81 347 LEU A CA 1
ATOM 2686 C C . LEU A 1 347 ? -2.776 -25.581 -10.625 1.00 76.81 347 LEU A C 1
ATOM 2688 O O . LEU A 1 347 ? -1.943 -26.389 -11.036 1.00 76.81 347 LEU A O 1
ATOM 2692 N N . TYR A 1 348 ? -4.088 -25.792 -10.764 1.00 78.50 348 TYR A N 1
ATOM 2693 C CA . TYR A 1 348 ? -4.660 -26.977 -11.406 1.00 78.50 348 TYR A CA 1
ATOM 2694 C C . TYR A 1 348 ? -4.215 -27.107 -12.864 1.00 78.50 348 TYR A C 1
ATOM 2696 O O . TYR A 1 348 ? -3.976 -28.217 -13.342 1.00 78.50 348 TYR A O 1
ATOM 2704 N N . SER A 1 349 ? -4.037 -25.988 -13.575 1.00 77.94 349 SER A N 1
ATOM 2705 C CA . SER A 1 349 ? -3.529 -26.030 -14.950 1.00 77.94 349 SER A CA 1
ATOM 2706 C C . SER A 1 349 ? -2.143 -26.688 -15.053 1.00 77.94 349 SER A C 1
ATOM 2708 O O . SER A 1 349 ? -1.850 -27.302 -16.077 1.00 77.94 349 SER A O 1
ATOM 2710 N N . GLN A 1 350 ? -1.359 -26.667 -13.967 1.00 73.94 350 GLN A N 1
ATOM 2711 C CA . GLN A 1 350 ? 0.050 -27.066 -13.936 1.00 73.94 350 GLN A CA 1
ATOM 2712 C C . GLN A 1 350 ? 0.290 -28.410 -13.286 1.00 73.94 350 GLN A C 1
ATOM 2714 O O . GLN A 1 350 ? 0.942 -29.282 -13.851 1.00 73.94 350 GLN A O 1
ATOM 2719 N N . THR A 1 351 ? -0.255 -28.585 -12.088 1.00 76.56 351 THR A N 1
ATOM 2720 C CA . THR A 1 351 ? -0.015 -29.769 -11.261 1.00 76.56 351 THR A CA 1
ATOM 2721 C C . THR A 1 351 ? -1.251 -30.662 -11.174 1.00 76.56 351 THR A C 1
ATOM 2723 O O . THR A 1 351 ? -1.239 -31.678 -10.474 1.00 76.56 351 THR A O 1
ATOM 2726 N N . LYS A 1 352 ? -2.319 -30.321 -11.917 1.00 85.69 352 LYS A N 1
ATOM 2727 C CA . LYS A 1 352 ? -3.591 -31.055 -11.962 1.00 85.69 352 LYS A CA 1
ATOM 2728 C C . LYS A 1 352 ? -4.123 -31.269 -10.543 1.00 85.69 352 LYS A C 1
ATOM 2730 O O . LYS A 1 352 ? -4.277 -30.318 -9.783 1.00 85.69 352 LYS A O 1
ATOM 2735 N N . TRP A 1 353 ? -4.391 -32.516 -10.166 1.00 85.19 353 TRP A N 1
ATOM 2736 C CA . TRP A 1 353 ? -4.977 -32.879 -8.877 1.00 85.19 353 TRP A CA 1
ATOM 2737 C C . TRP A 1 353 ? -4.095 -32.540 -7.670 1.00 85.19 353 TRP A C 1
ATOM 2739 O O . TRP A 1 353 ? -4.626 -32.297 -6.587 1.00 85.19 353 TRP A O 1
ATOM 2749 N N . ALA A 1 354 ? -2.771 -32.442 -7.837 1.00 81.44 354 ALA A N 1
ATOM 2750 C CA . ALA A 1 354 ? -1.882 -32.059 -6.740 1.00 81.44 354 ALA A CA 1
ATOM 2751 C C . ALA A 1 354 ? -2.115 -30.609 -6.261 1.00 81.44 354 ALA A C 1
ATOM 2753 O O . ALA A 1 354 ? -1.760 -30.272 -5.132 1.00 81.44 354 ALA A O 1
ATOM 2754 N N . ALA A 1 355 ? -2.785 -29.771 -7.061 1.00 76.69 355 ALA A N 1
ATOM 2755 C CA . ALA A 1 355 ? -3.157 -28.404 -6.701 1.00 76.69 355 ALA A CA 1
ATOM 2756 C C . ALA A 1 355 ? -4.079 -28.303 -5.472 1.00 76.69 355 ALA A C 1
ATOM 2758 O O . ALA A 1 355 ? -4.114 -27.263 -4.818 1.00 76.69 355 ALA A O 1
ATOM 2759 N N . PHE A 1 356 ? -4.814 -29.368 -5.135 1.00 82.12 356 PHE A N 1
ATOM 2760 C CA . PHE A 1 356 ? -5.746 -29.368 -4.002 1.00 82.12 356 PHE A CA 1
ATOM 2761 C C . PHE A 1 356 ? -5.077 -29.674 -2.654 1.00 82.12 356 PHE A C 1
ATOM 2763 O O . PHE A 1 356 ? -5.680 -29.420 -1.612 1.00 82.12 356 PHE A O 1
ATOM 2770 N N . ILE A 1 357 ? -3.835 -30.171 -2.638 1.00 82.94 357 ILE A N 1
ATOM 2771 C CA . ILE A 1 357 ? -3.131 -30.533 -1.396 1.00 82.94 357 ILE A CA 1
ATOM 2772 C C . ILE A 1 357 ? -2.999 -29.326 -0.443 1.00 82.94 357 ILE A C 1
ATOM 2774 O O . ILE A 1 357 ? -3.402 -29.453 0.716 1.00 82.94 357 ILE A O 1
ATOM 2778 N N . PRO A 1 358 ? -2.534 -28.136 -0.886 1.00 80.38 358 PRO A N 1
ATOM 2779 C CA . PRO A 1 358 ? -2.465 -26.961 -0.017 1.00 80.38 358 PRO A CA 1
ATOM 2780 C C . PRO A 1 358 ? -3.840 -26.524 0.497 1.00 80.38 358 PRO A C 1
ATOM 2782 O O . PRO A 1 358 ? -3.954 -26.116 1.648 1.00 80.38 358 PRO A O 1
ATOM 2785 N N . LEU A 1 359 ? -4.895 -26.653 -0.319 1.00 80.44 359 LEU A N 1
ATOM 2786 C CA . LEU A 1 359 ? -6.259 -26.300 0.080 1.00 80.44 359 LEU A CA 1
ATOM 2787 C C . LEU A 1 359 ? -6.750 -27.189 1.232 1.00 80.44 359 LEU A C 1
ATOM 2789 O O . LEU A 1 359 ? -7.277 -26.678 2.217 1.00 80.44 359 LEU A O 1
ATOM 2793 N N . VAL A 1 360 ? -6.531 -28.504 1.143 1.00 83.25 360 VAL A N 1
ATOM 2794 C CA . VAL A 1 360 ? -6.888 -29.451 2.214 1.00 83.25 360 VAL A CA 1
ATOM 2795 C C . VAL A 1 360 ? -6.110 -29.144 3.494 1.00 83.25 360 VAL A C 1
ATOM 2797 O O . VAL A 1 360 ? -6.702 -29.117 4.572 1.00 83.25 360 VAL A O 1
ATOM 2800 N N . ILE A 1 361 ? -4.809 -28.854 3.384 1.00 83.19 361 ILE A N 1
ATOM 2801 C CA . ILE A 1 361 ? -3.973 -28.480 4.535 1.00 83.19 361 ILE A CA 1
ATOM 2802 C C . ILE A 1 361 ? -4.488 -27.192 5.187 1.00 83.19 361 ILE A C 1
ATOM 2804 O O . ILE A 1 361 ? -4.613 -27.144 6.408 1.00 83.19 361 ILE A O 1
ATOM 2808 N N . ILE A 1 362 ? -4.823 -26.163 4.403 1.00 81.38 362 ILE A N 1
ATOM 2809 C CA . ILE A 1 362 ? -5.364 -24.894 4.914 1.00 81.38 362 ILE A CA 1
ATOM 2810 C C . ILE A 1 362 ? -6.703 -25.117 5.628 1.00 81.38 362 ILE A C 1
ATOM 2812 O O . ILE A 1 362 ? -6.907 -24.603 6.725 1.00 81.38 362 ILE A O 1
ATOM 2816 N N . LEU A 1 363 ? -7.610 -25.911 5.054 1.00 83.94 363 LEU A N 1
ATOM 2817 C CA . LEU A 1 363 ? -8.899 -26.211 5.686 1.00 83.94 363 LEU A CA 1
ATOM 2818 C C . LEU A 1 363 ? -8.720 -26.986 6.998 1.00 83.94 363 LEU A C 1
ATOM 2820 O O . LEU A 1 363 ? -9.368 -26.669 8.000 1.00 83.94 363 LEU A O 1
ATOM 2824 N N . LEU A 1 364 ? -7.803 -27.956 7.021 1.00 83.19 364 LEU A N 1
ATOM 2825 C CA . LEU A 1 364 ? -7.475 -28.716 8.222 1.00 83.19 364 LEU A CA 1
ATOM 2826 C C . LEU A 1 364 ? -6.885 -27.810 9.311 1.00 83.19 364 LEU A C 1
ATOM 2828 O O . LEU A 1 364 ? -7.380 -27.816 10.439 1.00 83.19 364 LEU A O 1
ATOM 2832 N N . THR A 1 365 ? -5.880 -26.992 8.992 1.00 78.19 365 THR A N 1
ATOM 2833 C CA . THR A 1 365 ? -5.256 -26.087 9.972 1.00 78.19 365 THR A CA 1
ATOM 2834 C C . THR A 1 365 ? -6.229 -25.021 10.468 1.00 78.19 365 THR A C 1
ATOM 2836 O O . THR A 1 365 ? -6.266 -24.757 11.669 1.00 78.19 365 THR A O 1
ATOM 2839 N N . MET A 1 366 ? -7.087 -24.474 9.602 1.00 77.88 366 MET A N 1
ATOM 2840 C CA . MET A 1 366 ? -8.125 -23.515 9.992 1.00 77.88 366 MET A CA 1
ATOM 2841 C C . MET A 1 366 ? -9.164 -24.148 10.934 1.00 77.88 366 MET A C 1
ATOM 2843 O O . MET A 1 366 ? -9.545 -23.553 11.948 1.00 77.88 366 MET A O 1
ATOM 2847 N N . SER A 1 367 ? -9.593 -25.383 10.655 1.00 78.50 367 SER A N 1
ATOM 2848 C CA . SER A 1 367 ? -10.515 -26.122 11.531 1.00 78.50 367 SER A CA 1
ATOM 2849 C C . SER A 1 367 ? -9.897 -26.428 12.902 1.00 78.50 367 SER A C 1
ATOM 2851 O O . SER A 1 367 ? -10.539 -26.238 13.938 1.00 78.50 367 SER A O 1
ATOM 2853 N N . LEU A 1 368 ? -8.616 -26.802 12.935 1.00 78.69 368 LEU A N 1
ATOM 2854 C CA . LEU A 1 368 ? -7.894 -27.053 14.176 1.00 78.69 368 LEU A CA 1
ATOM 2855 C C . LEU A 1 368 ? -7.698 -25.764 14.987 1.00 78.69 368 LEU A C 1
ATOM 2857 O O . LEU A 1 368 ? -7.934 -25.754 16.195 1.00 78.69 368 LEU A O 1
ATOM 2861 N N . ALA A 1 369 ? -7.329 -24.662 14.331 1.00 73.75 369 ALA A N 1
ATOM 2862 C CA . ALA A 1 369 ? -7.157 -23.360 14.969 1.00 73.75 369 ALA A CA 1
ATOM 2863 C C . ALA A 1 369 ? -8.463 -22.853 15.602 1.00 73.75 369 ALA A C 1
ATOM 2865 O O . ALA A 1 369 ? -8.463 -22.414 16.753 1.00 73.75 369 ALA A O 1
ATOM 2866 N N . THR A 1 370 ? -9.596 -22.972 14.901 1.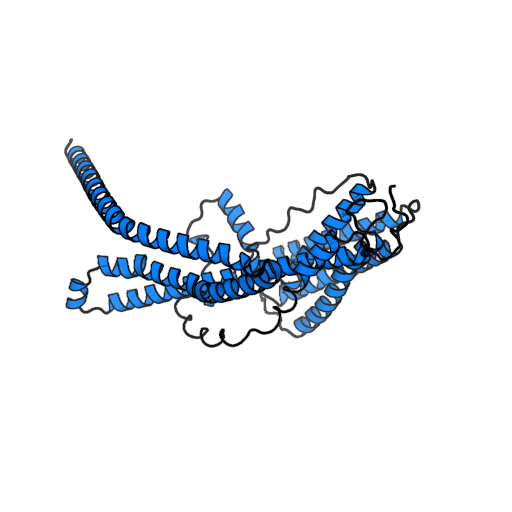00 75.00 370 THR A N 1
ATOM 2867 C CA . THR A 1 370 ? -10.912 -22.585 15.448 1.00 75.00 370 THR A CA 1
ATOM 2868 C C . THR A 1 370 ? -11.349 -23.485 16.604 1.00 75.00 370 THR A C 1
ATOM 2870 O O . THR A 1 370 ? -11.900 -22.991 17.590 1.00 75.00 370 THR A O 1
ATOM 2873 N N . PHE A 1 371 ? -11.069 -24.790 16.540 1.00 75.50 371 PHE A N 1
ATOM 2874 C CA . PHE A 1 371 ? -11.333 -25.719 17.639 1.00 75.50 371 PHE A CA 1
ATOM 2875 C C . PHE A 1 371 ? -10.524 -25.371 18.897 1.00 75.50 371 PHE A C 1
ATOM 2877 O O . PHE A 1 371 ? -11.097 -25.239 19.982 1.00 75.50 371 PHE A O 1
ATOM 2884 N N . LEU A 1 372 ? -9.214 -25.150 18.752 1.00 72.75 372 LEU A N 1
ATOM 2885 C CA . LEU A 1 372 ? -8.336 -24.742 19.853 1.00 72.75 372 LEU A CA 1
ATOM 2886 C C . LEU A 1 372 ? -8.735 -23.366 20.413 1.00 72.75 372 LEU A C 1
ATOM 2888 O O . LEU A 1 372 ? -8.765 -23.174 21.633 1.00 72.75 372 LEU A O 1
ATOM 2892 N N . GLY A 1 373 ? -9.129 -22.438 19.537 1.00 68.00 373 GLY A N 1
ATOM 2893 C CA . GLY A 1 373 ? -9.568 -21.086 19.887 1.00 68.00 373 GLY A CA 1
ATOM 2894 C C . GLY A 1 373 ? -10.750 -21.046 20.859 1.00 68.00 373 GLY A C 1
ATOM 2895 O O . GLY A 1 373 ? -10.767 -20.216 21.769 1.00 68.00 373 GLY A O 1
ATOM 2896 N N . LYS A 1 374 ? -11.693 -21.996 20.765 1.00 74.50 374 LYS A N 1
ATOM 2897 C CA . LYS A 1 374 ? -12.855 -22.079 21.677 1.00 74.50 374 LYS A CA 1
ATOM 2898 C C . LYS A 1 374 ? -12.459 -22.189 23.155 1.00 74.50 374 LYS A C 1
ATOM 2900 O O . LYS A 1 374 ? -13.206 -21.747 24.027 1.00 74.50 374 LYS A O 1
ATOM 2905 N N . SER A 1 375 ? -11.290 -22.759 23.451 1.00 68.94 375 SER A N 1
ATOM 2906 C CA . SER A 1 375 ? -10.806 -22.932 24.827 1.00 68.94 375 SER A CA 1
ATOM 2907 C C . SER A 1 375 ? -10.062 -21.709 25.371 1.00 68.94 375 SER A C 1
ATOM 2909 O O . SER A 1 375 ? -9.954 -21.551 26.590 1.00 68.94 375 SER A O 1
ATOM 2911 N N . ILE A 1 376 ? -9.566 -20.831 24.493 1.00 72.81 376 ILE A N 1
ATOM 2912 C CA . ILE A 1 376 ? -8.765 -19.660 24.873 1.00 72.81 376 ILE A CA 1
ATOM 2913 C C . ILE A 1 376 ? -9.621 -18.644 25.631 1.00 72.81 376 ILE A C 1
ATOM 2915 O O . ILE A 1 376 ? -9.203 -18.183 26.689 1.00 72.81 376 ILE A O 1
ATOM 2919 N N . GLY A 1 377 ? -10.849 -18.371 25.175 1.00 74.50 377 GLY A N 1
ATOM 2920 C CA . GLY A 1 377 ? -11.711 -17.349 25.783 1.00 74.50 377 GLY A CA 1
ATOM 2921 C C . GLY A 1 377 ? -11.975 -17.568 27.278 1.00 74.50 377 GLY A C 1
ATOM 2922 O O . GLY A 1 377 ? -11.823 -16.646 28.076 1.00 74.50 377 GLY A O 1
ATOM 2923 N N . LYS A 1 378 ? -12.282 -18.807 27.691 1.00 78.56 378 LYS A N 1
ATOM 2924 C CA . LYS A 1 378 ? -12.504 -19.144 29.113 1.00 78.56 378 LYS A CA 1
ATOM 2925 C C . LYS A 1 378 ? -11.247 -18.927 29.958 1.00 78.56 378 LYS A C 1
ATOM 2927 O O . LYS A 1 378 ? -11.324 -18.395 31.063 1.00 78.56 378 LYS A O 1
ATOM 2932 N N . ARG A 1 379 ? -10.086 -19.329 29.434 1.00 79.38 379 ARG A N 1
ATOM 2933 C CA . ARG A 1 379 ? -8.793 -19.170 30.116 1.00 79.38 379 ARG A CA 1
ATOM 2934 C C . ARG A 1 379 ? -8.393 -17.699 30.212 1.00 79.38 379 ARG A C 1
ATOM 2936 O O . ARG A 1 379 ? -7.945 -17.261 31.267 1.00 79.38 379 ARG A O 1
ATOM 2943 N N . GLN A 1 380 ? -8.616 -16.931 29.150 1.00 74.25 380 GLN A N 1
ATOM 2944 C CA . GLN A 1 380 ? -8.345 -15.498 29.109 1.00 74.25 380 GLN A CA 1
ATOM 2945 C C . GLN A 1 380 ? -9.257 -14.724 30.068 1.00 74.25 380 GLN A C 1
ATOM 2947 O O . GLN A 1 380 ? -8.778 -13.837 30.765 1.00 74.25 380 GLN A O 1
ATOM 2952 N N . ALA A 1 381 ? -10.529 -15.115 30.197 1.00 81.12 381 ALA A N 1
ATOM 2953 C CA . ALA A 1 381 ? -11.439 -14.546 31.191 1.00 81.12 381 ALA A CA 1
ATOM 2954 C C . ALA A 1 381 ? -10.969 -14.812 32.633 1.00 81.12 381 ALA A C 1
ATOM 2956 O O . ALA A 1 381 ? -10.923 -13.888 33.445 1.00 81.12 381 ALA A O 1
ATOM 2957 N N . ALA A 1 382 ? -10.558 -16.047 32.947 1.00 87.69 382 ALA A N 1
ATOM 2958 C CA . ALA A 1 382 ? -10.013 -16.382 34.265 1.00 87.69 382 ALA A CA 1
ATOM 2959 C C . ALA A 1 382 ? -8.724 -15.594 34.576 1.00 87.69 382 ALA A C 1
ATOM 2961 O O . ALA A 1 382 ? -8.552 -15.086 35.685 1.00 87.69 382 ALA A O 1
ATOM 2962 N N . TRP A 1 383 ? -7.843 -15.441 33.584 1.00 86.69 383 TRP A N 1
ATOM 2963 C CA . TRP A 1 383 ? -6.617 -14.651 33.702 1.00 86.69 383 TRP A CA 1
ATOM 2964 C C . TRP A 1 383 ? -6.890 -13.152 33.909 1.00 86.69 383 TRP A C 1
ATOM 2966 O O . TRP A 1 383 ? -6.265 -12.529 34.772 1.00 86.69 383 TRP A O 1
ATOM 2976 N N . LEU A 1 384 ? -7.854 -12.577 33.183 1.00 85.94 384 LEU A N 1
ATOM 2977 C CA . LEU A 1 384 ? -8.278 -11.187 33.368 1.00 85.94 384 LEU A CA 1
ATOM 2978 C C . LEU A 1 384 ? -8.879 -10.965 34.762 1.00 85.94 384 LEU A C 1
ATOM 2980 O O . LEU A 1 384 ? -8.519 -9.994 35.421 1.00 85.94 384 LEU A O 1
ATOM 2984 N N . ALA A 1 385 ? -9.708 -11.890 35.259 1.00 91.25 385 ALA A N 1
ATOM 2985 C CA . ALA A 1 385 ? -10.285 -11.807 36.603 1.00 91.25 385 ALA A CA 1
ATOM 2986 C C . ALA A 1 385 ? -9.215 -11.862 37.711 1.00 91.25 385 ALA A C 1
ATOM 2988 O O . ALA A 1 385 ? -9.261 -11.092 38.672 1.00 91.25 385 ALA A O 1
ATOM 2989 N N . ALA A 1 386 ? -8.216 -12.739 37.569 1.00 90.69 386 ALA A N 1
ATOM 2990 C CA . ALA A 1 386 ? -7.085 -12.800 38.495 1.00 90.69 386 ALA A CA 1
ATOM 2991 C C . ALA A 1 386 ? -6.240 -11.513 38.456 1.00 90.69 386 ALA A C 1
ATOM 2993 O O . ALA A 1 386 ? -5.813 -11.013 39.500 1.00 90.69 386 ALA A O 1
ATOM 2994 N N . THR A 1 387 ? -6.031 -10.957 37.260 1.00 89.06 387 THR A N 1
ATOM 2995 C CA . THR A 1 387 ? -5.281 -9.710 37.065 1.00 89.06 387 THR A CA 1
ATOM 2996 C C . THR A 1 387 ? -6.009 -8.513 37.676 1.00 89.06 387 THR A C 1
ATOM 2998 O O . THR A 1 387 ? -5.381 -7.737 38.394 1.00 89.06 387 THR A O 1
ATOM 3001 N N . ASP A 1 388 ? -7.324 -8.401 37.478 1.00 92.06 388 ASP A N 1
ATOM 3002 C CA . ASP A 1 388 ? -8.163 -7.363 38.091 1.00 92.06 388 ASP A CA 1
ATOM 3003 C C . ASP A 1 388 ? -8.111 -7.425 39.627 1.00 92.06 388 ASP A C 1
ATOM 3005 O O . ASP A 1 388 ? -7.860 -6.414 40.290 1.00 92.06 388 ASP A O 1
ATOM 3009 N N . ARG A 1 389 ? -8.224 -8.628 40.211 1.00 94.75 389 ARG A N 1
ATOM 3010 C CA . ARG A 1 389 ? -8.079 -8.826 41.663 1.00 94.75 389 ARG A CA 1
ATOM 3011 C C . ARG A 1 389 ? -6.713 -8.359 42.168 1.00 94.75 389 ARG A C 1
ATOM 3013 O O . ARG A 1 389 ? -6.638 -7.699 43.203 1.00 94.75 389 ARG A O 1
ATOM 3020 N N . ARG A 1 390 ? -5.638 -8.682 41.444 1.00 94.62 390 ARG A N 1
ATOM 3021 C CA . ARG A 1 390 ? -4.276 -8.258 41.794 1.00 94.62 390 ARG A CA 1
ATOM 3022 C C . ARG A 1 390 ? -4.134 -6.736 41.767 1.00 94.62 390 ARG A C 1
ATOM 3024 O O . ARG A 1 390 ? -3.580 -6.176 42.707 1.00 94.62 390 ARG A O 1
ATOM 3031 N N . VAL A 1 391 ? -4.642 -6.071 40.727 1.00 94.50 391 VAL A N 1
ATOM 3032 C CA . VAL A 1 391 ? -4.588 -4.603 40.613 1.00 94.50 391 VAL A CA 1
ATOM 3033 C C . VAL A 1 391 ? -5.340 -3.944 41.769 1.00 94.50 391 VAL A C 1
ATOM 3035 O O . VAL A 1 391 ? -4.794 -3.049 42.407 1.00 94.50 391 VAL A O 1
ATOM 3038 N N . LYS A 1 392 ? -6.535 -4.436 42.115 1.00 93.62 392 LYS A N 1
ATOM 3039 C CA . LYS A 1 392 ? -7.314 -3.924 43.256 1.00 93.62 392 LYS A CA 1
ATOM 3040 C C . LYS A 1 392 ? -6.565 -4.030 44.585 1.00 93.62 392 LYS A C 1
ATOM 3042 O O . LYS A 1 392 ? -6.586 -3.082 45.363 1.00 93.62 392 LYS A O 1
ATOM 3047 N N . LEU A 1 393 ? -5.882 -5.150 44.834 1.00 94.31 393 LEU A N 1
ATOM 3048 C CA . LEU A 1 393 ? -5.073 -5.327 46.046 1.00 94.31 393 LEU A CA 1
ATOM 3049 C C . LEU A 1 393 ? -3.898 -4.344 46.097 1.00 94.31 393 LEU A C 1
ATOM 3051 O O . LEU A 1 393 ? -3.685 -3.713 47.127 1.00 94.31 393 LEU A O 1
ATOM 3055 N N . ILE A 1 394 ? -3.168 -4.181 44.989 1.00 95.19 394 ILE A N 1
ATOM 3056 C CA . ILE A 1 394 ? -2.029 -3.250 44.911 1.00 95.19 394 ILE A CA 1
ATOM 3057 C C . ILE A 1 394 ? -2.490 -1.809 45.149 1.00 95.19 394 ILE A C 1
ATOM 3059 O O . ILE A 1 394 ? -1.881 -1.098 45.945 1.00 95.19 394 ILE A O 1
ATOM 3063 N N . VAL A 1 395 ? -3.584 -1.392 44.505 1.00 94.06 395 VAL A N 1
ATOM 3064 C CA . VAL A 1 395 ? -4.156 -0.051 44.692 1.00 94.06 395 VAL A CA 1
ATOM 3065 C C . VAL A 1 395 ? -4.599 0.156 46.140 1.00 94.06 395 VAL A C 1
ATOM 3067 O O . VAL A 1 395 ? -4.297 1.197 46.717 1.00 94.06 395 VAL A O 1
ATOM 3070 N N . GLY A 1 396 ? -5.247 -0.837 46.755 1.00 94.00 396 GLY A N 1
ATOM 3071 C CA . GLY A 1 396 ? -5.651 -0.763 48.160 1.00 94.00 396 GLY A CA 1
ATOM 3072 C C . GLY A 1 396 ? -4.465 -0.611 49.119 1.00 94.00 396 GLY A C 1
ATOM 3073 O O . GLY A 1 396 ? -4.514 0.215 50.027 1.00 94.00 396 GLY A O 1
ATOM 3074 N N . VAL A 1 397 ? -3.372 -1.350 48.897 1.00 93.19 397 VAL A N 1
ATOM 3075 C CA . VAL A 1 397 ? -2.141 -1.217 49.698 1.00 93.19 397 VAL A CA 1
ATOM 3076 C C . VAL A 1 397 ? -1.504 0.161 49.511 1.00 93.19 397 VAL A C 1
ATOM 3078 O O . VAL A 1 397 ? -1.132 0.788 50.500 1.00 93.19 397 VAL A O 1
ATOM 3081 N N . MET A 1 398 ? -1.424 0.666 48.275 1.00 90.19 398 MET A N 1
ATOM 3082 C CA . MET A 1 398 ? -0.902 2.012 48.011 1.00 90.19 398 MET A CA 1
ATOM 30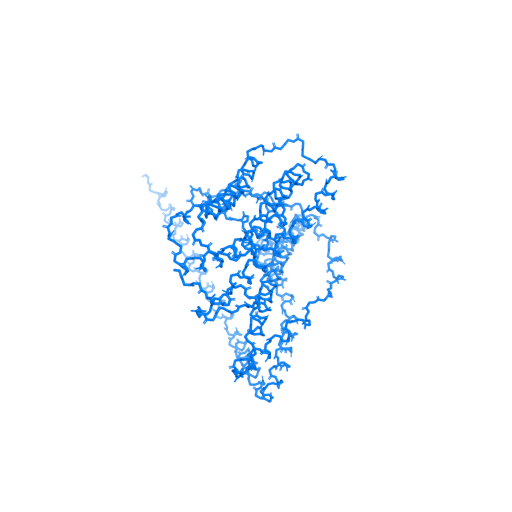83 C C . MET A 1 398 ? -1.725 3.094 48.717 1.00 90.19 398 MET A C 1
ATOM 3085 O O . MET A 1 398 ? -1.143 3.976 49.338 1.00 90.19 398 MET A O 1
ATOM 3089 N N . GLN A 1 399 ? -3.057 3.003 48.674 1.00 90.44 399 GLN A N 1
ATOM 3090 C CA . GLN A 1 399 ? -3.948 3.955 49.347 1.00 90.44 399 GLN A CA 1
ATOM 3091 C C . GLN A 1 399 ? -3.787 3.934 50.872 1.00 90.44 399 GLN A C 1
ATOM 3093 O O . GLN A 1 399 ? -3.795 4.987 51.510 1.00 90.44 399 GLN A O 1
ATOM 3098 N N . LEU A 1 400 ? -3.610 2.749 51.462 1.00 89.25 400 LEU A N 1
ATOM 3099 C CA . LEU A 1 400 ? -3.313 2.617 52.890 1.00 89.25 400 LEU A CA 1
ATOM 3100 C C . LEU A 1 400 ? -1.960 3.239 53.237 1.00 89.25 400 LEU A C 1
ATOM 3102 O O . LEU A 1 400 ? -1.852 3.933 54.241 1.00 89.25 400 LEU A O 1
ATOM 3106 N N . GLN A 1 401 ? -0.941 3.031 52.405 1.00 85.94 401 GLN A N 1
ATOM 3107 C CA . GLN A 1 401 ? 0.392 3.581 52.632 1.00 85.94 401 GLN A CA 1
ATOM 3108 C C . GLN A 1 401 ? 0.408 5.114 52.537 1.00 85.94 401 GLN A C 1
ATOM 3110 O O . GLN A 1 401 ? 1.033 5.758 53.375 1.00 85.94 401 GLN A O 1
ATOM 3115 N N . THR A 1 402 ? -0.319 5.705 51.582 1.00 82.38 402 THR A N 1
ATOM 3116 C CA . THR A 1 402 ? -0.501 7.165 51.515 1.00 82.38 402 THR A CA 1
ATOM 3117 C C . THR A 1 402 ? -1.277 7.693 52.718 1.00 82.38 402 THR A C 1
ATOM 3119 O O . THR A 1 402 ? -0.866 8.681 53.310 1.00 82.38 402 THR A O 1
ATOM 3122 N N . ALA A 1 403 ? -2.334 6.997 53.153 1.00 81.38 403 ALA A N 1
ATOM 3123 C CA . ALA A 1 403 ? -3.093 7.399 54.337 1.00 81.38 403 ALA A CA 1
ATOM 3124 C C . ALA A 1 403 ? -2.251 7.331 55.625 1.00 81.38 403 ALA A C 1
ATOM 3126 O O . ALA A 1 403 ? -2.385 8.188 56.492 1.00 81.38 403 ALA A O 1
ATOM 3127 N N . PHE A 1 404 ? -1.367 6.336 55.754 1.00 80.44 404 PHE A N 1
ATOM 3128 C CA . PHE A 1 404 ? -0.415 6.248 56.866 1.00 80.44 404 PHE A CA 1
ATOM 3129 C C . PHE A 1 404 ? 0.660 7.341 56.816 1.00 80.44 404 PHE A C 1
ATOM 3131 O O . PHE A 1 404 ? 1.048 7.836 57.871 1.00 80.44 404 PHE A O 1
ATOM 3138 N N . ALA A 1 405 ? 1.121 7.727 55.623 1.00 77.38 405 ALA A N 1
ATOM 3139 C CA . ALA A 1 405 ? 2.071 8.825 55.451 1.00 77.38 405 ALA A CA 1
ATOM 3140 C C . ALA A 1 405 ? 1.455 10.186 55.828 1.00 77.38 405 ALA A C 1
ATOM 3142 O O . ALA A 1 405 ? 2.111 10.969 56.505 1.00 77.38 405 ALA A O 1
ATOM 3143 N N . ASP A 1 406 ? 0.186 10.428 55.482 1.00 76.44 406 ASP A N 1
ATOM 3144 C CA . ASP A 1 406 ? -0.546 11.652 55.857 1.00 76.44 406 ASP A CA 1
ATOM 3145 C C . ASP A 1 406 ? -0.886 11.725 57.363 1.00 76.44 406 ASP A C 1
ATOM 3147 O O . ASP A 1 406 ? -1.235 12.789 57.872 1.00 76.44 406 ASP A O 1
ATOM 3151 N N . MET A 1 407 ? -0.803 10.603 58.090 1.00 73.88 407 MET A N 1
ATOM 3152 C CA . MET A 1 407 ? -1.054 10.520 59.538 1.00 73.88 407 MET A CA 1
ATOM 3153 C C . MET A 1 407 ? 0.211 10.660 60.404 1.00 73.88 407 MET A C 1
ATOM 3155 O O . MET A 1 407 ? 0.093 10.689 61.632 1.00 73.88 407 MET A O 1
ATOM 3159 N N . GLN A 1 408 ? 1.409 10.737 59.814 1.00 57.50 408 GLN A N 1
ATOM 3160 C CA . GLN A 1 408 ? 2.630 11.058 60.562 1.00 57.50 408 GLN A CA 1
ATOM 3161 C C . GLN A 1 408 ? 2.789 12.592 60.672 1.00 57.50 408 GLN A C 1
ATOM 3163 O O . GLN A 1 408 ? 2.731 13.259 59.642 1.00 57.50 408 GLN A O 1
ATOM 3168 N N . PRO A 1 409 ? 2.933 13.151 61.893 1.00 55.94 409 PRO A N 1
ATOM 3169 C CA . PRO A 1 409 ? 2.966 14.598 62.139 1.00 55.94 409 PRO A CA 1
ATOM 3170 C C . PRO A 1 409 ? 4.246 15.299 61.674 1.00 55.94 409 PRO A C 1
ATOM 3172 O O . PRO A 1 409 ? 5.312 14.638 61.626 1.00 55.94 409 PRO A O 1
#